Protein AF-A0AAD9DCW6-F1 (afdb_monomer)

Nearest PDB structures (foldseek):
  4v8p-assembly4_GA  TM=5.154E-01  e=1.288E+00  Tetrahymena thermophila
  4v7e-assembly1_CA  TM=5.288E-01  e=1.793E+00  Triticum aestivum
  8p5d-assembly1_LA0  TM=4.698E-01  e=2.003E+00  Spraguea lophii 42_110
  8ove-assembly1_Be  TM=5.011E-01  e=5.710E+00  Trypanosoma brucei brucei
  9e7f-assembly1_AA  TM=5.849E-01  e=9.380E+00  Pyrobaculum calidifontis JCM 11548

Foldseek 3Di:
DDDDDDDDPPPPPPDDCQFVVVVDQPCPPRQQPDPAKFKDWQCLLQVQAPSLVVLLVVLVVCVLLFLGKIKMKIWFHLPHQDRDADFDDPFDKFKAWAADKDWDWDWDQPQLVPDLADDSGPGDCVDPPIHGPDTEMDHHGDRDHHDDDRGITMMMIMGRDCVVLLQFQVSLVLLLLLLVVFDQLQDDPPDLCPQVPPSSSHGLLSVDDPVVNCNRGRGPDPCVPVPPDPVVVVCVSSVHDPPDPRDDDPVSSVVSSVLSSVLSNQSSVLNNVSSVVSNVLVVVQCPPPPGVPRPRDRDDPPVVVCSSDPVVVVVSQVSSLVSSQSSVCSSNVPDDDDDDDRQDGQQFKKWFQPPPPPDPDDPDDRDTFIWGFHDADSVRAFTWTQGLVRDIDTGDGPVRIGDSGPDDGND

Radius of gyration: 25.86 Å; Cα contacts (8 Å, |Δi|>4): 596; chains: 1; bounding box: 61×48×114 Å

Structure (mmCIF, N/CA/C/O backbone):
data_AF-A0AAD9DCW6-F1
#
_entry.id   AF-A0AAD9DCW6-F1
#
loop_
_atom_site.group_PDB
_atom_site.id
_atom_site.type_symbol
_atom_site.label_atom_id
_atom_site.label_alt_id
_atom_site.label_comp_id
_atom_site.label_asym_id
_atom_site.label_entity_id
_atom_site.label_seq_id
_atom_site.pdbx_PDB_ins_code
_atom_site.Cartn_x
_atom_site.Cartn_y
_atom_site.Cartn_z
_atom_site.occupancy
_atom_site.B_iso_or_equiv
_atom_site.auth_seq_id
_atom_site.auth_comp_id
_atom_site.auth_asym_id
_atom_site.auth_atom_id
_atom_site.pdbx_PDB_model_num
ATOM 1 N N . MET A 1 1 ? -26.956 3.023 78.928 1.00 43.16 1 MET A N 1
ATOM 2 C CA . MET A 1 1 ? -27.654 3.083 77.628 1.00 43.16 1 MET A CA 1
ATOM 3 C C . MET A 1 1 ? -26.698 3.852 76.741 1.00 43.16 1 MET A C 1
ATOM 5 O O . MET A 1 1 ? -26.778 5.067 76.673 1.00 43.16 1 MET A O 1
ATOM 9 N N . GLU A 1 2 ? -25.659 3.157 76.285 1.00 40.28 2 GLU A N 1
ATOM 10 C CA . GLU A 1 2 ? -24.523 3.760 75.590 1.00 40.28 2 GLU A CA 1
ATOM 11 C C . GLU A 1 2 ? -24.525 3.313 74.132 1.00 40.28 2 GLU A C 1
ATOM 13 O O . GLU A 1 2 ? -24.668 2.134 73.812 1.00 40.28 2 GLU A O 1
ATOM 18 N N . ASP A 1 3 ? -24.443 4.357 73.324 1.00 49.50 3 ASP A N 1
ATOM 19 C CA . ASP A 1 3 ? -24.202 4.511 71.902 1.00 49.50 3 ASP A CA 1
ATOM 20 C C . ASP A 1 3 ? -23.234 3.487 71.278 1.00 49.50 3 ASP A C 1
ATOM 22 O O . ASP A 1 3 ? -22.104 3.313 71.731 1.00 49.50 3 ASP A O 1
ATOM 26 N N . LEU A 1 4 ? -23.661 2.871 70.173 1.00 43.44 4 LEU A N 1
ATOM 27 C CA . LEU A 1 4 ? -22.801 2.152 69.227 1.00 43.44 4 LEU A CA 1
ATOM 28 C C . LEU A 1 4 ? -23.035 2.731 67.825 1.00 43.44 4 LEU A C 1
ATOM 30 O O . LEU A 1 4 ? -23.683 2.120 66.976 1.00 43.44 4 LEU A O 1
ATOM 34 N N . GLY A 1 5 ? -22.518 3.939 67.602 1.00 42.28 5 GLY A N 1
ATOM 35 C CA . GLY A 1 5 ? -22.386 4.550 66.281 1.00 42.28 5 GLY A CA 1
ATOM 36 C C . GLY A 1 5 ? -21.096 4.088 65.603 1.00 42.28 5 GLY A C 1
ATOM 37 O O . GLY A 1 5 ? -20.014 4.572 65.925 1.00 42.28 5 GLY A O 1
ATOM 38 N N . GLY A 1 6 ? -21.204 3.133 64.679 1.00 46.81 6 GLY A N 1
ATOM 39 C CA . GLY A 1 6 ? -20.100 2.712 63.816 1.00 46.81 6 GLY A CA 1
ATOM 40 C C . GLY A 1 6 ? -19.926 3.669 62.636 1.00 46.81 6 GLY A C 1
ATOM 41 O O . GLY A 1 6 ? -20.803 3.749 61.780 1.00 46.81 6 GLY A O 1
ATOM 42 N N . ASN A 1 7 ? -18.788 4.365 62.589 1.00 44.06 7 ASN A N 1
ATOM 43 C CA . ASN A 1 7 ? -18.316 5.106 61.418 1.00 44.06 7 ASN A CA 1
ATOM 44 C C . ASN A 1 7 ? -18.002 4.123 60.281 1.00 44.06 7 ASN A C 1
ATOM 46 O O . ASN A 1 7 ? -17.129 3.266 60.422 1.00 44.06 7 ASN A O 1
ATOM 50 N N . GLN A 1 8 ? -18.700 4.257 59.154 1.00 42.03 8 GLN A N 1
ATOM 51 C CA . GLN A 1 8 ? -18.253 3.713 57.877 1.00 42.03 8 GLN A CA 1
ATOM 52 C C . GLN A 1 8 ? -17.338 4.752 57.227 1.00 42.03 8 GLN A C 1
ATOM 54 O O . GLN A 1 8 ? -17.790 5.826 56.837 1.00 42.03 8 GLN A O 1
ATOM 59 N N . ASP A 1 9 ? -16.048 4.435 57.144 1.00 42.88 9 ASP A N 1
ATOM 60 C CA . ASP A 1 9 ? -15.074 5.230 56.406 1.00 42.88 9 ASP A CA 1
ATOM 61 C C . ASP A 1 9 ? -15.342 5.097 54.897 1.00 42.88 9 ASP A C 1
ATOM 63 O O . ASP A 1 9 ? -14.933 4.134 54.246 1.00 42.88 9 ASP A O 1
ATOM 67 N N . GLU A 1 10 ? -16.024 6.091 54.325 1.00 46.06 10 GLU A N 1
ATOM 68 C CA . GLU A 1 10 ? -16.065 6.341 52.883 1.00 46.06 10 GLU A CA 1
ATOM 69 C C . GLU A 1 10 ? -14.675 6.795 52.406 1.00 46.06 10 GLU A C 1
ATOM 71 O O . GLU A 1 10 ? -14.394 7.977 52.209 1.00 46.06 10 GLU A O 1
ATOM 76 N N . HIS A 1 11 ? -13.758 5.847 52.214 1.00 43.75 11 HIS A N 1
ATOM 77 C CA . HIS A 1 11 ? -12.545 6.087 51.433 1.00 43.75 11 HIS A CA 1
ATOM 78 C C . HIS A 1 11 ? -12.903 6.123 49.946 1.00 43.75 11 HIS A C 1
ATOM 80 O O . HIS A 1 11 ? -12.711 5.164 49.199 1.00 43.75 11 HIS A O 1
ATOM 86 N N . GLY A 1 12 ? -13.444 7.268 49.523 1.00 41.47 12 GLY A N 1
ATOM 87 C CA . GLY A 1 12 ? -13.582 7.628 48.121 1.00 41.47 12 GLY A CA 1
ATOM 88 C C . GLY A 1 12 ? -12.207 7.649 47.462 1.00 41.47 12 GLY A C 1
ATOM 89 O O . GLY A 1 12 ? -11.446 8.606 47.611 1.00 41.47 12 GLY A O 1
ATOM 90 N N . TYR A 1 13 ? -11.886 6.582 46.732 1.00 41.00 13 TYR A N 1
ATOM 91 C CA . TYR A 1 13 ? -10.754 6.547 45.815 1.00 41.00 13 TYR A CA 1
ATOM 92 C C . TYR A 1 13 ? -10.971 7.643 44.767 1.00 41.00 13 TYR A C 1
ATOM 94 O O . TYR A 1 13 ? -11.741 7.478 43.821 1.00 41.00 13 TYR A O 1
ATOM 102 N N . LYS A 1 14 ? -10.318 8.796 44.952 1.00 44.78 14 LYS A N 1
ATOM 103 C CA . LYS A 1 14 ? -10.203 9.811 43.905 1.00 44.78 14 LYS A CA 1
ATOM 104 C C . LYS A 1 14 ? -9.448 9.171 42.748 1.00 44.78 14 LYS A C 1
ATOM 106 O O . LYS A 1 14 ? -8.256 8.902 42.856 1.00 44.78 14 LYS A O 1
ATOM 111 N N . GLN A 1 15 ? -10.177 8.884 41.677 1.00 44.22 15 GLN A N 1
ATOM 112 C CA . GLN A 1 15 ? -9.623 8.407 40.421 1.00 44.22 15 GLN A CA 1
ATOM 113 C C . GLN A 1 15 ? -8.603 9.443 39.938 1.00 44.22 15 GLN A C 1
ATOM 115 O O . GLN A 1 15 ? -8.938 10.614 39.758 1.00 44.22 15 GLN A O 1
ATOM 120 N N . ASP A 1 16 ? -7.344 9.031 39.823 1.00 41.41 16 ASP A N 1
ATOM 121 C CA . ASP A 1 16 ? -6.258 9.925 39.445 1.00 41.41 16 ASP A CA 1
ATOM 122 C C . ASP A 1 16 ? -6.395 10.284 37.958 1.00 41.41 16 ASP A C 1
ATOM 124 O O . ASP A 1 16 ? -6.097 9.486 37.063 1.00 41.41 16 ASP A O 1
ATOM 128 N N . VAL A 1 17 ? -6.898 11.494 37.705 1.00 43.19 17 VAL A N 1
ATOM 129 C CA . VAL A 1 17 ? -7.213 12.051 36.375 1.00 43.19 17 VAL A CA 1
ATOM 130 C C . VAL A 1 17 ? -5.956 12.259 35.511 1.00 43.19 17 VAL A C 1
ATOM 132 O O . VAL A 1 17 ? -6.035 12.718 34.373 1.00 43.19 17 VAL A O 1
ATOM 135 N N . HIS A 1 18 ? -4.773 11.931 36.038 1.00 38.69 18 HIS A N 1
ATOM 136 C CA . HIS A 1 18 ? -3.491 12.084 35.359 1.00 38.69 18 HIS A CA 1
ATOM 137 C C . HIS A 1 18 ? -2.806 10.769 34.979 1.00 38.69 18 HIS A C 1
ATOM 139 O O . HIS A 1 18 ? -1.744 10.819 34.352 1.00 38.69 18 HIS A O 1
ATOM 145 N N . SER A 1 19 ? -3.391 9.604 35.282 1.00 43.72 19 SER A N 1
ATOM 146 C CA . SER A 1 19 ? -2.816 8.336 34.822 1.00 43.72 19 SER A CA 1
ATOM 147 C C . SER A 1 19 ? -2.799 8.271 33.287 1.00 43.72 19 SER A C 1
ATOM 149 O O . SER A 1 19 ? -3.727 8.718 32.613 1.00 43.72 19 SER A O 1
ATOM 151 N N . PHE A 1 20 ? -1.755 7.675 32.705 1.00 40.03 20 PHE A N 1
ATOM 152 C CA . PHE A 1 20 ? -1.665 7.422 31.258 1.00 40.03 20 PHE A CA 1
ATOM 153 C C . PHE A 1 20 ? -2.896 6.663 30.718 1.00 40.03 20 PHE A C 1
ATOM 155 O O . PHE A 1 20 ? -3.254 6.795 29.553 1.00 40.03 20 PHE A O 1
ATOM 162 N N . GLN A 1 21 ? -3.590 5.913 31.581 1.00 39.16 21 GLN A N 1
ATOM 163 C CA . GLN A 1 21 ? -4.846 5.242 31.255 1.00 39.16 21 GLN A CA 1
ATOM 164 C C . GLN A 1 21 ? -6.036 6.187 31.100 1.00 39.16 21 GLN A C 1
ATOM 166 O O . GLN A 1 21 ? -6.860 5.946 30.227 1.00 39.16 21 GLN A O 1
ATOM 171 N N . ALA A 1 22 ? -6.101 7.258 31.895 1.00 37.78 22 ALA A N 1
ATOM 172 C CA . ALA A 1 22 ? -7.092 8.325 31.751 1.00 37.78 22 ALA A CA 1
ATOM 173 C C . ALA A 1 22 ? -6.827 9.215 30.518 1.00 37.78 22 ALA A C 1
ATOM 175 O O . ALA A 1 22 ? -7.684 10.003 30.141 1.00 37.78 22 ALA A O 1
ATOM 176 N N . LYS A 1 23 ? -5.641 9.089 29.899 1.00 44.12 23 LYS A N 1
ATOM 177 C CA . LYS A 1 23 ? -5.234 9.779 28.662 1.00 44.12 23 LYS A CA 1
ATOM 178 C C . LYS A 1 23 ? -5.176 8.878 27.427 1.00 44.12 23 LYS A C 1
ATOM 180 O O . LYS A 1 23 ? -4.789 9.352 26.359 1.00 44.12 23 LYS A O 1
ATOM 185 N N . ARG A 1 24 ? -5.524 7.587 27.531 1.00 49.31 24 ARG A N 1
ATOM 186 C CA . ARG A 1 24 ? -5.905 6.855 26.316 1.00 49.31 24 ARG A CA 1
ATOM 187 C C . ARG A 1 24 ? -7.079 7.627 25.733 1.00 49.31 24 ARG A C 1
ATOM 189 O O . ARG A 1 24 ? -7.981 7.941 26.501 1.00 49.31 24 ARG A O 1
ATOM 196 N N . LEU A 1 25 ? -7.052 7.900 24.425 1.00 46.88 25 LEU A N 1
ATOM 197 C CA . LEU A 1 25 ? -8.269 8.246 23.694 1.00 46.88 25 LEU A CA 1
ATOM 198 C C . LEU A 1 25 ? -9.345 7.293 24.203 1.00 46.88 25 LEU A C 1
ATOM 200 O O . LEU A 1 25 ? -9.191 6.070 24.050 1.00 46.88 25 LEU A O 1
ATOM 204 N N . ASP A 1 26 ? -10.363 7.819 24.883 1.00 57.47 26 ASP A N 1
ATOM 205 C CA . ASP A 1 26 ? -11.524 6.992 25.135 1.00 57.47 26 ASP A CA 1
ATOM 206 C C . ASP A 1 26 ? -12.089 6.738 23.747 1.00 57.47 26 ASP A C 1
ATOM 208 O O . ASP A 1 26 ? -12.622 7.634 23.094 1.00 57.47 26 ASP A O 1
ATOM 212 N N . TRP A 1 27 ? -11.891 5.516 23.251 1.00 62.38 27 TRP A N 1
ATOM 213 C CA . TRP A 1 27 ? -12.328 5.124 21.919 1.00 62.38 27 TRP A CA 1
ATOM 214 C C . TRP A 1 27 ? -13.806 5.431 21.705 1.00 62.38 27 TRP A C 1
ATOM 216 O O . TRP A 1 27 ? -14.225 5.599 20.565 1.00 62.38 27 TRP A O 1
ATOM 226 N N . LYS A 1 28 ? -14.589 5.496 22.788 1.00 63.50 28 LYS A N 1
ATOM 227 C CA . LYS A 1 28 ? -16.005 5.823 22.738 1.00 63.50 28 LYS A CA 1
ATOM 228 C C . LYS A 1 28 ? -16.292 7.312 22.828 1.00 63.50 28 LYS A C 1
ATOM 230 O O . LYS A 1 28 ? -17.206 7.744 22.142 1.00 63.50 28 LYS A O 1
ATOM 235 N N . GLU A 1 29 ? -15.578 8.083 23.641 1.00 68.94 29 GLU A N 1
ATOM 236 C CA . GLU A 1 29 ? -15.847 9.522 23.738 1.00 68.94 29 GLU A CA 1
ATOM 237 C C . GLU A 1 29 ? -15.021 10.319 22.732 1.00 68.94 29 GLU A C 1
ATOM 239 O O . GLU A 1 29 ? -15.595 10.993 21.889 1.00 68.94 29 GLU A O 1
ATOM 244 N N . ASP A 1 30 ? -13.698 10.220 22.725 1.00 76.88 30 ASP A N 1
ATOM 245 C CA . ASP A 1 30 ? -12.877 11.118 21.909 1.00 76.88 30 ASP A CA 1
ATOM 246 C C . ASP A 1 30 ? -12.941 10.791 20.411 1.00 76.88 30 ASP A C 1
ATOM 248 O O . ASP A 1 30 ? -13.061 11.684 19.573 1.00 76.88 30 ASP A O 1
ATOM 252 N N . ILE A 1 31 ? -12.876 9.503 20.057 1.00 76.00 31 ILE A N 1
ATOM 253 C CA . ILE A 1 31 ? -12.838 9.076 18.649 1.00 76.00 31 ILE A CA 1
ATOM 254 C C . ILE A 1 31 ? -14.232 9.156 18.017 1.00 76.00 31 ILE A C 1
ATOM 256 O O . ILE A 1 31 ? -14.356 9.610 16.880 1.00 76.00 31 ILE A O 1
ATOM 260 N N . LEU A 1 32 ? -15.294 8.751 18.727 1.00 75.50 32 LEU A N 1
ATOM 261 C CA . LEU A 1 32 ? -16.655 8.827 18.172 1.00 75.50 32 LEU A CA 1
ATOM 262 C C . LEU A 1 32 ? -17.212 10.254 18.165 1.00 75.50 32 LEU A C 1
ATOM 264 O O . LEU A 1 32 ? -18.049 10.553 17.314 1.00 75.50 32 LEU A O 1
ATOM 268 N N . ASN A 1 33 ? -16.742 11.134 19.060 1.00 80.94 33 ASN A N 1
ATOM 269 C CA . ASN A 1 33 ? -17.097 12.557 19.034 1.00 80.94 33 ASN A CA 1
ATOM 270 C C . ASN A 1 33 ? -16.179 13.390 18.129 1.00 80.94 33 ASN A C 1
ATOM 272 O O . ASN A 1 33 ? -16.326 14.614 18.078 1.00 80.94 33 ASN A O 1
ATOM 276 N N . ALA A 1 34 ? -15.240 12.762 17.414 1.00 84.69 34 ALA A N 1
ATOM 277 C CA . ALA A 1 34 ? -14.451 13.460 16.414 1.00 84.69 34 ALA A CA 1
ATOM 278 C C . ALA A 1 34 ? -15.377 14.138 15.394 1.00 84.69 34 ALA A C 1
ATOM 280 O O . ALA A 1 34 ? -16.452 13.644 15.055 1.00 84.69 34 ALA A O 1
ATOM 281 N N . THR A 1 35 ? -14.967 15.300 14.896 1.00 88.06 35 THR A N 1
ATOM 282 C CA . THR A 1 35 ? -15.722 16.032 13.867 1.00 88.06 35 THR A CA 1
ATOM 283 C C . THR A 1 35 ? -15.347 15.604 12.451 1.00 88.06 35 THR A C 1
ATOM 285 O O . THR A 1 35 ? -16.058 15.940 11.509 1.00 88.06 35 THR A O 1
ATOM 288 N N . ASN A 1 36 ? -14.255 14.850 12.306 1.00 88.00 36 ASN A N 1
ATOM 289 C CA . ASN A 1 36 ? -13.702 14.367 11.045 1.00 88.00 36 ASN A CA 1
ATOM 290 C C . ASN A 1 36 ? -13.474 12.852 11.100 1.00 88.00 36 ASN A C 1
ATOM 292 O O . ASN A 1 36 ? -13.563 12.231 12.159 1.00 88.00 36 ASN A O 1
ATOM 296 N N . THR A 1 37 ? -13.175 12.254 9.946 1.00 87.69 37 THR A N 1
ATOM 297 C CA . THR A 1 37 ? -12.719 10.859 9.903 1.00 87.69 37 THR A CA 1
ATOM 298 C C . THR A 1 37 ? -11.311 10.753 10.461 1.00 87.69 37 THR A C 1
ATOM 300 O O . THR A 1 37 ? -10.441 11.500 10.039 1.00 87.69 37 THR A O 1
ATOM 303 N N . ILE A 1 38 ? -11.093 9.783 11.343 1.00 89.75 38 ILE A N 1
ATOM 304 C CA . ILE A 1 38 ? -9.773 9.437 11.871 1.00 89.75 38 ILE A CA 1
ATOM 305 C C . ILE A 1 38 ? -9.246 8.223 11.108 1.00 89.75 38 ILE A C 1
ATOM 307 O O . ILE A 1 38 ? -9.974 7.240 10.930 1.00 89.75 38 ILE A O 1
ATOM 311 N N . ILE A 1 39 ? -7.980 8.277 10.687 1.00 86.94 39 ILE A N 1
ATOM 312 C CA . ILE A 1 39 ? -7.314 7.194 9.958 1.00 86.94 39 ILE A CA 1
ATOM 313 C C . ILE A 1 39 ? -6.101 6.709 10.756 1.00 86.94 39 ILE A C 1
ATOM 315 O O . ILE A 1 39 ? -5.165 7.454 11.037 1.00 86.94 39 ILE A O 1
ATOM 319 N N . PHE A 1 40 ? -6.090 5.422 11.086 1.00 86.88 40 PHE A N 1
ATOM 320 C CA . PHE A 1 40 ? -4.929 4.744 11.648 1.00 86.88 40 PHE A CA 1
ATOM 321 C C . PHE A 1 40 ? -4.222 3.988 10.528 1.00 86.88 40 PHE A C 1
ATOM 323 O O . PHE A 1 40 ? -4.656 2.905 10.126 1.00 86.88 40 PHE A O 1
ATOM 330 N N . ASN A 1 41 ? -3.134 4.562 10.024 1.00 84.81 41 ASN A N 1
ATOM 331 C CA . ASN A 1 41 ? -2.319 3.903 9.012 1.00 84.81 41 ASN A CA 1
ATOM 332 C C . ASN A 1 41 ? -1.529 2.751 9.617 1.00 84.81 41 ASN A C 1
ATOM 334 O O . ASN A 1 41 ? -1.055 2.851 10.749 1.00 84.81 41 ASN A O 1
ATOM 338 N N . SER A 1 42 ? -1.401 1.656 8.867 1.00 85.81 42 SER A N 1
ATOM 339 C CA . SER A 1 42 ? -0.755 0.432 9.351 1.00 85.81 42 SER A CA 1
ATOM 340 C C . SER A 1 42 ? -1.301 -0.043 10.703 1.00 85.81 42 SER A C 1
ATOM 342 O O . SER A 1 42 ? -0.580 -0.578 11.536 1.00 85.81 42 SER A O 1
ATOM 344 N N . ALA A 1 43 ? -2.606 0.106 10.932 1.00 87.62 43 ALA A N 1
ATOM 345 C CA . ALA A 1 43 ? -3.310 -0.364 12.121 1.00 87.62 43 ALA A CA 1
ATOM 346 C C . ALA A 1 43 ? -2.970 -1.821 12.493 1.00 87.62 43 ALA A C 1
ATOM 348 O O . ALA A 1 43 ? -2.911 -2.151 13.676 1.00 87.62 43 ALA A O 1
ATOM 349 N N . GLY A 1 44 ? -2.681 -2.676 11.506 1.00 86.69 44 GLY A N 1
ATOM 350 C CA . GLY A 1 44 ? -2.224 -4.050 11.727 1.00 86.69 44 GLY A CA 1
ATOM 351 C C . GL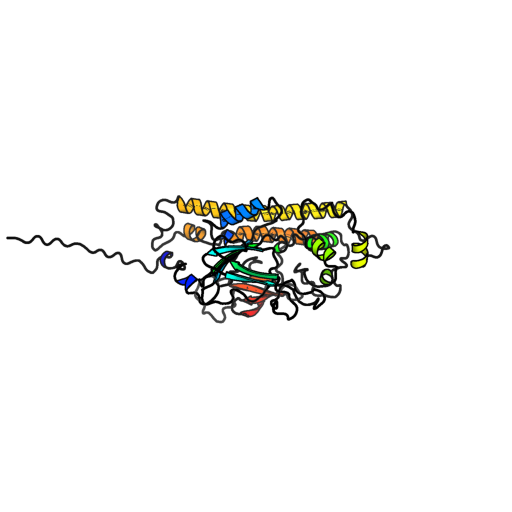Y A 1 44 ? -0.913 -4.177 12.514 1.00 86.69 44 GLY A C 1
ATOM 352 O O . GLY A 1 44 ? -0.744 -5.146 13.245 1.00 86.69 44 GLY A O 1
ATOM 353 N N . SER A 1 45 ? 0.013 -3.218 12.410 1.00 81.06 45 SER A N 1
ATOM 354 C CA . SER A 1 45 ? 1.297 -3.260 13.128 1.00 81.06 45 SER A CA 1
ATOM 355 C C . SER A 1 45 ? 1.212 -2.667 14.539 1.00 81.06 45 SER A C 1
ATOM 357 O O . SER A 1 45 ? 2.008 -3.024 15.408 1.00 81.06 45 SER A O 1
ATOM 359 N N . TYR A 1 46 ? 0.223 -1.804 14.793 1.00 75.62 46 TYR A N 1
ATOM 360 C CA . TYR A 1 46 ? 0.083 -1.075 16.058 1.00 75.62 46 TYR A CA 1
ATOM 361 C C . TYR A 1 46 ? -1.031 -1.611 16.971 1.00 75.62 46 TYR A C 1
ATOM 363 O O . TYR A 1 46 ? -0.943 -1.482 18.194 1.00 75.62 46 TYR A O 1
ATOM 371 N N . ILE A 1 47 ? -2.079 -2.220 16.406 1.00 79.88 47 ILE A N 1
ATOM 372 C CA . ILE A 1 47 ? -3.244 -2.743 17.138 1.00 79.88 47 ILE A CA 1
ATOM 373 C C . ILE A 1 47 ? -3.128 -4.271 17.222 1.00 79.88 47 ILE A C 1
ATOM 375 O O . ILE A 1 47 ? -3.740 -5.040 16.476 1.00 79.88 47 ILE A O 1
ATOM 379 N N . SER A 1 48 ? -2.285 -4.702 18.157 1.00 70.62 48 SER A N 1
ATOM 380 C CA . SER A 1 48 ? -1.743 -6.059 18.275 1.00 70.62 48 SER A CA 1
ATOM 381 C C . SER A 1 48 ? -2.752 -7.164 18.601 1.00 70.62 48 SER A C 1
ATOM 383 O O . SER A 1 48 ? -2.548 -8.303 18.189 1.00 70.62 48 SER A O 1
ATOM 385 N N . SER A 1 49 ? -3.832 -6.870 19.330 1.00 69.44 49 SER A N 1
ATOM 386 C CA . SER A 1 49 ? -4.725 -7.911 19.867 1.00 69.44 49 SER A CA 1
ATOM 387 C C . SER A 1 49 ? -5.580 -8.617 18.821 1.00 69.44 49 SER A C 1
ATOM 389 O O . SER A 1 49 ? -5.814 -9.818 18.941 1.00 69.44 49 SER A O 1
ATOM 391 N N . THR A 1 50 ? -6.004 -7.897 17.784 1.00 80.25 50 THR A N 1
ATOM 392 C CA . THR A 1 50 ? -6.872 -8.455 16.737 1.00 80.25 50 THR A CA 1
ATOM 393 C C . THR A 1 50 ? -6.333 -8.157 15.345 1.00 80.25 50 THR A C 1
ATOM 395 O O . THR A 1 50 ? -6.301 -9.050 14.506 1.00 80.25 50 THR A O 1
ATOM 398 N N . LEU A 1 51 ? -5.861 -6.934 15.080 1.00 88.12 51 LEU A N 1
ATOM 399 C CA . LEU A 1 51 ? -5.520 -6.532 13.712 1.00 88.12 51 LEU A CA 1
ATOM 400 C C . LEU A 1 51 ? -4.184 -7.103 13.233 1.00 88.12 51 LEU A C 1
ATOM 402 O O . LEU A 1 51 ? -4.070 -7.425 12.053 1.00 88.12 51 LEU A O 1
ATOM 406 N N . ALA A 1 52 ? -3.207 -7.305 14.122 1.00 89.00 52 ALA A N 1
ATOM 407 C CA . ALA A 1 52 ? -1.963 -7.992 13.762 1.00 89.00 52 ALA A CA 1
ATOM 408 C C . ALA A 1 52 ? -2.215 -9.447 13.344 1.00 89.00 52 ALA A C 1
ATOM 410 O O . ALA A 1 52 ? -1.727 -9.889 12.307 1.00 89.00 52 ALA A O 1
ATOM 411 N N . ALA A 1 53 ? -3.039 -10.176 14.104 1.00 88.75 53 ALA A N 1
ATOM 412 C CA . ALA A 1 53 ? -3.421 -11.544 13.762 1.00 88.75 53 ALA A CA 1
ATOM 413 C C . ALA A 1 53 ? -4.218 -11.603 12.448 1.00 88.75 53 ALA A C 1
ATOM 415 O O . ALA A 1 53 ? -3.946 -12.461 11.612 1.00 88.75 53 ALA A O 1
ATOM 416 N N . THR A 1 54 ? -5.148 -10.666 12.226 1.00 90.31 54 THR A N 1
ATOM 417 C CA . THR A 1 54 ? -5.876 -10.555 10.952 1.00 90.31 54 THR A CA 1
ATOM 418 C C . THR A 1 54 ? -4.939 -10.241 9.786 1.00 90.31 54 THR A C 1
ATOM 420 O O . THR A 1 54 ? -5.082 -10.835 8.723 1.00 90.31 54 THR A O 1
ATOM 423 N N . SER A 1 55 ? -3.958 -9.352 9.973 1.00 91.75 55 SER A N 1
ATOM 424 C CA . SER A 1 55 ? -2.976 -9.011 8.932 1.00 91.75 55 SER A CA 1
ATOM 425 C C . SER A 1 55 ? -2.083 -10.204 8.590 1.00 91.75 55 SER A C 1
ATOM 427 O O . SER A 1 55 ? -1.840 -10.471 7.419 1.00 91.75 55 SER A O 1
ATOM 429 N N . LEU A 1 56 ? -1.664 -10.973 9.599 1.00 91.44 56 LEU A N 1
ATOM 430 C CA . LEU A 1 56 ? -0.908 -12.210 9.412 1.00 91.44 56 LEU A CA 1
ATOM 431 C C . LEU A 1 56 ? -1.730 -13.278 8.677 1.00 91.44 56 LEU A C 1
ATOM 433 O O . LEU A 1 56 ? -1.224 -13.940 7.777 1.00 91.44 56 LEU A O 1
ATOM 437 N N . ALA A 1 57 ? -3.008 -13.429 9.033 1.00 91.81 57 ALA A N 1
ATOM 438 C CA . ALA A 1 57 ? -3.912 -14.344 8.345 1.00 91.81 57 ALA A CA 1
ATOM 439 C C . ALA A 1 57 ? -4.144 -13.929 6.885 1.00 91.81 57 ALA A C 1
ATOM 441 O O . ALA A 1 57 ? -4.162 -14.793 6.014 1.00 91.81 57 ALA A O 1
ATOM 442 N N . ALA A 1 58 ? -4.278 -12.626 6.611 1.00 90.81 58 ALA A N 1
ATOM 443 C CA . ALA A 1 58 ? -4.366 -12.103 5.252 1.00 90.81 58 ALA A CA 1
ATOM 444 C C . ALA A 1 58 ? -3.082 -12.395 4.462 1.00 90.81 58 ALA A C 1
ATOM 446 O O . ALA A 1 58 ? -3.164 -12.926 3.361 1.00 90.81 58 ALA A O 1
ATOM 447 N N . LEU A 1 59 ? -1.910 -12.137 5.051 1.00 90.50 59 LEU A N 1
ATOM 448 C CA . LEU A 1 59 ? -0.617 -12.407 4.421 1.00 90.50 59 LEU A CA 1
ATOM 449 C C . LEU A 1 59 ? -0.454 -13.894 4.070 1.00 90.50 59 LEU A C 1
ATOM 451 O O . LEU A 1 59 ? -0.117 -14.223 2.939 1.00 90.50 59 LEU A O 1
ATOM 455 N N . HIS A 1 60 ? -0.756 -14.800 5.006 1.00 91.00 60 HIS A N 1
ATOM 456 C CA . HIS A 1 60 ? -0.700 -16.243 4.752 1.00 91.00 60 HIS A CA 1
ATOM 457 C C . HIS A 1 60 ? -1.766 -16.715 3.755 1.00 91.00 60 HIS A C 1
ATOM 459 O O . HIS A 1 60 ? -1.509 -17.616 2.965 1.00 91.00 60 HIS A O 1
ATOM 465 N N . GLY A 1 61 ? -2.966 -16.130 3.792 1.00 87.62 61 GLY A N 1
ATOM 466 C CA . GLY A 1 61 ? -4.066 -16.494 2.899 1.00 87.62 61 GLY A CA 1
ATOM 467 C C . GLY A 1 61 ? -3.808 -16.150 1.431 1.00 87.62 61 GLY A C 1
ATOM 468 O O . GLY A 1 61 ? -4.453 -16.727 0.561 1.00 87.62 61 GLY A O 1
ATOM 469 N N . LEU A 1 62 ? -2.868 -15.242 1.163 1.00 83.06 62 LEU A N 1
ATOM 470 C CA . LEU A 1 62 ? -2.431 -14.888 -0.186 1.00 83.06 62 LEU A CA 1
ATOM 471 C C . LEU A 1 62 ? -1.349 -15.836 -0.723 1.00 83.06 62 LEU A C 1
ATOM 473 O O . LEU A 1 62 ? -1.026 -15.734 -1.896 1.00 83.06 62 LEU A O 1
ATOM 477 N N . ASP A 1 63 ? -0.804 -16.742 0.098 1.00 78.75 63 ASP A N 1
ATOM 478 C CA . ASP A 1 63 ? 0.143 -17.802 -0.297 1.00 78.75 63 ASP A CA 1
ATOM 479 C C . ASP A 1 63 ? 1.278 -17.323 -1.228 1.00 78.75 63 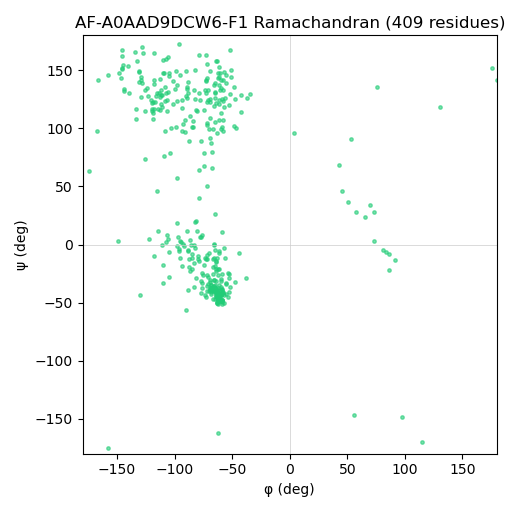ASP A C 1
ATOM 481 O O . ASP A 1 63 ? 1.558 -17.907 -2.269 1.00 78.75 63 ASP A O 1
ATOM 485 N N . GLY A 1 64 ? 1.899 -16.189 -0.886 1.00 71.38 64 GLY A N 1
ATOM 486 C CA . GLY A 1 64 ? 2.986 -15.596 -1.677 1.00 71.38 64 GLY A CA 1
ATOM 487 C C . GLY A 1 64 ? 2.543 -14.730 -2.863 1.00 71.38 64 GLY A C 1
ATOM 488 O O . GLY A 1 64 ? 3.379 -14.037 -3.434 1.00 71.38 64 GLY A O 1
ATOM 489 N N . ALA A 1 65 ? 1.246 -14.665 -3.186 1.00 70.94 65 ALA A N 1
ATOM 490 C CA . ALA A 1 65 ? 0.712 -13.773 -4.224 1.00 70.94 65 ALA A CA 1
ATOM 491 C C . ALA A 1 65 ? 0.822 -12.279 -3.864 1.00 70.94 65 ALA A C 1
ATOM 493 O O . ALA A 1 65 ? 0.631 -11.416 -4.718 1.00 70.94 65 ALA A O 1
ATOM 494 N N . SER A 1 66 ? 1.126 -11.963 -2.603 1.00 76.06 66 SER A N 1
ATOM 495 C CA . SER A 1 66 ? 1.385 -10.607 -2.139 1.00 76.06 66 SER A CA 1
ATOM 496 C C . SER A 1 66 ?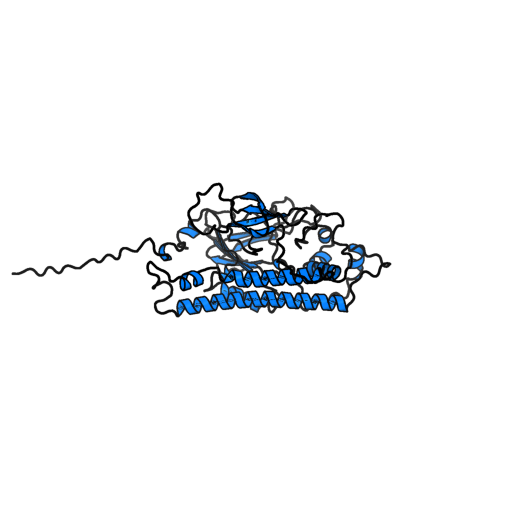 2.732 -10.534 -1.433 1.00 76.06 66 SER A C 1
ATOM 498 O O . SER A 1 66 ? 3.036 -11.345 -0.556 1.00 76.06 66 SER A O 1
ATOM 500 N N . ALA A 1 67 ? 3.519 -9.519 -1.789 1.00 78.31 67 ALA A N 1
ATOM 501 C CA . ALA A 1 67 ? 4.787 -9.220 -1.132 1.00 78.31 67 ALA A CA 1
ATOM 502 C C . ALA A 1 67 ? 4.602 -8.595 0.262 1.00 78.31 67 ALA A C 1
ATOM 504 O O . ALA A 1 67 ? 5.566 -8.477 1.009 1.00 78.31 67 ALA A O 1
ATOM 505 N N . GLY A 1 68 ? 3.388 -8.179 0.631 1.00 85.12 68 GLY A N 1
ATOM 506 C CA . GLY A 1 68 ? 3.118 -7.568 1.925 1.00 85.12 68 GLY A CA 1
ATOM 507 C C . GLY A 1 68 ? 1.677 -7.095 2.052 1.00 85.12 68 GLY A C 1
ATOM 508 O O . GLY A 1 68 ? 1.033 -6.728 1.076 1.00 85.12 68 GLY A O 1
ATOM 509 N N . VAL A 1 69 ? 1.177 -7.064 3.284 1.00 88.38 69 VAL A N 1
ATOM 510 C CA . VAL A 1 69 ? -0.159 -6.546 3.595 1.00 88.38 69 VAL A CA 1
ATOM 511 C C . VAL A 1 69 ? -0.014 -5.213 4.313 1.00 88.38 69 VAL A C 1
ATOM 513 O O . VAL A 1 69 ? 0.779 -5.097 5.240 1.00 88.38 69 VAL A O 1
ATOM 516 N N . CYS A 1 70 ? -0.801 -4.209 3.935 1.00 87.81 70 CYS A N 1
ATOM 517 C CA . CYS A 1 70 ? -0.927 -2.972 4.703 1.00 87.81 70 CYS A CA 1
ATOM 518 C C . CYS A 1 70 ? -2.376 -2.801 5.149 1.00 87.81 70 CYS A C 1
ATOM 520 O O . CYS A 1 70 ? -3.283 -2.787 4.326 1.00 87.81 70 CYS A O 1
ATOM 522 N N . MET A 1 71 ? -2.619 -2.689 6.453 1.00 90.44 71 MET A N 1
ATOM 523 C CA . MET A 1 71 ? -3.973 -2.542 6.981 1.00 90.44 71 MET A CA 1
ATOM 524 C C . MET A 1 71 ? -4.162 -1.148 7.555 1.00 90.44 71 MET A C 1
ATOM 526 O O . MET A 1 71 ? -3.508 -0.820 8.540 1.00 90.44 71 MET A O 1
ATOM 530 N N . ASN A 1 72 ? -5.093 -0.372 7.010 1.00 91.31 72 ASN A N 1
ATOM 531 C CA . ASN A 1 72 ? -5.511 0.899 7.599 1.00 91.31 72 ASN A CA 1
ATOM 532 C C . ASN A 1 72 ? -6.884 0.741 8.258 1.00 91.31 72 ASN A C 1
ATOM 534 O O . ASN A 1 72 ? -7.718 -0.050 7.813 1.00 91.31 72 ASN A O 1
ATOM 538 N N . LEU A 1 73 ? -7.117 1.488 9.334 1.00 90.25 73 LEU A N 1
ATOM 539 C CA . LEU A 1 73 ? -8.393 1.538 10.043 1.00 90.25 73 LEU A CA 1
ATOM 540 C C . LEU A 1 73 ? -8.969 2.945 9.933 1.00 90.25 73 LEU A C 1
ATOM 542 O O . LEU A 1 73 ? -8.313 3.916 10.294 1.00 90.25 73 LEU A O 1
ATOM 546 N N . TYR A 1 74 ? -10.217 3.035 9.500 1.00 92.12 74 TYR A N 1
ATOM 547 C CA . TYR A 1 74 ? -10.937 4.290 9.347 1.00 92.12 74 TYR A CA 1
ATOM 548 C C . TYR A 1 74 ? -12.106 4.326 10.318 1.00 92.12 74 TYR A C 1
ATOM 550 O O . TYR A 1 74 ? -12.924 3.400 10.340 1.00 92.12 74 TYR A O 1
ATOM 558 N N . VAL A 1 75 ? -12.222 5.425 11.057 1.00 90.88 75 VAL A N 1
ATOM 559 C CA . VAL A 1 75 ? -13.363 5.707 11.929 1.00 90.88 75 VAL A CA 1
ATOM 560 C C . VAL A 1 75 ? -14.028 6.992 11.457 1.00 90.88 75 VAL A C 1
ATOM 562 O O . VAL A 1 75 ? -13.426 8.061 11.498 1.00 90.88 75 VAL A O 1
ATOM 565 N N . THR A 1 76 ? -15.265 6.886 10.978 1.00 90.00 76 THR A N 1
ATOM 566 C CA . THR A 1 76 ? -16.041 8.009 10.443 1.00 90.00 76 THR A CA 1
ATOM 567 C C . THR A 1 76 ? -17.255 8.273 11.338 1.00 90.00 76 THR A C 1
ATOM 569 O O . THR A 1 76 ? -18.129 7.408 11.438 1.00 90.00 76 THR A O 1
ATOM 572 N N . PRO A 1 77 ? -17.339 9.450 11.979 1.00 89.44 77 PRO A N 1
ATOM 573 C CA . PRO A 1 77 ? -18.499 9.861 12.770 1.00 89.44 77 PRO A CA 1
ATOM 574 C C . PRO A 1 77 ? -19.778 9.952 11.927 1.00 89.44 77 PRO A C 1
ATOM 576 O O . PRO A 1 77 ? -19.722 10.253 10.737 1.00 89.44 77 PRO A O 1
ATOM 579 N N . ALA A 1 78 ? -20.950 9.769 12.545 1.00 85.88 78 ALA A N 1
ATOM 580 C CA . ALA A 1 78 ? -22.241 9.746 11.839 1.00 85.88 78 ALA A CA 1
ATOM 581 C C . ALA A 1 78 ? -22.566 11.046 11.070 1.00 85.88 78 ALA A C 1
ATOM 583 O O . ALA A 1 78 ? -23.244 11.008 10.048 1.00 85.88 78 ALA A O 1
ATOM 584 N N . MET A 1 79 ? -22.072 12.196 11.545 1.00 83.31 79 MET A N 1
ATOM 585 C CA . MET A 1 79 ? -22.294 13.503 10.906 1.00 83.31 79 MET A CA 1
ATOM 586 C C . MET A 1 79 ? -21.371 13.762 9.704 1.00 83.31 79 MET A C 1
ATOM 588 O O . MET A 1 79 ? -21.561 14.742 8.985 1.00 83.31 79 MET A O 1
ATOM 592 N N . VAL A 1 80 ? -20.365 12.912 9.480 1.00 85.88 80 VAL A N 1
ATOM 593 C CA . VAL A 1 80 ? -19.399 13.072 8.391 1.00 85.88 80 VAL A CA 1
ATOM 594 C C . VAL A 1 80 ? -19.903 12.320 7.163 1.00 85.88 80 VAL A C 1
ATOM 596 O O . VAL A 1 80 ? -19.865 11.094 7.102 1.00 85.88 80 VAL A O 1
ATOM 599 N N . GLN A 1 81 ? -20.359 13.070 6.159 1.00 84.88 81 GLN A N 1
ATOM 600 C CA . GLN A 1 81 ? -20.938 12.499 4.938 1.00 84.88 81 GLN A CA 1
ATOM 601 C C . GLN A 1 81 ? -19.904 11.777 4.060 1.00 84.88 81 GLN A C 1
ATOM 603 O O . GLN A 1 81 ? -20.228 10.795 3.393 1.00 84.88 81 GLN A O 1
ATOM 608 N N . THR A 1 82 ? -18.661 12.260 4.068 1.00 83.62 82 THR A N 1
ATOM 609 C CA . THR A 1 82 ? -17.587 11.783 3.195 1.00 83.62 82 THR A CA 1
ATOM 610 C C . THR A 1 82 ? -16.330 11.564 4.025 1.00 83.62 82 THR A C 1
ATOM 612 O O . THR A 1 82 ? -15.790 12.514 4.584 1.00 83.62 82 THR A O 1
ATOM 615 N N . SER A 1 83 ? -15.856 10.315 4.112 1.00 83.69 83 SER A N 1
ATOM 616 C CA . SER A 1 83 ? -14.675 9.987 4.925 1.00 83.69 83 SER A CA 1
ATOM 617 C C . SER A 1 83 ? -13.371 10.545 4.359 1.00 83.69 83 SER A C 1
ATOM 619 O O . SER A 1 83 ? -12.492 10.948 5.108 1.00 83.69 83 SER A O 1
ATOM 621 N N . ALA A 1 84 ? -13.252 10.528 3.035 1.00 82.19 84 ALA A N 1
ATOM 622 C CA . ALA A 1 84 ? -12.134 11.056 2.273 1.00 82.19 84 ALA A CA 1
ATOM 623 C C . ALA A 1 84 ? -12.682 11.552 0.926 1.00 82.19 84 ALA A C 1
ATOM 625 O O . ALA A 1 84 ? -13.650 10.959 0.431 1.00 82.19 84 ALA A O 1
ATOM 626 N N . PRO A 1 85 ? -12.108 12.611 0.327 1.00 81.50 85 PRO A N 1
ATOM 627 C CA . PRO A 1 85 ? -12.482 13.041 -1.018 1.00 81.50 85 PRO A CA 1
ATOM 628 C C . PRO A 1 85 ? -12.437 11.867 -2.010 1.00 81.50 85 PRO A C 1
ATOM 630 O O . PRO A 1 85 ? -11.624 10.963 -1.813 1.00 81.50 85 PRO A O 1
ATOM 633 N N . PRO A 1 86 ? -13.262 11.852 -3.073 1.00 82.31 86 PRO A N 1
ATOM 634 C CA . PRO A 1 86 ? -13.184 10.816 -4.101 1.00 82.31 86 PRO A CA 1
ATOM 635 C C . PRO A 1 86 ? -11.760 10.683 -4.662 1.00 82.31 86 PRO A C 1
ATOM 637 O O . PRO A 1 86 ? -11.208 11.645 -5.200 1.00 82.31 86 PRO A O 1
ATOM 640 N N . HIS A 1 87 ? -11.173 9.497 -4.522 1.00 81.75 87 HIS A N 1
ATOM 641 C CA . HIS A 1 87 ? -9.808 9.173 -4.935 1.00 81.75 87 HIS A CA 1
ATOM 642 C C . HIS A 1 87 ? -9.734 7.723 -5.418 1.00 81.75 87 HIS A C 1
ATOM 644 O O . HIS A 1 87 ? -10.669 6.946 -5.220 1.00 81.75 87 HIS A O 1
ATOM 650 N N . THR A 1 88 ? -8.621 7.385 -6.055 1.00 80.06 88 THR A N 1
ATOM 651 C CA . THR A 1 88 ? -8.200 6.008 -6.305 1.00 80.06 88 THR A CA 1
ATOM 652 C C . THR A 1 88 ? -6.993 5.713 -5.421 1.00 80.06 88 THR A C 1
ATOM 654 O O . THR A 1 88 ? -6.193 6.605 -5.122 1.00 80.06 88 THR A O 1
ATOM 657 N N . ASP A 1 89 ? -6.875 4.466 -4.987 1.00 80.94 89 ASP A N 1
ATOM 658 C CA . ASP A 1 89 ? -5.697 3.981 -4.281 1.00 80.94 89 ASP A CA 1
ATOM 659 C C . ASP A 1 89 ? -4.683 3.428 -5.281 1.00 80.94 89 ASP A C 1
ATOM 661 O O . ASP A 1 89 ? -5.052 2.869 -6.310 1.00 80.94 89 ASP A O 1
ATOM 665 N N . LYS A 1 90 ? -3.395 3.535 -4.945 1.00 76.00 90 LYS A N 1
ATOM 666 C CA . LYS A 1 90 ? -2.300 2.887 -5.692 1.00 76.00 90 LYS A CA 1
ATOM 667 C C . LYS A 1 90 ? -2.165 1.395 -5.391 1.00 76.00 90 LYS A C 1
ATOM 669 O O . LYS A 1 90 ? -1.153 0.798 -5.740 1.00 76.00 90 LYS A O 1
ATOM 674 N N . GLN A 1 91 ? -3.107 0.855 -4.629 1.00 80.38 91 GLN A N 1
ATOM 675 C CA . GLN A 1 91 ? -3.097 -0.510 -4.153 1.00 80.38 91 GLN A CA 1
ATOM 676 C C . GLN A 1 91 ? -4.434 -1.159 -4.463 1.00 80.38 91 GLN A C 1
ATOM 678 O O . GLN A 1 91 ? -5.484 -0.540 -4.285 1.00 80.38 91 GLN A O 1
ATOM 683 N N . ASP A 1 92 ? -4.393 -2.440 -4.801 1.00 84.94 92 ASP A N 1
ATOM 684 C CA . ASP A 1 92 ? -5.527 -3.326 -4.603 1.00 84.94 92 ASP A CA 1
ATOM 685 C C . ASP A 1 92 ? -5.914 -3.350 -3.123 1.00 84.94 92 ASP A C 1
ATOM 687 O O . ASP A 1 92 ? -5.097 -3.659 -2.248 1.00 84.94 92 ASP A O 1
ATOM 691 N N . VAL A 1 93 ? -7.174 -3.020 -2.842 1.00 89.94 93 VAL A N 1
ATOM 692 C CA . VAL A 1 93 ? -7.703 -2.923 -1.480 1.00 89.94 93 VAL A CA 1
ATOM 693 C C . VAL A 1 93 ? -8.916 -3.819 -1.283 1.00 89.94 93 VAL A C 1
ATOM 695 O O . VAL A 1 93 ? -9.864 -3.822 -2.068 1.00 89.94 93 VAL A O 1
ATOM 698 N N . VAL A 1 94 ? -8.929 -4.535 -0.161 1.00 91.12 94 VAL A N 1
ATOM 699 C CA . VAL A 1 94 ? -10.129 -5.198 0.357 1.00 91.12 94 VAL A CA 1
ATOM 700 C C . VAL A 1 94 ? -10.696 -4.361 1.493 1.00 91.12 94 VAL A C 1
ATOM 702 O O . VAL A 1 94 ? -10.032 -4.132 2.505 1.00 91.12 94 VAL A O 1
ATOM 705 N N . VAL A 1 95 ? -11.944 -3.921 1.343 1.00 92.06 95 VAL A N 1
ATOM 706 C CA . VAL A 1 95 ? -12.659 -3.175 2.383 1.00 92.06 95 VAL A CA 1
ATOM 707 C C . VAL A 1 95 ? -13.476 -4.136 3.241 1.00 92.06 95 VAL A C 1
ATOM 709 O O . VAL A 1 95 ? -14.327 -4.866 2.732 1.00 92.06 95 VAL A O 1
ATOM 712 N N . VAL A 1 96 ? -13.251 -4.100 4.555 1.00 91.69 96 VAL A N 1
ATOM 713 C CA . VAL A 1 96 ? -13.994 -4.892 5.543 1.00 91.69 96 VAL A CA 1
ATOM 714 C C . VAL A 1 96 ? -14.707 -3.949 6.502 1.00 91.69 96 VAL A C 1
ATOM 716 O O . VAL A 1 96 ? -14.063 -3.249 7.288 1.00 91.69 96 VAL A O 1
ATOM 719 N N . GLN A 1 97 ? -16.037 -3.928 6.472 1.00 92.75 97 GLN A N 1
ATOM 720 C CA . GLN A 1 97 ? -16.806 -3.140 7.431 1.00 92.75 97 GLN A CA 1
ATOM 721 C C . GLN A 1 97 ? -16.855 -3.884 8.770 1.00 92.75 97 GLN A C 1
ATOM 723 O O . GLN A 1 97 ? -17.266 -5.040 8.844 1.00 92.75 97 GLN A O 1
ATOM 728 N N . THR A 1 98 ? -16.423 -3.231 9.849 1.00 89.31 98 THR A N 1
ATOM 729 C CA . THR A 1 98 ? -16.286 -3.877 11.164 1.00 89.31 98 THR A CA 1
ATOM 730 C C . THR A 1 98 ? -17.306 -3.390 12.180 1.00 89.31 98 THR A C 1
ATOM 732 O O . THR A 1 98 ? -17.732 -4.185 13.013 1.00 89.31 98 THR A O 1
ATOM 735 N N . GLN A 1 99 ? -17.719 -2.120 12.128 1.00 89.38 99 GLN A N 1
ATOM 736 C CA . GLN A 1 99 ? -18.782 -1.568 12.980 1.00 89.38 99 GLN A CA 1
ATOM 737 C C . GLN A 1 99 ? -19.592 -0.503 12.244 1.00 89.38 99 GLN A C 1
ATOM 739 O O . GLN A 1 99 ? -19.074 0.173 11.356 1.00 89.38 99 GLN A O 1
ATOM 744 N N . GLY A 1 100 ? -20.861 -0.351 12.626 1.00 89.44 100 GLY A N 1
ATOM 745 C CA . GLY A 1 100 ? -21.781 0.594 11.999 1.00 89.44 100 GLY A CA 1
ATOM 746 C C . GLY A 1 100 ? -21.902 0.388 10.487 1.00 89.44 100 GLY A C 1
ATOM 747 O O . GLY A 1 100 ? -21.805 -0.749 10.027 1.00 89.44 100 GLY A O 1
ATOM 748 N N . ARG A 1 101 ? -22.105 1.453 9.703 1.00 89.06 101 ARG A N 1
ATOM 749 C CA . ARG A 1 101 ? -22.309 1.307 8.252 1.00 89.06 101 ARG A CA 1
ATOM 750 C C . ARG A 1 101 ? -21.710 2.422 7.411 1.00 89.06 101 ARG A C 1
ATOM 752 O O . ARG A 1 101 ? -21.632 3.563 7.851 1.00 89.06 101 ARG A O 1
ATOM 759 N N . LYS A 1 102 ? -21.389 2.127 6.151 1.00 89.69 102 LYS A N 1
ATOM 760 C CA . LYS A 1 102 ? -20.886 3.134 5.205 1.00 89.69 102 LYS A CA 1
ATOM 761 C C . LYS A 1 102 ? -21.390 2.895 3.792 1.00 89.69 102 LYS A C 1
ATOM 763 O O . LYS A 1 102 ? -21.338 1.768 3.304 1.00 89.69 102 LYS A O 1
ATOM 768 N N . ARG A 1 103 ? -21.865 3.958 3.133 1.00 91.75 103 ARG A N 1
ATOM 769 C CA . ARG A 1 103 ? -22.202 3.940 1.703 1.00 91.75 103 ARG A CA 1
ATOM 770 C C . ARG A 1 103 ? -20.934 4.144 0.880 1.00 91.75 103 ARG A C 1
ATOM 772 O O . ARG A 1 103 ? -20.223 5.127 1.071 1.00 91.75 103 ARG A O 1
ATOM 779 N N . TRP A 1 104 ? -20.681 3.226 -0.036 1.00 92.06 104 TRP A N 1
ATOM 780 C CA . TRP A 1 104 ? -19.575 3.236 -0.978 1.00 92.06 104 TRP A CA 1
ATOM 781 C C . TRP A 1 104 ? -20.110 3.442 -2.386 1.00 92.06 104 TRP A C 1
ATOM 783 O O . TRP A 1 104 ? -21.064 2.784 -2.794 1.00 92.06 104 TRP A O 1
ATOM 793 N N . ARG A 1 105 ? -19.468 4.356 -3.113 1.00 90.81 105 ARG A N 1
ATOM 794 C CA . ARG A 1 105 ? -19.681 4.578 -4.542 1.00 90.81 105 ARG A CA 1
ATOM 795 C C . ARG A 1 105 ? -18.356 4.317 -5.245 1.00 90.81 105 ARG A C 1
ATOM 797 O O . ARG A 1 105 ? -17.385 5.010 -4.951 1.00 90.81 105 ARG A O 1
ATOM 804 N N . VAL A 1 106 ? -18.318 3.311 -6.111 1.00 90.75 106 VAL A N 1
ATOM 805 C CA . VAL A 1 106 ? -17.144 2.943 -6.910 1.00 90.75 106 VAL A CA 1
ATOM 806 C C . VAL A 1 106 ? -17.445 3.278 -8.357 1.00 90.75 106 VAL A C 1
ATOM 808 O O . VAL A 1 106 ? -18.489 2.893 -8.887 1.00 90.75 106 VAL A O 1
ATOM 811 N N . TYR A 1 107 ? -16.528 4.002 -8.978 1.00 88.25 107 TYR A N 1
ATOM 812 C CA . TYR A 1 107 ? -16.649 4.462 -10.351 1.00 88.25 107 TYR A CA 1
ATOM 813 C C . TYR A 1 107 ? -15.646 3.726 -11.235 1.00 88.25 107 TYR A C 1
ATOM 815 O O . TYR A 1 107 ? -14.647 3.201 -10.741 1.00 88.25 107 TYR A O 1
ATOM 823 N N . SER A 1 108 ? -15.905 3.695 -12.538 1.00 85.06 108 SER A N 1
ATOM 824 C CA . SER A 1 108 ? -14.949 3.195 -13.513 1.00 85.06 108 SER A CA 1
ATOM 825 C C . SER A 1 108 ? -13.668 4.029 -13.456 1.00 85.06 108 SER A C 1
ATOM 827 O O . SER A 1 108 ? -13.743 5.241 -13.212 1.00 85.06 108 SER A O 1
ATOM 829 N N . PRO A 1 109 ? -12.495 3.423 -13.714 1.00 79.69 109 PRO A N 1
ATOM 830 C CA . PRO A 1 109 ? -11.280 4.193 -13.925 1.00 79.69 109 PRO A CA 1
ATOM 831 C C . PRO A 1 109 ? -11.522 5.283 -14.981 1.00 79.69 109 PRO A C 1
ATOM 833 O O . PRO A 1 109 ? -12.287 5.054 -15.927 1.00 79.69 109 PRO A O 1
ATOM 836 N N . PRO A 1 110 ? -10.913 6.472 -14.836 1.00 73.19 110 PRO A N 1
ATOM 837 C CA . PRO A 1 110 ? -11.009 7.498 -15.862 1.00 73.19 110 PRO A CA 1
ATOM 838 C C . PRO A 1 110 ? -10.445 6.959 -17.179 1.00 73.19 110 PRO A C 1
ATOM 840 O O . PRO A 1 110 ? -9.440 6.245 -17.186 1.00 73.19 110 PRO A O 1
ATOM 843 N N . ASP A 1 111 ? -11.084 7.309 -18.295 1.00 72.62 111 ASP A N 1
ATOM 844 C CA . ASP A 1 111 ? -10.592 6.915 -19.610 1.00 72.62 111 ASP A CA 1
ATOM 845 C C . ASP A 1 111 ? -9.196 7.518 -19.840 1.00 72.62 111 ASP A C 1
ATOM 847 O O . ASP A 1 111 ? -8.989 8.737 -19.795 1.00 72.62 111 ASP A O 1
ATOM 851 N N . SER A 1 112 ? -8.226 6.631 -20.064 1.00 63.84 112 SER A N 1
ATOM 852 C CA . SER A 1 112 ? -6.818 6.973 -20.233 1.00 63.84 112 SER A CA 1
ATOM 853 C C . SER A 1 112 ? -6.543 7.831 -21.462 1.00 63.84 112 SER A C 1
ATOM 855 O O . SER A 1 112 ? -5.477 8.439 -21.535 1.00 63.84 112 SER A O 1
ATOM 857 N N . SER A 1 113 ? -7.481 7.933 -22.410 1.00 67.00 113 SER A N 1
ATOM 858 C CA . SER A 1 113 ? -7.322 8.814 -23.568 1.00 67.00 113 SER A CA 1
ATOM 859 C C . SER A 1 113 ? -7.492 10.299 -23.247 1.00 67.00 113 SER A C 1
ATOM 861 O O . SER A 1 113 ? -7.106 11.133 -24.063 1.00 67.00 113 SER A O 1
ATOM 863 N N . PHE A 1 114 ? -8.105 10.653 -22.110 1.00 61.72 114 PHE A N 1
ATOM 864 C CA . PHE A 1 114 ? -8.537 12.032 -21.859 1.00 61.72 114 PHE A CA 1
ATOM 865 C C . PHE A 1 114 ? -7.481 12.934 -21.219 1.00 61.72 114 PHE A C 1
ATOM 867 O O . PHE A 1 114 ? -7.629 14.149 -21.318 1.00 61.72 114 PHE A O 1
ATOM 874 N N . ASP A 1 115 ? -6.434 12.392 -20.587 1.00 60.31 115 ASP A N 1
ATOM 875 C CA . ASP A 1 115 ? -5.340 13.218 -20.06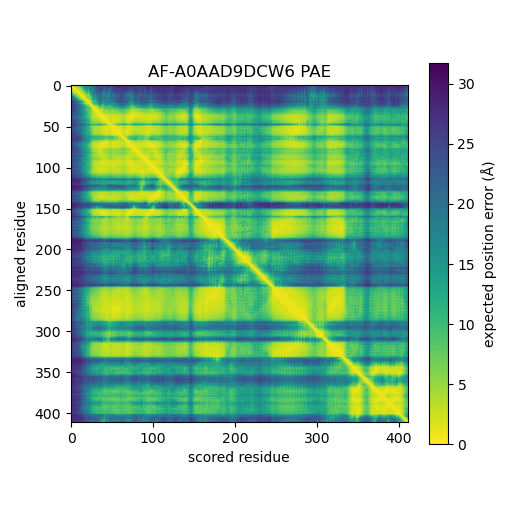0 1.00 60.31 115 ASP A CA 1
ATOM 876 C C . ASP A 1 115 ? -4.122 12.369 -19.650 1.00 60.31 115 ASP A C 1
ATOM 878 O O . ASP A 1 115 ? -4.081 11.806 -18.558 1.00 60.31 115 ASP A O 1
ATOM 882 N N . SER A 1 116 ? -3.107 12.255 -20.514 1.00 54.72 116 SER A N 1
ATOM 883 C CA . SER A 1 116 ? -1.900 11.463 -20.209 1.00 54.72 116 SER A CA 1
ATOM 884 C C . SER A 1 116 ? -0.976 12.110 -19.168 1.00 54.72 116 SER A C 1
ATOM 886 O O . SER A 1 116 ? -0.035 11.462 -18.708 1.00 54.72 116 SER A O 1
ATOM 888 N N . GLU A 1 117 ? -1.208 13.386 -18.842 1.00 54.94 117 GLU A N 1
ATOM 889 C CA . GLU A 1 117 ? -0.408 14.168 -17.888 1.00 54.94 117 GLU A CA 1
ATOM 890 C C . GLU A 1 117 ? -0.990 14.172 -16.468 1.00 54.94 117 GLU A C 1
ATOM 892 O O . GLU A 1 117 ? -0.307 14.584 -15.528 1.00 54.94 117 GLU A O 1
ATOM 897 N N . LEU A 1 118 ? -2.230 13.709 -16.286 1.00 55.22 118 LEU A N 1
ATOM 898 C CA . LEU A 1 118 ? -2.843 13.659 -14.968 1.00 55.22 118 LEU A CA 1
ATOM 899 C C . LEU A 1 118 ? -2.568 12.329 -14.287 1.00 55.22 118 LEU A C 1
ATOM 901 O O . LEU A 1 118 ? -2.837 11.256 -14.819 1.00 55.22 118 LEU A O 1
ATOM 905 N N . ASP A 1 119 ? -2.063 12.443 -13.066 1.00 58.44 119 ASP A N 1
ATOM 906 C CA . ASP A 1 119 ? -1.948 11.344 -12.124 1.00 58.44 119 ASP A CA 1
ATOM 907 C C . ASP A 1 119 ? -3.357 10.775 -11.856 1.00 58.44 119 ASP A C 1
ATOM 909 O O . ASP A 1 119 ? -4.189 11.485 -11.272 1.00 58.44 119 ASP A O 1
ATOM 913 N N . PRO A 1 120 ? -3.654 9.525 -12.266 1.00 55.44 120 PRO A N 1
ATOM 914 C CA . PRO A 1 120 ? -4.971 8.925 -12.066 1.00 55.44 120 PRO A CA 1
ATOM 915 C C . PRO A 1 120 ? -5.328 8.771 -10.578 1.00 55.44 120 PRO A C 1
ATOM 917 O O . PRO A 1 120 ? -6.495 8.532 -10.269 1.00 55.44 120 PRO A O 1
ATOM 920 N N . PHE A 1 121 ? -4.354 8.953 -9.674 1.00 58.50 121 PHE A N 1
ATOM 921 C CA . PHE A 1 121 ? -4.490 8.898 -8.218 1.00 58.50 121 PHE A CA 1
ATOM 922 C C . PHE A 1 121 ? -4.688 10.264 -7.548 1.00 58.50 121 PHE A C 1
ATOM 924 O O . PHE A 1 121 ? -4.976 10.332 -6.350 1.00 58.50 121 PHE A O 1
ATOM 931 N N . LYS A 1 122 ? -4.612 11.380 -8.291 1.00 57.00 122 LYS A N 1
ATOM 932 C CA . LYS A 1 122 ? -4.883 12.720 -7.743 1.00 57.00 122 LYS A CA 1
ATOM 933 C C . LYS A 1 122 ? -6.332 13.141 -7.961 1.00 57.00 122 LYS A C 1
ATOM 935 O O . LYS A 1 122 ? -6.699 13.664 -9.007 1.00 57.00 122 LYS A O 1
ATOM 940 N N . GLY A 1 123 ? -7.113 12.930 -6.898 1.00 53.25 123 GLY A N 1
ATOM 941 C CA . GLY A 1 123 ? -8.459 13.437 -6.613 1.00 53.25 123 GLY A CA 1
ATOM 942 C C . GLY A 1 123 ? -9.137 14.278 -7.694 1.00 53.25 123 GLY A C 1
ATOM 943 O O . GLY A 1 123 ? -8.968 15.492 -7.723 1.00 53.25 123 GLY A O 1
ATOM 944 N N . MET A 1 124 ? -9.966 13.630 -8.517 1.00 53.84 124 MET A N 1
ATOM 945 C CA . MET A 1 124 ? -11.096 14.235 -9.238 1.00 53.84 124 MET A CA 1
ATOM 946 C C . MET A 1 124 ? -11.886 13.133 -9.967 1.00 53.84 124 MET A C 1
ATOM 948 O O . MET A 1 124 ? -11.944 13.077 -11.193 1.00 53.84 124 MET A O 1
ATOM 952 N N . LEU A 1 125 ? -12.478 12.208 -9.204 1.00 54.25 125 LEU A N 1
ATOM 953 C CA . LEU A 1 125 ? -13.328 11.147 -9.768 1.00 54.25 125 LEU A CA 1
ATOM 954 C C . LEU A 1 125 ? -14.754 11.606 -10.103 1.00 54.25 125 LEU A C 1
ATOM 956 O O . LEU A 1 125 ? -15.429 10.924 -10.865 1.00 54.25 125 LEU A O 1
ATOM 960 N N . GLU A 1 126 ? -15.189 12.784 -9.641 1.00 53.75 126 GLU A N 1
ATOM 961 C CA . GLU A 1 126 ? -16.404 13.444 -10.157 1.00 53.75 126 GLU A CA 1
ATOM 962 C C . GLU A 1 126 ? -16.126 14.155 -11.497 1.00 53.75 126 GLU A C 1
ATOM 964 O O . GLU A 1 126 ? -16.568 15.274 -11.745 1.00 53.75 126 GLU A O 1
ATOM 969 N N . ARG A 1 127 ? -15.338 13.524 -12.371 1.00 59.16 127 ARG A N 1
ATOM 970 C CA . ARG A 1 127 ? -15.273 13.916 -13.778 1.00 59.16 127 ARG A CA 1
ATOM 971 C C . ARG A 1 127 ? -16.567 13.465 -14.445 1.00 59.16 127 ARG A C 1
ATOM 973 O O . ARG A 1 127 ? -17.024 12.357 -14.199 1.00 59.16 127 ARG A O 1
ATOM 980 N N . GLU A 1 128 ? -17.103 14.293 -15.339 1.00 61.44 128 GLU A N 1
ATOM 981 C CA . GLU A 1 128 ? -18.367 14.072 -16.069 1.00 61.44 128 GLU A CA 1
ATOM 982 C C . GLU A 1 128 ? -18.426 12.758 -16.888 1.00 61.44 128 GLU A C 1
ATOM 984 O O . GLU A 1 128 ? -19.472 12.436 -17.443 1.00 61.44 128 GLU A O 1
ATOM 989 N N . ASN A 1 129 ? -17.339 11.975 -16.927 1.00 71.56 129 ASN A N 1
ATOM 990 C CA . ASN A 1 129 ? -17.168 10.805 -17.786 1.00 71.56 129 ASN A CA 1
ATOM 991 C C . ASN A 1 129 ? -16.879 9.485 -17.036 1.00 71.56 129 ASN A C 1
ATOM 993 O O . ASN A 1 129 ? -16.602 8.488 -17.699 1.00 71.56 129 ASN A O 1
ATOM 997 N N . SER A 1 130 ? -16.888 9.442 -15.696 1.00 80.44 130 SER A N 1
ATOM 998 C CA . SER A 1 130 ? -16.738 8.176 -14.955 1.00 80.44 130 SER A CA 1
ATOM 999 C C . SER A 1 130 ? -18.103 7.508 -14.732 1.00 80.44 130 SER A C 1
ATOM 1001 O O . SER A 1 130 ? -19.067 8.139 -14.296 1.00 80.44 130 SER A O 1
ATOM 1003 N N . GLU A 1 131 ? -18.216 6.218 -15.051 1.00 88.94 131 GLU A N 1
ATOM 1004 C CA . GLU A 1 131 ? -19.451 5.454 -14.860 1.00 88.94 131 GLU A CA 1
ATOM 1005 C C . GLU A 1 131 ? -19.538 4.957 -13.412 1.00 88.94 131 GLU A C 1
ATOM 1007 O O . GLU A 1 131 ? -18.574 4.409 -12.882 1.00 88.94 131 GLU A O 1
ATOM 1012 N N . LEU A 1 132 ? -20.689 5.119 -12.751 1.00 91.25 132 LEU A N 1
ATOM 1013 C CA . LEU A 1 132 ? -20.928 4.527 -11.432 1.00 91.25 132 LEU A CA 1
ATOM 1014 C C . LEU A 1 132 ? -21.096 3.007 -11.577 1.00 91.25 132 LEU A C 1
ATOM 1016 O O . LEU A 1 132 ? -22.151 2.536 -11.994 1.00 91.25 132 LEU A O 1
ATOM 1020 N N . LEU A 1 133 ? -20.070 2.246 -11.199 1.00 91.25 133 LEU A N 1
ATOM 1021 C CA . LEU A 1 133 ? -20.059 0.784 -11.299 1.00 91.25 133 LEU A CA 1
ATOM 1022 C C . LEU A 1 133 ? -20.744 0.109 -10.109 1.00 91.25 133 LEU A C 1
ATOM 1024 O O . LEU A 1 133 ? -21.385 -0.930 -10.260 1.00 91.25 133 LEU A O 1
ATOM 1028 N N . LEU A 1 134 ? -20.592 0.681 -8.912 1.00 92.31 134 LEU A N 1
ATOM 1029 C CA . LEU A 1 134 ? -21.132 0.114 -7.679 1.00 92.31 134 LEU A CA 1
ATOM 1030 C C . LEU A 1 134 ? -21.607 1.214 -6.733 1.00 92.31 134 LEU A C 1
ATOM 1032 O O . LEU A 1 134 ? -20.869 2.149 -6.439 1.00 92.31 134 LEU A O 1
ATOM 1036 N N . ASP A 1 135 ? -22.814 1.057 -6.198 1.00 93.06 135 ASP A N 1
ATOM 1037 C CA . ASP A 1 135 ? -23.360 1.883 -5.122 1.00 93.06 135 ASP A CA 1
ATOM 1038 C C . ASP A 1 135 ? -23.990 0.964 -4.078 1.00 93.06 135 ASP A C 1
ATOM 1040 O O . ASP A 1 135 ? -24.999 0.302 -4.329 1.00 93.06 135 ASP A O 1
ATOM 1044 N N . VAL A 1 136 ? -23.336 0.842 -2.928 1.00 91.88 136 VAL A N 1
ATOM 1045 C CA . VAL A 1 136 ? -23.684 -0.152 -1.910 1.00 91.88 136 VAL A CA 1
ATOM 1046 C C . VAL A 1 136 ? -23.438 0.401 -0.519 1.00 91.88 136 VAL A C 1
ATOM 1048 O O . VAL A 1 136 ? -22.577 1.247 -0.312 1.00 91.88 136 VAL A O 1
ATOM 1051 N N . THR A 1 137 ? -24.196 -0.070 0.465 1.00 90.94 137 THR A N 1
ATOM 1052 C CA . THR A 1 137 ? -23.957 0.254 1.877 1.00 90.94 137 THR A CA 1
ATOM 1053 C C . THR A 1 137 ? -23.505 -0.987 2.624 1.00 90.94 137 THR A C 1
ATOM 1055 O O . THR A 1 137 ? -24.214 -1.983 2.559 1.00 90.94 137 THR A O 1
ATOM 1058 N N . LEU A 1 138 ? -22.373 -0.917 3.326 1.00 89.62 138 LEU A N 1
ATOM 1059 C CA . LEU A 1 138 ? -21.780 -2.048 4.052 1.00 89.62 138 LEU A CA 1
ATOM 1060 C C . LEU A 1 138 ? -22.187 -2.066 5.523 1.00 89.62 138 LEU A C 1
ATOM 1062 O O . LEU A 1 138 ? -22.279 -0.993 6.122 1.00 89.62 138 LEU A O 1
ATOM 1066 N N . TYR A 1 139 ? -22.348 -3.264 6.090 1.00 89.31 139 TYR A N 1
ATOM 1067 C CA . TYR A 1 139 ? -22.652 -3.557 7.500 1.00 89.31 139 TYR A CA 1
ATOM 1068 C C . TYR A 1 139 ? -21.529 -4.358 8.152 1.00 89.31 139 TYR A C 1
ATOM 1070 O O . TYR A 1 139 ? -20.676 -4.905 7.458 1.00 89.31 139 TYR A O 1
ATOM 1078 N N . PRO A 1 140 ? -21.486 -4.452 9.492 1.00 89.88 140 PRO A N 1
ATOM 1079 C CA . PRO A 1 140 ? -20.449 -5.207 10.179 1.00 89.88 140 PRO A CA 1
ATOM 1080 C C . PRO A 1 140 ? -20.403 -6.663 9.706 1.00 89.88 140 PRO A C 1
ATOM 1082 O O . PRO A 1 140 ? -21.408 -7.368 9.761 1.00 89.88 140 PRO A O 1
ATOM 1085 N N . GLY A 1 141 ? -19.225 -7.110 9.277 1.00 82.62 141 GLY A N 1
ATOM 1086 C CA . GLY A 1 141 ? -19.010 -8.442 8.711 1.00 82.62 141 GLY A CA 1
ATOM 1087 C C . GLY A 1 141 ? -19.155 -8.504 7.190 1.00 82.62 141 GLY A C 1
ATOM 1088 O O . GLY A 1 141 ? -18.695 -9.477 6.595 1.00 82.62 141 GLY A O 1
ATOM 1089 N N . ASP A 1 142 ? -19.708 -7.469 6.553 1.00 82.75 142 ASP A N 1
ATOM 1090 C CA . ASP A 1 142 ? -19.734 -7.391 5.100 1.00 82.75 142 ASP A CA 1
ATOM 1091 C C . ASP A 1 142 ? -18.331 -7.099 4.566 1.00 82.75 142 ASP A C 1
ATOM 1093 O O . ASP A 1 142 ? -17.707 -6.069 4.846 1.00 82.75 142 ASP A O 1
ATOM 1097 N N . THR A 1 143 ? -17.872 -8.001 3.709 1.00 71.12 143 THR A N 1
ATOM 1098 C CA . THR A 1 143 ? -16.945 -7.689 2.630 1.00 71.12 143 THR A CA 1
ATOM 1099 C C . THR A 1 143 ? -17.802 -7.357 1.412 1.00 71.12 143 THR A C 1
ATOM 1101 O O . THR A 1 143 ? -18.340 -8.235 0.750 1.00 71.12 143 THR A O 1
ATOM 1104 N N . LEU A 1 144 ? -18.042 -6.067 1.179 1.00 62.28 144 LEU A N 1
ATOM 1105 C CA . LEU A 1 144 ? -18.825 -5.565 0.041 1.00 62.28 144 LEU A CA 1
ATOM 1106 C C . LEU A 1 144 ? -20.138 -6.340 -0.309 1.00 62.28 144 LEU A C 1
ATOM 1108 O O . LEU A 1 144 ? -20.245 -6.916 -1.391 1.00 62.28 144 LEU A O 1
ATOM 1112 N N . ARG A 1 145 ? -21.184 -6.279 0.558 1.00 29.77 145 ARG A N 1
ATOM 1113 C CA . ARG A 1 145 ? -22.647 -6.293 0.210 1.00 29.77 145 ARG A CA 1
ATOM 1114 C C . ARG A 1 145 ? -23.552 -5.664 1.326 1.00 29.77 145 ARG A C 1
ATOM 1116 O O . ARG A 1 145 ? -22.987 -5.016 2.177 1.00 29.77 145 ARG A O 1
ATOM 1123 N N . SER A 1 146 ? -24.903 -5.687 1.227 1.00 31.73 146 SER A N 1
ATOM 1124 C CA . SER A 1 146 ? -25.903 -4.578 1.476 1.00 31.73 146 SER A CA 1
ATOM 1125 C C . SER A 1 146 ? -26.839 -4.562 2.749 1.00 31.73 146 SER A C 1
ATOM 1127 O O . SER A 1 146 ? -27.183 -5.643 3.211 1.00 31.73 146 SER A O 1
ATOM 1129 N N . PHE A 1 147 ? -27.391 -3.358 3.140 1.00 31.20 147 PHE A N 1
ATOM 1130 C CA . PHE A 1 147 ? -28.759 -2.917 3.687 1.00 31.20 147 PHE A CA 1
ATOM 1131 C C . PHE A 1 147 ? -28.943 -2.010 4.971 1.00 31.20 147 PHE A C 1
ATOM 1133 O O . PHE A 1 147 ? -28.716 -2.461 6.080 1.00 31.20 147 PHE A O 1
ATOM 1140 N N . GLU A 1 148 ? -29.553 -0.802 4.827 1.00 34.91 148 GLU A N 1
ATOM 1141 C CA . GLU A 1 148 ? -29.724 0.452 5.669 1.00 34.91 148 GLU A CA 1
ATOM 1142 C C . GLU A 1 148 ? -29.939 0.527 7.243 1.00 34.91 148 GLU A C 1
ATOM 1144 O O . GLU A 1 148 ? -30.986 0.099 7.719 1.00 34.91 148 GLU A O 1
ATOM 1149 N N . LYS A 1 149 ? -29.113 1.307 8.022 1.00 42.59 149 LYS A N 1
ATOM 1150 C CA . LYS A 1 149 ? -29.513 2.425 8.988 1.00 42.59 149 LYS A CA 1
ATOM 1151 C C . LYS A 1 149 ? -28.422 3.419 9.549 1.00 42.59 149 LYS A C 1
ATOM 1153 O O . LYS A 1 149 ? -27.316 2.978 9.807 1.00 42.59 149 LYS A O 1
ATOM 1158 N N . GLU A 1 150 ? -28.702 4.738 9.709 1.00 58.09 150 GLU A N 1
ATOM 1159 C CA . GLU A 1 150 ? -27.736 5.859 9.983 1.00 58.09 150 GLU A CA 1
ATOM 1160 C C . GLU A 1 150 ? -26.979 5.753 11.318 1.00 58.09 150 GLU A C 1
ATOM 1162 O O . GLU A 1 150 ? -27.464 6.214 12.343 1.00 58.09 150 GLU A O 1
ATOM 1167 N N . ASP A 1 151 ? -25.768 5.204 11.278 1.00 71.94 151 ASP A N 1
ATOM 1168 C CA . ASP A 1 151 ? -24.830 5.159 12.400 1.00 71.94 151 ASP A CA 1
ATOM 1169 C C . ASP A 1 151 ? -23.425 5.558 11.917 1.00 71.94 151 ASP A C 1
ATOM 1171 O O . ASP A 1 151 ? -23.156 5.603 10.714 1.00 71.94 151 ASP A O 1
ATOM 1175 N N . TRP A 1 152 ? -22.527 5.853 12.861 1.00 86.75 152 TRP A N 1
ATOM 1176 C CA . TRP A 1 152 ? -21.086 5.997 12.625 1.00 86.75 152 TRP A CA 1
ATOM 1177 C C . TRP A 1 152 ? -20.517 4.767 11.893 1.00 86.75 152 TRP A C 1
ATOM 1179 O O . TRP A 1 152 ? -21.171 3.734 11.785 1.00 86.75 152 TRP A O 1
ATOM 1189 N N . SER A 1 153 ? -19.292 4.844 11.380 1.00 89.88 153 SER A N 1
ATOM 1190 C CA . SER A 1 153 ? -18.679 3.750 10.625 1.00 89.88 153 SER A CA 1
ATOM 1191 C C . SER A 1 153 ? -17.279 3.436 11.114 1.00 89.88 153 SER A C 1
ATOM 1193 O O . SER A 1 153 ? -16.459 4.336 11.272 1.00 89.88 153 SER A O 1
ATOM 1195 N N . MET A 1 154 ? -16.959 2.146 11.168 1.00 90.94 154 MET A N 1
ATOM 1196 C CA . MET A 1 154 ? -15.592 1.656 11.256 1.00 90.94 154 MET A CA 1
ATOM 1197 C C . MET A 1 154 ? -15.334 0.600 10.189 1.00 90.94 154 MET A C 1
ATOM 1199 O O . MET A 1 154 ? -16.072 -0.382 10.088 1.00 90.94 154 MET A O 1
ATOM 1203 N N . HIS A 1 155 ? -14.282 0.792 9.400 1.00 92.75 155 HIS A N 1
ATOM 1204 C CA . HIS A 1 155 ? -13.865 -0.182 8.393 1.00 92.75 155 HIS A CA 1
ATOM 1205 C C . HIS A 1 155 ? -12.350 -0.308 8.337 1.00 92.75 155 HIS A C 1
ATOM 1207 O O . HIS A 1 155 ? -11.614 0.615 8.686 1.00 92.75 155 HIS A O 1
ATOM 1213 N N . LEU A 1 156 ? -11.914 -1.480 7.897 1.00 92.69 156 LEU A N 1
ATOM 1214 C CA . LEU A 1 156 ? -10.532 -1.780 7.572 1.00 92.69 156 LEU A CA 1
ATOM 1215 C C . LEU A 1 156 ? -10.369 -1.721 6.058 1.00 92.69 156 LEU A C 1
ATOM 1217 O O . LEU A 1 156 ? -11.237 -2.203 5.330 1.00 92.69 156 LEU A O 1
ATOM 1221 N N . THR A 1 157 ? -9.249 -1.183 5.596 1.00 92.38 157 THR A N 1
ATOM 1222 C CA . THR A 1 157 ? -8.779 -1.383 4.224 1.00 92.38 157 THR A CA 1
ATOM 1223 C C . THR A 1 157 ? -7.519 -2.225 4.288 1.00 92.38 157 THR A C 1
ATOM 1225 O O . THR A 1 157 ? -6.548 -1.853 4.948 1.00 92.38 157 THR A O 1
ATOM 1228 N N . VAL A 1 158 ? -7.546 -3.377 3.634 1.00 91.25 158 VAL 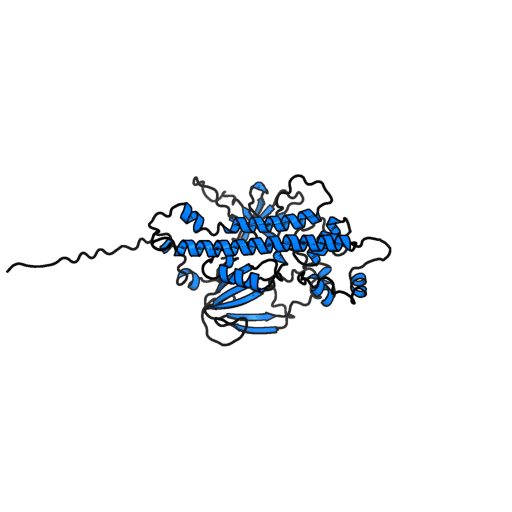A N 1
ATOM 1229 C CA . VAL A 1 158 ? -6.412 -4.292 3.545 1.00 91.25 158 VAL A CA 1
ATOM 1230 C C . VAL A 1 158 ? -5.812 -4.126 2.157 1.00 91.25 158 VAL A C 1
ATOM 1232 O O . VAL A 1 158 ? -6.369 -4.628 1.186 1.00 91.25 158 VAL A O 1
ATOM 1235 N N . GLY A 1 159 ? -4.726 -3.364 2.069 1.00 89.25 159 GLY A N 1
ATOM 1236 C CA . GLY A 1 159 ? -3.910 -3.228 0.870 1.00 89.25 159 GLY A CA 1
ATOM 1237 C C . GLY A 1 159 ? -3.133 -4.516 0.624 1.00 89.25 159 GLY A C 1
ATOM 1238 O O . GLY A 1 159 ? -2.431 -4.989 1.522 1.00 89.25 159 GLY A O 1
ATOM 1239 N N . LEU A 1 160 ? -3.298 -5.082 -0.569 1.00 84.75 160 LEU A N 1
ATOM 1240 C CA . LEU A 1 160 ? -2.715 -6.363 -0.988 1.00 84.75 160 LEU A CA 1
ATOM 1241 C C . LEU A 1 160 ? -1.538 -6.196 -1.953 1.00 84.75 160 LEU A C 1
ATOM 1243 O O . LEU A 1 160 ? -0.887 -7.171 -2.323 1.00 84.75 160 LEU A O 1
ATOM 1247 N N . ASP A 1 161 ? -1.298 -4.966 -2.384 1.00 74.69 161 ASP A N 1
ATOM 1248 C CA . ASP A 1 161 ? -0.551 -4.696 -3.595 1.00 74.69 161 ASP A CA 1
ATOM 1249 C C . ASP A 1 161 ? 0.966 -4.595 -3.388 1.00 74.69 161 ASP A C 1
ATOM 1251 O O . ASP A 1 161 ? 1.461 -3.965 -2.448 1.00 74.69 161 ASP A O 1
ATOM 1255 N N . SER A 1 162 ? 1.699 -5.164 -4.339 1.00 76.00 162 SER A N 1
ATOM 1256 C CA . SER A 1 162 ? 3.143 -5.114 -4.491 1.00 76.00 162 SER A CA 1
ATOM 1257 C C . SER A 1 162 ? 3.647 -3.796 -5.116 1.00 76.00 162 SER A C 1
ATOM 1259 O O . SER A 1 162 ? 4.837 -3.485 -5.005 1.00 76.00 162 SER A O 1
ATOM 1261 N N . HIS A 1 163 ? 2.775 -2.973 -5.720 1.00 76.19 163 HIS A N 1
ATOM 1262 C CA . HIS A 1 163 ? 3.158 -1.709 -6.372 1.00 76.19 163 HIS A CA 1
ATOM 1263 C C . HIS A 1 163 ? 3.849 -0.716 -5.438 1.00 76.19 163 HIS A C 1
ATOM 1265 O O . HIS A 1 163 ? 4.831 -0.096 -5.845 1.00 76.19 163 HIS A O 1
ATOM 1271 N N . VAL A 1 164 ? 3.404 -0.594 -4.183 1.00 76.56 164 VAL A N 1
ATOM 1272 C CA . VAL A 1 164 ? 4.039 0.313 -3.201 1.00 76.56 164 VAL A CA 1
ATOM 1273 C C . VAL A 1 164 ? 5.494 -0.055 -2.908 1.00 76.56 164 VAL A C 1
ATOM 1275 O O . VAL A 1 164 ? 6.283 0.790 -2.489 1.00 76.56 164 VAL A O 1
ATOM 1278 N N . TRP A 1 165 ? 5.862 -1.305 -3.187 1.00 81.50 165 TRP A N 1
ATOM 1279 C CA . TRP A 1 165 ? 7.210 -1.836 -3.038 1.00 81.50 165 TRP A CA 1
ATOM 1280 C C . TRP A 1 165 ? 8.006 -1.834 -4.347 1.00 81.50 165 TRP A C 1
ATOM 1282 O O . TRP A 1 165 ? 9.117 -2.354 -4.383 1.00 81.50 165 TRP A O 1
ATOM 1292 N N . ASN A 1 166 ? 7.466 -1.248 -5.422 1.00 82.50 166 ASN A N 1
ATOM 1293 C CA . ASN A 1 166 ? 8.005 -1.324 -6.782 1.00 82.50 166 ASN A CA 1
ATOM 1294 C C . ASN A 1 166 ? 8.148 -2.765 -7.302 1.00 82.50 166 ASN A C 1
ATOM 1296 O O . ASN A 1 166 ? 8.992 -3.038 -8.151 1.00 82.50 166 ASN A O 1
ATOM 1300 N N . LEU A 1 167 ? 7.317 -3.692 -6.829 1.00 84.56 167 LEU A N 1
ATOM 1301 C CA . LEU A 1 167 ? 7.334 -5.099 -7.234 1.00 84.56 167 LEU A CA 1
ATOM 1302 C C . LEU A 1 167 ? 6.265 -5.366 -8.309 1.00 84.56 167 LEU A C 1
ATOM 1304 O O . LEU A 1 167 ? 5.368 -6.185 -8.127 1.00 84.56 167 LEU A O 1
ATOM 1308 N N . ASN A 1 168 ? 6.349 -4.634 -9.422 1.00 83.62 168 ASN A N 1
ATOM 1309 C CA . ASN A 1 168 ? 5.469 -4.748 -10.594 1.00 83.62 168 ASN A CA 1
ATOM 1310 C C . ASN A 1 168 ? 6.298 -4.918 -11.885 1.00 83.62 168 ASN A C 1
ATOM 1312 O O . ASN A 1 168 ? 7.509 -4.657 -11.873 1.00 83.62 168 ASN A O 1
ATOM 1316 N N . TYR A 1 169 ? 5.688 -5.345 -13.003 1.00 79.56 169 TYR A N 1
ATOM 1317 C CA . TYR A 1 169 ? 6.467 -5.649 -14.217 1.00 79.56 169 TYR A CA 1
ATOM 1318 C C . TYR A 1 169 ? 7.165 -4.433 -14.814 1.00 79.56 169 TYR A C 1
ATOM 1320 O O . TYR A 1 169 ? 8.243 -4.590 -15.386 1.00 79.56 169 TYR A O 1
ATOM 1328 N N . ILE A 1 170 ? 6.604 -3.229 -14.693 1.00 82.12 170 ILE A N 1
ATOM 1329 C CA . ILE A 1 170 ? 7.277 -2.035 -15.213 1.00 82.12 170 ILE A CA 1
ATOM 1330 C C . ILE A 1 170 ? 8.546 -1.777 -14.412 1.00 82.12 170 ILE A C 1
ATOM 1332 O O . ILE A 1 170 ? 9.599 -1.594 -15.010 1.00 82.12 170 ILE A O 1
ATOM 1336 N N . SER A 1 171 ? 8.487 -1.827 -13.080 1.00 84.88 171 SER A N 1
ATOM 1337 C CA . SER A 1 171 ? 9.667 -1.660 -12.220 1.00 84.88 171 SER A CA 1
ATOM 1338 C C . SER A 1 171 ? 10.718 -2.715 -12.512 1.00 84.88 171 SER A C 1
ATOM 1340 O O . SER A 1 171 ? 11.896 -2.387 -12.652 1.00 84.88 171 SER A O 1
ATOM 1342 N N . MET A 1 172 ? 10.280 -3.958 -12.698 1.00 88.19 172 MET A N 1
ATOM 1343 C CA . MET A 1 172 ? 11.136 -5.067 -13.094 1.00 88.19 172 MET A CA 1
ATOM 1344 C C . MET A 1 172 ? 11.814 -4.828 -14.441 1.00 88.19 172 MET A C 1
ATOM 1346 O O . MET A 1 172 ? 13.034 -4.940 -14.540 1.00 88.19 172 MET A O 1
ATOM 1350 N N . ARG A 1 173 ? 11.057 -4.425 -15.463 1.00 87.88 173 ARG A N 1
ATOM 1351 C CA . ARG A 1 173 ? 11.583 -4.104 -16.792 1.00 87.88 173 ARG A CA 1
ATOM 1352 C C . ARG A 1 173 ? 12.560 -2.929 -16.737 1.00 87.88 173 ARG A C 1
ATOM 1354 O O . ARG A 1 173 ? 13.665 -3.048 -17.253 1.00 87.88 173 ARG A O 1
ATOM 1361 N N . THR A 1 174 ? 12.171 -1.817 -16.119 1.00 86.56 174 THR A N 1
ATOM 1362 C CA . THR A 1 174 ? 12.988 -0.599 -16.026 1.00 86.56 174 THR A CA 1
ATOM 1363 C C . THR A 1 174 ? 14.316 -0.890 -15.331 1.00 86.56 174 THR A C 1
ATOM 1365 O O . THR A 1 174 ? 15.373 -0.534 -15.852 1.00 86.56 174 THR A O 1
ATOM 1368 N N . LEU A 1 175 ? 14.287 -1.586 -14.188 1.00 88.62 175 LEU A N 1
ATOM 1369 C CA . LEU A 1 175 ? 15.502 -1.937 -13.451 1.00 88.62 175 LEU A CA 1
ATOM 1370 C C . LEU A 1 175 ? 16.355 -2.967 -14.202 1.00 88.62 175 LEU A C 1
ATOM 1372 O O . LEU A 1 175 ? 17.576 -2.847 -14.180 1.00 88.62 175 LEU A O 1
ATOM 1376 N N . ALA A 1 176 ? 15.748 -3.916 -14.921 1.00 90.19 176 ALA A N 1
ATOM 1377 C CA . ALA A 1 176 ? 16.476 -4.874 -15.756 1.00 90.19 176 ALA A CA 1
ATOM 1378 C C . ALA A 1 176 ? 17.209 -4.213 -16.922 1.00 90.19 176 ALA A C 1
ATOM 1380 O O . ALA A 1 176 ? 18.380 -4.500 -17.162 1.00 90.19 176 ALA A O 1
ATOM 1381 N N . LEU A 1 177 ? 16.535 -3.321 -17.651 1.00 88.38 177 LEU A N 1
ATOM 1382 C CA . LEU A 1 177 ? 17.159 -2.582 -18.747 1.00 88.38 177 LEU A CA 1
ATOM 1383 C C . LEU A 1 177 ? 18.307 -1.724 -18.210 1.00 88.38 177 LEU A C 1
ATOM 1385 O O . LEU A 1 177 ? 19.409 -1.756 -18.757 1.00 88.38 177 LEU A O 1
ATOM 1389 N N . ARG A 1 178 ? 18.081 -1.033 -17.087 1.00 86.69 178 ARG A N 1
ATOM 1390 C CA . ARG A 1 178 ? 19.082 -0.174 -16.452 1.00 86.69 178 ARG A CA 1
ATOM 1391 C C . ARG A 1 178 ? 20.310 -0.949 -15.967 1.00 86.69 178 ARG A C 1
ATOM 1393 O O . ARG A 1 178 ? 21.425 -0.534 -16.283 1.00 86.69 178 ARG A O 1
ATOM 1400 N N . SER A 1 179 ? 20.124 -2.086 -15.292 1.00 89.06 179 SER A N 1
ATOM 1401 C CA . SER A 1 179 ? 21.229 -2.905 -14.769 1.00 89.06 179 SER A CA 1
ATOM 1402 C C . SER A 1 179 ? 22.119 -3.488 -15.872 1.00 89.06 179 SER A C 1
ATOM 1404 O O . SER A 1 179 ? 23.286 -3.790 -15.630 1.00 89.06 179 SER A O 1
ATOM 1406 N N . HIS A 1 180 ? 21.601 -3.574 -17.100 1.00 87.50 180 HIS A N 1
ATOM 1407 C CA . HIS A 1 180 ? 22.320 -4.068 -18.275 1.00 87.50 180 HIS A CA 1
ATOM 1408 C C . HIS A 1 180 ? 22.719 -2.962 -19.264 1.00 87.50 180 HIS A C 1
ATOM 1410 O O . HIS A 1 180 ? 23.209 -3.264 -20.352 1.00 87.50 180 HIS A O 1
ATOM 1416 N N . GLY A 1 181 ? 22.531 -1.686 -18.907 1.00 85.44 181 GLY A N 1
ATOM 1417 C CA . GLY A 1 181 ? 22.886 -0.549 -19.761 1.00 85.44 181 GLY A CA 1
ATOM 1418 C C . GLY A 1 181 ? 22.070 -0.454 -21.054 1.00 85.44 181 GLY A C 1
ATOM 1419 O O . GLY A 1 181 ? 22.538 0.129 -22.031 1.00 85.44 181 GLY A O 1
ATOM 1420 N N . ILE A 1 182 ? 20.869 -1.032 -21.074 1.00 85.00 182 ILE A N 1
ATOM 1421 C CA . ILE A 1 182 ? 19.948 -0.999 -22.209 1.00 85.00 182 ILE A CA 1
ATOM 1422 C C . ILE A 1 182 ? 19.050 0.235 -22.087 1.00 85.00 182 ILE A C 1
ATOM 1424 O O . ILE A 1 182 ? 18.531 0.542 -21.013 1.00 85.00 182 ILE A O 1
ATOM 1428 N N . HIS A 1 183 ? 18.857 0.959 -23.192 1.00 83.00 183 HIS A N 1
ATOM 1429 C CA . HIS A 1 183 ? 18.014 2.148 -23.194 1.00 83.00 183 HIS A CA 1
ATOM 1430 C C . HIS A 1 183 ? 16.537 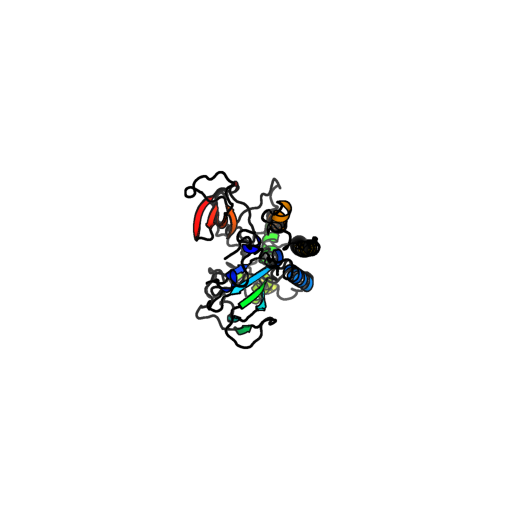1.782 -23.011 1.00 83.00 183 HIS A C 1
ATOM 1432 O O . HIS A 1 183 ? 15.965 1.011 -23.783 1.00 83.00 183 HIS A O 1
ATOM 1438 N N . ASP A 1 184 ? 15.893 2.380 -22.011 1.00 82.00 184 ASP A N 1
ATOM 1439 C CA . ASP A 1 184 ? 14.459 2.225 -21.823 1.00 82.00 184 ASP A CA 1
ATOM 1440 C C . ASP A 1 184 ? 13.660 3.207 -22.692 1.00 82.00 184 ASP A C 1
ATOM 1442 O O . ASP A 1 184 ? 13.542 4.391 -22.383 1.00 82.00 184 ASP A O 1
ATOM 1446 N N . VAL A 1 185 ? 13.048 2.681 -23.754 1.00 77.00 185 VAL A N 1
ATOM 1447 C CA . VAL A 1 185 ? 12.201 3.430 -24.699 1.00 77.00 185 VAL A CA 1
ATOM 1448 C C . VAL A 1 185 ? 10.913 4.009 -24.097 1.00 77.00 185 VAL A C 1
ATOM 1450 O O . VAL A 1 185 ? 10.304 4.898 -24.699 1.00 77.00 185 VAL A O 1
ATOM 1453 N N . LEU A 1 186 ? 10.468 3.507 -22.938 1.00 72.69 186 LEU A N 1
ATOM 1454 C CA . LEU A 1 186 ? 9.268 4.004 -22.256 1.00 72.69 186 LEU A CA 1
ATOM 1455 C C . LEU A 1 186 ? 9.574 5.223 -21.377 1.00 72.69 186 LEU A C 1
ATOM 1457 O O . LEU A 1 186 ? 8.672 6.021 -21.110 1.00 72.69 186 LEU A O 1
ATOM 1461 N N . LEU A 1 187 ? 10.837 5.411 -20.987 1.00 69.38 187 LEU A N 1
ATOM 1462 C CA . LEU A 1 187 ? 11.289 6.589 -20.259 1.00 69.38 187 LEU A CA 1
ATOM 1463 C C . LEU A 1 187 ? 11.523 7.734 -21.257 1.00 69.38 187 LEU A C 1
ATOM 1465 O O . LEU A 1 187 ? 12.371 7.656 -22.145 1.00 69.38 187 LEU A O 1
ATOM 1469 N N . GLN A 1 188 ? 10.744 8.816 -21.147 1.00 58.56 188 GLN A N 1
ATOM 1470 C CA . GLN A 1 188 ? 10.933 9.989 -22.005 1.00 58.56 188 GLN A CA 1
ATOM 1471 C C . GLN A 1 188 ? 12.344 10.578 -21.823 1.00 58.56 188 GLN A C 1
ATOM 1473 O O . GLN A 1 188 ? 12.784 10.833 -20.706 1.00 58.56 188 GLN A O 1
ATOM 1478 N N . GLN A 1 189 ? 13.019 10.899 -22.933 1.00 48.31 189 GLN A N 1
ATOM 1479 C CA . GLN A 1 189 ? 14.328 11.575 -22.948 1.00 48.31 189 GLN A CA 1
ATOM 1480 C C . GLN A 1 189 ? 14.301 13.018 -22.393 1.00 48.31 189 GLN A C 1
ATOM 1482 O O . GLN A 1 189 ? 15.341 13.666 -22.303 1.00 48.31 189 GLN A O 1
ATOM 1487 N N . THR A 1 190 ? 13.129 13.562 -22.055 1.00 43.88 190 THR A N 1
ATOM 1488 C CA . THR A 1 190 ? 12.930 15.003 -21.838 1.00 43.88 190 THR A CA 1
ATOM 1489 C C . THR A 1 190 ? 13.096 15.497 -20.405 1.00 43.88 190 THR A C 1
ATOM 1491 O O . THR A 1 190 ? 13.025 16.705 -20.195 1.00 43.88 190 THR A O 1
ATOM 1494 N N . ALA A 1 191 ? 13.379 14.651 -19.415 1.00 45.75 191 ALA A N 1
ATOM 1495 C CA . ALA A 1 191 ? 13.531 15.128 -18.044 1.00 45.75 191 ALA A CA 1
ATOM 1496 C C . ALA A 1 191 ? 14.995 15.079 -17.578 1.00 45.75 191 ALA A C 1
ATOM 1498 O O . ALA A 1 191 ? 15.471 14.079 -17.054 1.00 45.75 191 ALA A O 1
ATOM 1499 N N . GLN A 1 192 ? 15.686 16.222 -17.666 1.00 46.56 192 GLN A N 1
ATOM 1500 C CA . GLN A 1 192 ? 16.866 16.508 -16.828 1.00 46.56 192 GLN A CA 1
ATOM 1501 C C . GLN A 1 192 ? 16.558 16.395 -15.319 1.00 46.56 192 GLN A C 1
ATOM 1503 O O . GLN A 1 192 ? 17.474 16.348 -14.507 1.00 46.56 192 GLN A O 1
ATOM 1508 N N . ASN A 1 193 ? 15.278 16.298 -14.957 1.00 45.41 193 ASN A N 1
ATOM 1509 C CA . ASN A 1 193 ? 14.798 15.908 -13.643 1.00 45.41 193 ASN A CA 1
ATOM 1510 C C . ASN A 1 193 ? 14.181 14.516 -13.764 1.00 45.41 193 ASN A C 1
ATOM 1512 O O . ASN A 1 193 ? 12.962 14.383 -13.844 1.00 45.41 193 ASN A O 1
ATOM 1516 N N . PHE A 1 194 ? 15.027 13.492 -13.849 1.00 50.22 194 PHE A N 1
ATOM 1517 C CA . PHE A 1 194 ? 14.600 12.117 -13.630 1.00 50.22 194 PHE A CA 1
ATOM 1518 C C . PHE A 1 194 ? 14.000 12.094 -12.221 1.00 50.22 194 PHE A C 1
ATOM 1520 O O . PHE A 1 194 ? 14.745 12.102 -11.238 1.00 50.22 194 PHE A O 1
ATOM 1527 N N . ASP A 1 195 ? 12.675 12.195 -12.108 1.00 49.25 195 ASP A N 1
ATOM 1528 C CA . ASP A 1 195 ? 12.022 11.993 -10.827 1.00 49.25 195 ASP A CA 1
ATOM 1529 C C . ASP A 1 195 ? 12.251 10.516 -10.521 1.00 49.25 195 ASP A C 1
ATOM 1531 O O . ASP A 1 195 ? 11.653 9.634 -11.127 1.00 49.25 195 ASP A O 1
ATOM 1535 N N . ARG A 1 196 ? 13.250 10.239 -9.677 1.00 54.00 196 ARG A N 1
ATOM 1536 C CA . ARG A 1 196 ? 13.664 8.877 -9.305 1.00 54.00 196 ARG A CA 1
ATOM 1537 C C . ARG A 1 196 ? 12.565 8.152 -8.515 1.00 54.00 196 ARG A C 1
ATOM 1539 O O . ARG A 1 196 ? 12.747 6.997 -8.131 1.00 54.00 196 ARG A O 1
ATOM 1546 N N . ASN A 1 197 ? 11.431 8.817 -8.290 1.00 51.25 197 ASN A N 1
ATOM 1547 C CA . ASN A 1 197 ? 10.164 8.174 -8.017 1.00 51.25 197 ASN A CA 1
ATOM 1548 C C . ASN A 1 197 ? 9.802 7.236 -9.166 1.00 51.25 197 ASN A C 1
ATOM 1550 O O . ASN A 1 197 ? 9.369 7.656 -10.234 1.00 51.25 197 ASN A O 1
ATOM 1554 N N . MET A 1 198 ? 9.909 5.938 -8.896 1.00 52.91 198 MET A N 1
ATOM 1555 C CA . MET A 1 198 ? 9.399 4.835 -9.720 1.00 52.91 198 MET A CA 1
ATOM 1556 C C . MET A 1 198 ? 7.857 4.832 -9.818 1.00 52.91 198 MET A C 1
ATOM 1558 O O . MET A 1 198 ? 7.239 3.792 -10.029 1.00 52.91 198 MET A O 1
ATOM 1562 N N . ASP A 1 199 ? 7.218 5.991 -9.668 1.00 52.53 199 ASP A N 1
ATOM 1563 C CA . ASP A 1 199 ? 5.779 6.196 -9.733 1.00 52.53 199 ASP A CA 1
ATOM 1564 C C . ASP A 1 199 ? 5.353 6.224 -11.210 1.00 52.53 199 ASP A C 1
ATOM 1566 O O . ASP A 1 199 ? 4.964 7.239 -11.781 1.00 52.53 199 ASP A O 1
ATOM 1570 N N . MET A 1 200 ? 5.541 5.082 -11.871 1.00 53.09 200 MET A N 1
ATOM 1571 C CA . MET A 1 200 ? 5.534 4.918 -13.326 1.00 53.09 200 MET A CA 1
ATOM 1572 C C . MET A 1 200 ? 4.132 4.801 -13.932 1.00 53.09 200 MET A C 1
ATOM 1574 O O . MET A 1 200 ? 3.974 4.323 -15.053 1.00 53.09 200 MET A O 1
ATOM 1578 N N . CYS A 1 201 ? 3.101 5.252 -13.221 1.00 51.09 201 CYS A N 1
ATOM 1579 C CA . CYS A 1 201 ? 1.726 5.336 -13.723 1.00 51.09 201 CYS A CA 1
ATOM 1580 C C . CYS A 1 201 ? 1.470 6.601 -14.559 1.00 51.09 201 CYS A C 1
ATOM 1582 O O . CYS A 1 201 ? 0.324 7.009 -14.738 1.00 51.09 201 CYS A O 1
ATOM 1584 N N . VAL A 1 202 ? 2.526 7.242 -15.066 1.00 52.00 202 VAL A N 1
ATOM 1585 C CA . VAL A 1 202 ? 2.475 8.465 -15.877 1.00 52.00 202 VAL A CA 1
ATOM 1586 C C . VAL A 1 202 ? 3.327 8.316 -17.144 1.00 52.00 202 VAL A C 1
ATOM 1588 O O . VAL A 1 202 ? 4.343 7.623 -17.152 1.00 52.00 202 VAL A O 1
ATOM 1591 N N . GLY A 1 203 ? 2.926 8.970 -18.241 1.00 58.44 203 GLY A N 1
ATOM 1592 C CA . GLY A 1 203 ? 3.695 9.007 -19.494 1.00 58.44 203 GLY A CA 1
ATOM 1593 C C . GLY A 1 203 ? 3.255 7.997 -20.564 1.00 58.44 203 GLY A C 1
ATOM 1594 O O . GLY A 1 203 ? 2.072 7.692 -20.698 1.00 58.44 203 GLY A O 1
ATOM 1595 N N . ARG A 1 204 ? 4.199 7.503 -21.387 1.00 59.94 204 ARG A N 1
ATOM 1596 C CA . ARG A 1 204 ? 3.892 6.653 -22.563 1.00 59.94 204 ARG A CA 1
ATOM 1597 C C . ARG A 1 204 ? 3.258 5.311 -22.207 1.00 59.94 204 ARG A C 1
ATOM 1599 O O . ARG A 1 204 ? 2.555 4.753 -23.039 1.00 59.94 204 ARG A O 1
ATOM 1606 N N . VAL A 1 205 ? 3.448 4.821 -20.983 1.00 58.56 205 VAL A N 1
ATOM 1607 C CA . VAL A 1 205 ? 2.776 3.602 -20.514 1.00 58.56 205 VAL A CA 1
ATOM 1608 C C . VAL A 1 205 ? 1.251 3.769 -20.520 1.00 58.56 205 VAL A C 1
ATOM 1610 O O . VAL A 1 205 ? 0.532 2.845 -20.891 1.00 58.56 205 VAL A O 1
ATOM 1613 N N . ASN A 1 206 ? 0.743 4.972 -20.231 1.00 59.09 206 ASN A N 1
ATOM 1614 C CA . ASN A 1 206 ? -0.691 5.272 -20.311 1.00 59.09 206 ASN A CA 1
ATOM 1615 C C . ASN A 1 206 ? -1.219 5.365 -21.751 1.00 59.09 206 ASN A C 1
ATOM 1617 O O . ASN A 1 206 ? -2.427 5.448 -21.947 1.00 59.09 206 ASN A O 1
ATOM 1621 N N . GLN A 1 207 ? -0.328 5.362 -22.748 1.00 61.50 207 GLN A N 1
ATOM 1622 C CA . GLN A 1 207 ? -0.668 5.356 -24.174 1.00 61.50 207 GLN A CA 1
ATOM 1623 C C . GLN A 1 207 ? -0.661 3.937 -24.767 1.00 61.50 207 GLN A C 1
ATOM 1625 O O . GLN A 1 207 ? -0.989 3.771 -25.941 1.00 61.50 207 GLN A O 1
ATOM 1630 N N . LEU A 1 208 ? -0.278 2.923 -23.981 1.00 63.22 208 LEU A N 1
ATOM 1631 C CA . LEU A 1 208 ? -0.352 1.522 -24.385 1.00 63.22 208 LEU A CA 1
ATOM 1632 C C . LEU A 1 208 ? -1.809 1.049 -24.417 1.00 63.22 208 LEU A C 1
ATOM 1634 O O . LEU A 1 208 ? -2.673 1.581 -23.716 1.00 63.22 208 LEU A O 1
ATOM 1638 N N . SER A 1 209 ? -2.083 0.019 -25.220 1.00 66.88 209 SER A N 1
ATOM 1639 C CA . SER A 1 209 ? -3.391 -0.641 -25.211 1.00 66.88 209 SER A CA 1
ATOM 1640 C C . SER A 1 209 ? -3.746 -1.167 -23.809 1.00 66.88 209 SER A C 1
ATOM 1642 O O . SER A 1 209 ? -2.859 -1.559 -23.048 1.00 66.88 209 SER A O 1
ATOM 1644 N N . ASN A 1 210 ? -5.041 -1.195 -23.455 1.00 63.28 210 ASN A N 1
ATOM 1645 C CA . ASN A 1 210 ? -5.462 -1.594 -22.104 1.00 63.28 210 ASN A CA 1
ATOM 1646 C C . ASN A 1 210 ? -4.965 -3.001 -21.729 1.00 63.28 210 ASN A C 1
ATOM 1648 O O . ASN A 1 210 ? -4.413 -3.168 -20.650 1.00 63.28 210 ASN A O 1
ATOM 1652 N N . ASP A 1 211 ? -5.060 -3.969 -22.649 1.00 65.44 211 ASP A N 1
ATOM 1653 C CA . ASP A 1 211 ? -4.522 -5.329 -22.479 1.00 65.44 211 ASP A CA 1
ATOM 1654 C C . ASP A 1 211 ? -3.030 -5.331 -22.102 1.00 65.44 211 ASP A C 1
ATOM 1656 O O . ASP A 1 211 ? -2.593 -6.093 -21.241 1.00 65.44 211 ASP A O 1
ATOM 1660 N N . LEU A 1 212 ? -2.228 -4.511 -22.790 1.00 63.78 212 LEU A N 1
ATOM 1661 C CA . LEU A 1 212 ? -0.785 -4.456 -22.582 1.00 63.78 212 LEU A CA 1
ATOM 1662 C C . LEU A 1 212 ? -0.451 -3.789 -21.250 1.00 63.78 212 LEU A C 1
ATOM 1664 O O . LEU A 1 212 ? 0.437 -4.236 -20.526 1.00 63.78 212 LEU A O 1
ATOM 1668 N N . ARG A 1 213 ? -1.189 -2.730 -20.931 1.00 64.75 213 ARG A N 1
ATOM 1669 C CA . ARG A 1 213 ? -1.077 -2.010 -19.674 1.00 64.75 213 ARG A CA 1
ATOM 1670 C C . ARG A 1 213 ? -1.437 -2.909 -18.491 1.00 64.75 213 ARG A C 1
ATOM 1672 O O . ARG A 1 213 ? -0.632 -3.028 -17.580 1.00 64.75 213 ARG A O 1
ATOM 1679 N N . GLU A 1 214 ? -2.578 -3.595 -18.533 1.00 66.75 214 GLU A N 1
ATOM 1680 C CA . GLU A 1 214 ? -2.974 -4.558 -17.494 1.00 66.75 214 GLU A CA 1
ATOM 1681 C C . GLU A 1 214 ? -1.930 -5.667 -17.319 1.00 66.75 214 GLU A C 1
ATOM 1683 O O .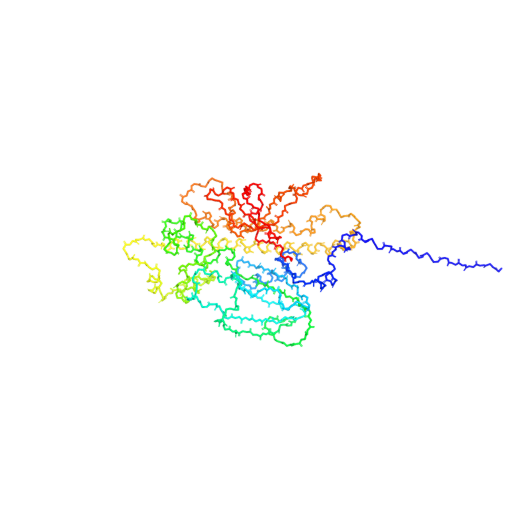 GLU A 1 214 ? -1.564 -5.983 -16.192 1.00 66.75 214 GLU A O 1
ATOM 1688 N N . GLY A 1 215 ? -1.360 -6.188 -18.412 1.00 66.12 215 GLY A N 1
ATOM 1689 C CA . GLY A 1 215 ? -0.249 -7.140 -18.327 1.00 66.12 215 GLY A CA 1
ATOM 1690 C C . GLY A 1 215 ? 0.989 -6.562 -17.628 1.00 66.12 215 GLY A C 1
ATOM 1691 O O . GLY A 1 215 ? 1.572 -7.220 -16.773 1.00 66.12 215 GLY A O 1
ATOM 1692 N N . LEU A 1 216 ? 1.375 -5.321 -17.939 1.00 61.12 216 LEU A N 1
ATOM 1693 C CA . LEU A 1 216 ? 2.541 -4.651 -17.345 1.00 61.12 216 LEU A CA 1
ATOM 1694 C C . LEU A 1 216 ? 2.346 -4.225 -15.878 1.00 61.12 216 LEU A C 1
ATOM 1696 O O . LEU A 1 216 ? 3.325 -4.096 -15.144 1.00 61.12 216 LEU A O 1
ATOM 1700 N N . TYR A 1 217 ? 1.114 -3.987 -15.438 1.00 58.41 217 TYR A N 1
ATOM 1701 C CA . TYR A 1 217 ? 0.817 -3.661 -14.038 1.00 58.41 217 TYR A CA 1
ATOM 1702 C C . TYR A 1 217 ? 0.342 -4.873 -13.228 1.00 58.41 217 TYR A C 1
ATOM 1704 O O . TYR A 1 217 ? 0.109 -4.743 -12.036 1.00 58.41 217 TYR A O 1
ATOM 1712 N N . SER A 1 218 ? 0.207 -6.060 -13.823 1.00 63.31 218 SER A N 1
ATOM 1713 C CA . SER A 1 218 ? -0.130 -7.257 -13.044 1.00 63.31 218 SER A CA 1
ATOM 1714 C C . SER A 1 218 ? 0.980 -7.626 -12.038 1.00 63.31 218 SER A C 1
ATOM 1716 O O . SER A 1 218 ? 2.130 -7.192 -12.169 1.00 63.31 218 SER A O 1
ATOM 1718 N N . SER A 1 219 ? 0.643 -8.376 -10.984 1.00 54.31 219 SER A N 1
ATOM 1719 C CA . SER A 1 219 ? 1.642 -8.841 -10.016 1.00 54.31 219 SER A CA 1
ATOM 1720 C C . SER A 1 219 ? 2.564 -9.884 -10.651 1.00 54.31 219 SER A C 1
ATOM 1722 O O . SER A 1 219 ? 2.165 -10.635 -11.540 1.00 54.31 219 SER A O 1
ATOM 1724 N N . VAL A 1 220 ? 3.818 -9.936 -10.196 1.00 59.44 220 VAL A N 1
ATOM 1725 C CA . VAL A 1 220 ? 4.764 -10.973 -10.624 1.00 59.44 220 VAL A CA 1
ATOM 1726 C C . VAL A 1 220 ? 4.413 -12.267 -9.885 1.00 59.44 220 VAL A C 1
ATOM 1728 O O . VAL A 1 220 ? 4.911 -12.501 -8.788 1.00 59.44 220 VAL A O 1
ATOM 1731 N N . ASP A 1 221 ? 3.523 -13.080 -10.450 1.00 59.38 221 ASP A N 1
ATOM 1732 C CA . ASP A 1 221 ? 3.188 -14.405 -9.918 1.00 59.38 221 ASP A CA 1
ATOM 1733 C C . ASP A 1 221 ? 3.976 -15.535 -10.616 1.00 59.38 221 ASP A C 1
ATOM 1735 O O . ASP A 1 221 ? 4.687 -15.327 -11.608 1.00 59.38 221 ASP A O 1
ATOM 1739 N N . ASP A 1 222 ? 3.852 -16.762 -10.100 1.00 48.41 222 ASP A N 1
ATOM 1740 C CA . ASP A 1 222 ? 4.534 -17.957 -10.624 1.00 48.41 222 ASP A CA 1
ATOM 1741 C C . ASP A 1 222 ? 4.162 -18.309 -12.083 1.00 48.41 222 ASP A C 1
ATOM 1743 O O . ASP A 1 222 ? 4.786 -19.181 -12.695 1.00 48.41 222 ASP A O 1
ATOM 1747 N N . THR A 1 223 ? 3.180 -17.636 -12.697 1.00 53.16 223 THR A N 1
ATOM 1748 C CA . THR A 1 223 ? 2.745 -17.900 -14.078 1.00 53.16 223 THR A CA 1
ATOM 1749 C C . THR A 1 223 ? 3.493 -17.091 -15.144 1.00 53.16 223 THR A C 1
ATOM 1751 O O . THR A 1 223 ? 3.127 -17.147 -16.326 1.00 53.16 223 THR A O 1
ATOM 1754 N N . MET A 1 224 ? 4.599 -16.434 -14.758 1.00 48.84 224 MET A N 1
ATOM 1755 C CA . MET A 1 224 ? 5.505 -15.608 -15.583 1.00 48.84 224 MET A CA 1
ATOM 1756 C C . MET A 1 224 ? 5.789 -16.099 -17.015 1.00 48.84 224 MET A C 1
ATOM 1758 O O . MET A 1 224 ? 6.090 -15.290 -17.892 1.00 48.84 224 MET A O 1
ATOM 1762 N N . LEU A 1 225 ? 5.735 -17.406 -17.277 1.00 47.62 225 LEU A N 1
ATOM 1763 C CA . LEU A 1 225 ? 6.120 -18.002 -18.561 1.00 47.62 225 LEU A CA 1
ATOM 1764 C C . LEU A 1 225 ? 4.951 -18.244 -19.533 1.00 47.62 225 LEU A C 1
ATOM 1766 O O . LEU A 1 225 ? 5.165 -18.779 -20.620 1.00 47.62 225 LEU A O 1
ATOM 1770 N N . SER A 1 226 ? 3.719 -17.854 -19.193 1.00 50.00 226 SER A N 1
ATOM 1771 C CA . SER A 1 226 ? 2.535 -18.150 -20.020 1.00 50.00 226 SER A CA 1
ATOM 1772 C C . SER A 1 226 ? 2.241 -17.143 -21.151 1.00 50.00 226 SER A C 1
ATOM 1774 O O . SER A 1 226 ? 1.327 -17.370 -21.948 1.00 50.00 226 SER A O 1
ATOM 1776 N N . PHE A 1 227 ? 3.041 -16.080 -21.316 1.00 50.69 227 PHE A N 1
ATOM 1777 C CA . PHE A 1 227 ? 2.904 -15.058 -22.377 1.00 50.69 227 PHE A CA 1
ATOM 1778 C C . PHE A 1 227 ? 3.302 -15.555 -23.789 1.00 50.69 227 PHE A C 1
ATOM 1780 O O . PHE A 1 227 ? 4.089 -14.933 -24.500 1.00 50.69 227 PHE A O 1
ATOM 1787 N N . HIS A 1 228 ? 2.777 -16.693 -24.241 1.00 46.69 228 HIS A N 1
ATOM 1788 C CA . HIS A 1 228 ? 3.259 -17.380 -25.446 1.00 46.69 228 HIS A CA 1
ATOM 1789 C C . HIS A 1 228 ? 2.481 -17.141 -26.756 1.00 46.69 228 HIS A C 1
ATOM 1791 O O . HIS A 1 228 ? 2.682 -17.891 -27.705 1.00 46.69 228 HIS A O 1
ATOM 1797 N N . SER A 1 229 ? 1.657 -16.090 -26.910 1.00 48.56 229 SER A N 1
ATOM 1798 C CA . SER A 1 229 ? 1.131 -15.780 -28.269 1.00 48.56 229 SER A CA 1
ATOM 1799 C C . SER A 1 229 ? 0.813 -14.327 -28.650 1.00 48.56 229 SER A C 1
ATOM 1801 O O . SER A 1 229 ? 0.380 -14.102 -29.777 1.00 48.56 229 SER A O 1
ATOM 1803 N N . LYS A 1 230 ? 1.051 -13.319 -27.796 1.00 53.09 230 LYS A N 1
ATOM 1804 C CA . LYS A 1 230 ? 0.770 -11.900 -28.139 1.00 53.09 230 LYS A CA 1
ATOM 1805 C C . LYS A 1 230 ? 2.016 -11.041 -28.448 1.00 53.09 230 LYS A C 1
ATOM 1807 O O . LYS A 1 230 ? 1.861 -9.848 -28.699 1.00 53.09 230 LYS A O 1
ATOM 1812 N N . ASN A 1 231 ? 3.217 -11.631 -28.489 1.00 52.28 231 ASN A N 1
ATOM 1813 C CA . ASN A 1 231 ? 4.497 -10.902 -28.580 1.00 52.28 231 ASN A CA 1
ATOM 1814 C C . ASN A 1 231 ? 4.665 -9.983 -29.806 1.00 52.28 231 ASN A C 1
ATOM 1816 O O . ASN A 1 231 ? 5.393 -8.996 -29.726 1.00 52.28 231 ASN A O 1
ATOM 1820 N N . ASP A 1 232 ? 3.967 -10.244 -30.912 1.00 53.06 232 ASP A N 1
ATOM 1821 C CA . ASP A 1 232 ? 4.102 -9.419 -32.121 1.00 53.06 232 ASP A CA 1
ATOM 1822 C C . ASP A 1 232 ? 3.483 -8.018 -31.963 1.00 53.06 232 ASP A C 1
ATOM 1824 O O . ASP A 1 232 ? 3.943 -7.059 -32.580 1.00 53.06 232 ASP A O 1
ATOM 1828 N N . ARG A 1 233 ? 2.462 -7.862 -31.105 1.00 53.38 233 ARG A N 1
ATOM 1829 C CA . ARG A 1 233 ? 1.836 -6.552 -30.841 1.00 53.38 233 ARG A CA 1
ATOM 1830 C C . ARG A 1 233 ? 2.691 -5.671 -29.933 1.00 53.38 233 ARG A C 1
ATOM 1832 O O . ARG A 1 233 ? 2.783 -4.466 -30.157 1.00 53.38 233 ARG A O 1
ATOM 1839 N N . THR A 1 234 ? 3.341 -6.278 -28.945 1.00 56.59 234 THR A N 1
ATOM 1840 C CA . THR A 1 234 ? 4.154 -5.605 -27.924 1.00 56.59 234 THR A CA 1
ATOM 1841 C C . THR A 1 234 ? 5.325 -4.841 -28.534 1.00 56.59 234 THR A C 1
ATOM 1843 O O . THR A 1 234 ? 5.594 -3.701 -28.161 1.00 56.59 234 THR A O 1
ATOM 1846 N N . ASN A 1 235 ? 6.009 -5.451 -29.504 1.00 55.72 235 ASN A N 1
ATOM 1847 C CA . ASN A 1 235 ? 7.191 -4.861 -30.133 1.00 55.72 235 ASN A CA 1
ATOM 1848 C C . ASN A 1 235 ? 6.843 -3.626 -30.978 1.00 55.72 235 ASN A C 1
ATOM 1850 O O . ASN A 1 235 ? 7.603 -2.656 -31.002 1.00 55.72 235 ASN A O 1
ATOM 1854 N N . LEU A 1 236 ? 5.674 -3.631 -31.629 1.00 55.12 236 LEU A N 1
ATOM 1855 C CA . LEU A 1 236 ? 5.228 -2.525 -32.474 1.00 55.12 236 LEU A CA 1
ATOM 1856 C C . LEU A 1 236 ? 4.801 -1.303 -31.644 1.00 55.12 236 LEU A C 1
ATOM 1858 O O . LEU A 1 236 ? 5.195 -0.181 -31.959 1.00 55.12 236 LEU A O 1
ATOM 1862 N N . GLU A 1 237 ? 4.028 -1.516 -30.571 1.00 54.88 237 GLU A N 1
ATOM 1863 C CA . GLU A 1 237 ? 3.539 -0.438 -29.691 1.00 54.88 237 GLU A CA 1
ATOM 1864 C C . GLU A 1 237 ? 4.675 0.201 -28.870 1.00 54.88 237 GLU A C 1
ATOM 1866 O O . GLU A 1 237 ? 4.657 1.406 -28.619 1.00 54.88 237 GLU A O 1
ATOM 1871 N N . CYS A 1 238 ? 5.717 -0.567 -28.532 1.00 54.91 238 CYS A N 1
ATOM 1872 C CA . CYS A 1 238 ? 6.902 -0.073 -27.823 1.00 54.91 238 CYS A CA 1
ATOM 1873 C C . CYS A 1 238 ? 7.963 0.577 -28.737 1.00 54.91 238 CYS A C 1
ATOM 1875 O O . CYS A 1 238 ? 8.988 1.039 -28.237 1.00 54.91 238 CYS A O 1
ATOM 1877 N N . GLY A 1 239 ? 7.746 0.633 -30.058 1.00 52.81 239 GLY A N 1
ATOM 1878 C CA . GLY A 1 239 ? 8.645 1.305 -31.004 1.00 52.81 239 GLY A CA 1
ATOM 1879 C C . GLY A 1 239 ? 9.965 0.576 -31.285 1.00 52.81 239 GLY A C 1
ATOM 1880 O O . GLY A 1 239 ? 10.959 1.229 -31.610 1.00 52.81 239 GLY A O 1
ATOM 1881 N N . PHE A 1 240 ? 9.994 -0.755 -31.166 1.00 54.25 240 PHE A N 1
ATOM 1882 C CA . PHE A 1 240 ? 11.192 -1.557 -31.427 1.00 54.25 240 PHE A CA 1
ATOM 1883 C C . PHE A 1 240 ? 11.593 -1.478 -32.914 1.00 54.25 240 PHE A C 1
ATOM 1885 O O . PHE A 1 240 ? 10.763 -1.678 -33.802 1.00 54.25 240 PHE A O 1
ATOM 1892 N N . ARG A 1 241 ? 12.871 -1.192 -33.202 1.00 56.38 241 ARG A N 1
ATOM 1893 C CA . ARG A 1 241 ? 13.470 -1.323 -34.543 1.00 56.38 241 ARG A CA 1
ATOM 1894 C C . ARG A 1 241 ? 14.396 -2.537 -34.542 1.00 56.38 241 ARG A C 1
ATOM 1896 O O . ARG A 1 241 ? 15.227 -2.657 -33.653 1.00 56.38 241 ARG A O 1
ATOM 1903 N N . GLU A 1 242 ? 14.256 -3.413 -35.535 1.00 53.78 242 GLU A N 1
ATOM 1904 C CA . GLU A 1 242 ? 14.951 -4.712 -35.610 1.00 53.78 242 GLU A CA 1
ATOM 1905 C C . GLU A 1 242 ? 16.488 -4.619 -35.733 1.00 53.78 242 GLU A C 1
ATOM 1907 O O . GLU A 1 242 ? 17.172 -5.614 -35.510 1.00 53.78 242 GLU A O 1
ATOM 1912 N N . ASP A 1 243 ? 17.046 -3.444 -36.043 1.00 55.88 243 ASP A N 1
ATOM 1913 C CA . ASP A 1 243 ? 18.463 -3.296 -36.414 1.00 55.88 243 ASP A CA 1
ATOM 1914 C C . ASP A 1 243 ? 19.448 -3.072 -35.245 1.00 55.88 243 ASP A C 1
ATOM 1916 O O . ASP A 1 243 ? 20.659 -3.080 -35.468 1.00 55.88 243 ASP A O 1
ATOM 1920 N N . GLU A 1 244 ? 18.995 -2.913 -33.996 1.00 57.84 244 GLU A N 1
ATOM 1921 C CA . GLU A 1 244 ? 19.894 -2.730 -32.844 1.00 57.84 244 GLU A CA 1
ATOM 1922 C C . GLU A 1 244 ? 19.605 -3.754 -31.740 1.00 57.84 244 GLU A C 1
ATOM 1924 O O . GLU A 1 244 ? 18.540 -3.757 -31.127 1.00 57.84 244 GLU A O 1
ATOM 1929 N N . ALA A 1 245 ? 20.579 -4.632 -31.481 1.00 57.53 245 ALA A N 1
ATOM 1930 C CA . ALA A 1 245 ? 20.548 -5.705 -30.486 1.00 57.53 245 ALA A CA 1
ATOM 1931 C C . ALA A 1 245 ? 20.528 -5.182 -29.032 1.00 57.53 245 ALA A C 1
ATOM 1933 O O . ALA A 1 245 ? 21.473 -5.372 -28.271 1.00 57.53 245 ALA A O 1
ATOM 1934 N N . GLN A 1 246 ? 19.444 -4.511 -28.650 1.00 73.50 246 GLN A N 1
ATOM 1935 C CA . GLN A 1 246 ? 19.209 -3.926 -27.330 1.00 73.50 246 GLN A CA 1
ATOM 1936 C C . GLN A 1 246 ? 18.026 -4.612 -26.625 1.00 73.50 246 GLN A C 1
ATOM 1938 O O . GLN A 1 246 ? 17.129 -3.964 -26.094 1.00 73.50 246 GLN A O 1
ATOM 1943 N N . SER A 1 247 ? 17.987 -5.945 -26.645 1.00 82.56 247 SER A N 1
ATOM 1944 C CA . SER A 1 247 ? 17.016 -6.734 -25.877 1.00 82.56 247 SER A CA 1
ATOM 1945 C C . SER A 1 247 ? 17.706 -7.477 -24.741 1.00 82.56 247 SER A C 1
ATOM 1947 O O . SER A 1 247 ? 18.836 -7.940 -24.905 1.00 82.56 247 SER A O 1
ATOM 1949 N N . LEU A 1 248 ? 17.001 -7.661 -23.624 1.00 84.00 248 LEU A N 1
ATOM 1950 C CA . LEU A 1 248 ? 17.457 -8.551 -22.559 1.00 84.00 248 LEU A CA 1
ATOM 1951 C C . LEU A 1 248 ? 17.580 -9.984 -23.092 1.00 84.00 248 LEU A C 1
ATOM 1953 O O . LEU A 1 248 ? 16.704 -10.468 -23.813 1.00 84.00 248 LEU A O 1
ATOM 1957 N N . THR A 1 249 ? 18.658 -10.674 -22.733 1.00 86.06 249 THR A N 1
ATOM 1958 C CA . THR A 1 249 ? 18.763 -12.117 -22.962 1.00 86.06 249 THR A CA 1
ATOM 1959 C C . THR A 1 249 ? 17.861 -12.868 -21.985 1.00 86.06 249 THR A C 1
ATOM 1961 O O . THR A 1 249 ? 17.454 -12.338 -20.949 1.00 86.06 249 THR A O 1
ATOM 1964 N N . PHE A 1 250 ? 17.571 -14.137 -22.279 1.00 83.00 250 PHE A N 1
ATOM 1965 C CA . PHE A 1 250 ? 16.814 -14.986 -21.357 1.00 83.00 250 PHE A CA 1
ATOM 1966 C C . PHE A 1 250 ? 17.462 -15.058 -19.964 1.00 83.00 250 PHE A C 1
ATOM 1968 O O . PHE A 1 250 ? 16.763 -14.924 -18.963 1.00 83.00 250 PHE A O 1
ATOM 1975 N N . ASP A 1 251 ? 18.791 -15.186 -19.896 1.00 85.00 251 ASP A N 1
ATOM 1976 C CA . ASP A 1 251 ? 19.524 -15.240 -18.626 1.00 85.00 251 ASP A CA 1
ATOM 1977 C C . ASP A 1 251 ? 19.393 -13.933 -17.829 1.00 85.00 251 ASP A C 1
ATOM 1979 O O . ASP A 1 251 ? 19.235 -13.970 -16.611 1.00 85.00 251 ASP A O 1
ATOM 1983 N N . GLN A 1 252 ? 19.394 -12.779 -18.506 1.00 87.75 252 GLN A N 1
ATOM 1984 C CA . GLN A 1 252 ? 19.202 -11.469 -17.870 1.00 87.75 252 GLN A CA 1
ATOM 1985 C C . GLN A 1 252 ? 17.772 -11.305 -17.341 1.00 87.75 252 GLN A C 1
ATOM 1987 O O . GLN A 1 252 ? 17.570 -10.819 -16.225 1.00 87.75 252 GLN A O 1
ATOM 1992 N N . CYS A 1 253 ? 16.770 -11.761 -18.101 1.00 87.56 253 CYS A N 1
ATOM 1993 C CA . CYS A 1 253 ? 15.385 -11.817 -17.635 1.00 87.56 253 CYS A CA 1
ATOM 1994 C C . CYS A 1 253 ? 15.259 -12.718 -16.401 1.00 87.56 253 CYS A C 1
ATOM 1996 O O . CYS A 1 253 ? 14.707 -12.296 -15.390 1.00 87.56 253 CYS A O 1
ATOM 1998 N N . LEU A 1 254 ? 15.822 -13.928 -16.445 1.00 85.44 254 LEU A N 1
ATOM 1999 C CA . LEU A 1 254 ? 15.780 -14.868 -15.326 1.00 85.44 254 LEU A CA 1
ATOM 2000 C C . LEU A 1 254 ? 16.484 -14.307 -14.080 1.00 85.44 254 LEU A C 1
ATOM 2002 O O . LEU A 1 254 ? 15.956 -14.410 -12.975 1.00 85.44 254 LEU A O 1
ATOM 2006 N N . GLN A 1 255 ? 17.649 -13.676 -14.246 1.00 89.56 255 GLN A N 1
ATOM 2007 C CA . GLN A 1 255 ? 18.359 -13.010 -13.153 1.00 89.56 255 GLN A CA 1
ATOM 2008 C C . GLN A 1 255 ? 17.509 -11.904 -12.517 1.00 89.56 255 GLN A C 1
ATOM 2010 O O . GLN A 1 255 ? 17.448 -11.812 -11.292 1.00 89.56 255 GLN A O 1
ATOM 2015 N N . THR A 1 256 ? 16.842 -11.095 -13.343 1.00 90.69 256 THR A N 1
ATOM 2016 C CA . THR A 1 256 ? 15.940 -10.031 -12.887 1.00 90.69 256 THR A CA 1
ATOM 2017 C C . THR A 1 256 ? 14.810 -10.607 -12.039 1.00 90.69 256 THR A C 1
ATOM 2019 O O . THR A 1 256 ? 14.594 -10.160 -10.915 1.00 90.69 256 THR A O 1
ATOM 2022 N N . VAL A 1 257 ? 14.119 -11.626 -12.555 1.00 88.81 257 VAL A N 1
ATOM 2023 C CA . VAL A 1 257 ? 12.995 -12.278 -11.870 1.00 88.81 257 VAL A CA 1
ATOM 2024 C C . VAL A 1 257 ? 13.429 -12.839 -10.525 1.00 88.81 257 VAL A C 1
ATOM 2026 O O . VAL A 1 257 ? 12.808 -12.539 -9.509 1.00 88.81 257 VAL A O 1
ATOM 2029 N N . ASN A 1 258 ? 14.538 -13.579 -10.497 1.00 89.19 258 ASN A N 1
ATOM 2030 C CA . ASN A 1 258 ? 15.072 -14.147 -9.263 1.00 89.19 258 ASN A CA 1
ATOM 2031 C C . ASN A 1 258 ? 15.416 -13.058 -8.236 1.00 89.19 258 ASN A C 1
ATOM 2033 O O . ASN A 1 258 ? 15.196 -13.248 -7.042 1.00 89.19 258 ASN A O 1
ATOM 2037 N N . HIS A 1 259 ? 15.944 -11.913 -8.681 1.00 93.38 259 HIS A N 1
ATOM 2038 C CA . HIS A 1 259 ? 16.254 -10.800 -7.787 1.00 93.38 259 HIS A CA 1
ATOM 2039 C C . HIS A 1 259 ? 14.981 -10.151 -7.217 1.00 93.38 259 HIS A C 1
ATOM 2041 O O . HIS A 1 259 ? 14.901 -9.912 -6.014 1.00 93.38 259 HIS A O 1
ATOM 2047 N N . PHE A 1 260 ? 13.957 -9.944 -8.048 1.00 91.88 260 PHE A N 1
ATOM 2048 C CA . PHE A 1 260 ? 12.661 -9.416 -7.611 1.00 91.88 260 PHE A CA 1
ATOM 2049 C C . PHE A 1 260 ? 11.940 -10.359 -6.649 1.00 91.88 260 PHE A C 1
ATOM 2051 O O . PHE A 1 260 ? 11.461 -9.909 -5.612 1.00 91.88 260 PHE A O 1
ATOM 2058 N N . GLN A 1 261 ? 11.913 -11.661 -6.942 1.00 89.81 261 GLN A N 1
ATOM 2059 C CA . GLN A 1 261 ? 11.362 -12.674 -6.038 1.00 89.81 261 GLN A CA 1
ATOM 2060 C C . GLN A 1 261 ? 12.110 -12.690 -4.702 1.00 89.81 261 GLN A C 1
ATOM 2062 O O . GLN A 1 261 ? 11.489 -12.723 -3.642 1.00 89.81 261 GLN A O 1
ATOM 2067 N N . TYR A 1 262 ? 13.443 -12.608 -4.736 1.00 92.81 262 TYR A N 1
ATOM 2068 C CA . TYR A 1 262 ? 14.264 -12.561 -3.530 1.00 92.81 262 TYR A CA 1
ATOM 2069 C C . TYR A 1 262 ? 13.943 -11.347 -2.649 1.00 92.81 262 TYR A C 1
ATOM 2071 O O . TYR A 1 262 ? 13.739 -11.503 -1.443 1.00 92.81 262 TYR A O 1
ATOM 2079 N N . VAL A 1 263 ? 13.854 -10.147 -3.232 1.00 92.50 263 VAL A N 1
ATOM 2080 C CA . VAL A 1 263 ? 13.512 -8.938 -2.470 1.00 92.50 263 VAL A CA 1
ATOM 2081 C C . VAL A 1 263 ? 12.046 -8.944 -2.023 1.00 92.50 263 VAL A C 1
ATOM 2083 O O . VAL A 1 263 ? 11.758 -8.601 -0.877 1.00 92.50 263 VAL A O 1
ATOM 2086 N N . GLY A 1 264 ? 11.123 -9.400 -2.871 1.00 91.12 264 GLY A N 1
ATOM 2087 C CA . GLY A 1 264 ? 9.716 -9.569 -2.506 1.00 91.12 264 GLY A CA 1
ATOM 2088 C C . GLY A 1 264 ? 9.534 -10.502 -1.311 1.00 91.12 264 GLY A C 1
ATOM 2089 O O . GLY A 1 264 ? 8.809 -10.169 -0.375 1.00 91.12 264 GLY A O 1
ATOM 2090 N N . GLN A 1 265 ? 10.278 -11.611 -1.271 1.00 91.06 265 GLN A N 1
ATOM 2091 C CA . GLN A 1 265 ? 10.266 -12.527 -0.134 1.00 91.06 265 GLN A CA 1
ATOM 2092 C C . GLN A 1 265 ? 10.820 -11.882 1.143 1.00 91.06 265 GLN A C 1
ATOM 2094 O O . GLN A 1 265 ? 10.292 -12.136 2.225 1.00 91.06 265 GLN A O 1
ATOM 2099 N N . LYS A 1 266 ? 11.862 -11.042 1.051 1.00 93.31 266 LYS A N 1
ATOM 2100 C CA . LYS A 1 266 ? 12.360 -10.281 2.211 1.00 93.31 266 LYS A CA 1
ATOM 2101 C C . LYS A 1 266 ? 11.286 -9.353 2.774 1.00 93.31 266 LYS A C 1
ATOM 2103 O O . LYS A 1 266 ? 11.066 -9.373 3.980 1.00 93.31 266 LYS A O 1
ATOM 2108 N N . ILE A 1 267 ? 10.592 -8.601 1.918 1.00 90.94 267 ILE A N 1
ATOM 2109 C CA . ILE A 1 267 ? 9.511 -7.697 2.342 1.00 90.94 267 ILE A CA 1
ATOM 2110 C C . ILE A 1 267 ? 8.377 -8.493 3.001 1.00 90.94 267 ILE A C 1
ATOM 2112 O O . ILE A 1 267 ? 7.935 -8.135 4.096 1.00 90.94 267 ILE A O 1
ATOM 2116 N N . ALA A 1 268 ? 7.971 -9.616 2.402 1.00 90.56 268 ALA A N 1
ATOM 2117 C CA . ALA A 1 268 ? 6.940 -10.487 2.963 1.00 90.56 268 ALA A CA 1
ATOM 2118 C C . ALA A 1 268 ? 7.345 -11.029 4.343 1.00 90.56 268 ALA A C 1
ATOM 2120 O O . ALA A 1 268 ? 6.549 -10.993 5.284 1.00 90.56 268 ALA A O 1
ATOM 2121 N N . ASN A 1 269 ? 8.601 -11.458 4.494 1.00 92.25 269 ASN A N 1
ATOM 2122 C CA . ASN A 1 269 ? 9.144 -11.920 5.769 1.00 92.25 269 ASN A CA 1
ATOM 2123 C C . ASN A 1 269 ? 9.179 -10.796 6.815 1.00 92.25 269 ASN A C 1
ATOM 2125 O O . ASN A 1 269 ? 8.747 -11.021 7.942 1.00 92.25 269 ASN A O 1
ATOM 2129 N N . SER A 1 270 ? 9.612 -9.581 6.456 1.00 91.62 270 SER A N 1
ATOM 2130 C CA . SER A 1 270 ? 9.606 -8.435 7.377 1.00 91.62 270 SER A CA 1
ATOM 2131 C C . SER A 1 270 ? 8.186 -8.073 7.828 1.00 91.62 270 SER A C 1
ATOM 2133 O O . SER A 1 270 ? 7.967 -7.814 9.012 1.00 91.62 270 SER A O 1
ATOM 2135 N N . HIS A 1 271 ? 7.186 -8.127 6.938 1.00 90.44 271 HIS A N 1
ATOM 2136 C CA . HIS A 1 271 ? 5.778 -7.978 7.327 1.00 90.44 271 HIS A CA 1
ATOM 2137 C C . HIS A 1 271 ? 5.320 -9.086 8.284 1.00 90.44 271 HIS A C 1
ATOM 2139 O O . HIS A 1 271 ? 4.689 -8.803 9.306 1.00 90.44 271 HIS A O 1
ATOM 2145 N N . GLN A 1 272 ? 5.640 -10.343 7.975 1.00 92.31 272 GLN A N 1
ATOM 2146 C CA . GLN A 1 272 ? 5.303 -11.484 8.822 1.00 92.31 272 GLN A CA 1
ATOM 2147 C C . GLN A 1 272 ? 5.907 -11.333 10.224 1.00 92.31 272 GLN A C 1
ATOM 2149 O O . GLN A 1 272 ? 5.190 -11.448 11.223 1.00 92.31 272 GLN A O 1
ATOM 2154 N N . ASP A 1 273 ? 7.200 -11.029 10.306 1.00 91.94 273 ASP A N 1
ATOM 2155 C CA . ASP A 1 273 ? 7.922 -10.857 11.564 1.00 91.94 273 ASP A CA 1
ATOM 2156 C C . ASP A 1 273 ? 7.368 -9.683 12.372 1.00 91.94 273 ASP A C 1
ATOM 2158 O O . ASP A 1 273 ? 7.181 -9.812 13.586 1.00 91.94 273 ASP A O 1
ATOM 2162 N N . MET A 1 274 ? 7.010 -8.581 11.705 1.00 90.12 274 MET A N 1
ATOM 2163 C CA . MET A 1 274 ? 6.338 -7.440 12.325 1.00 90.12 274 MET A CA 1
ATOM 2164 C C . MET A 1 274 ? 5.025 -7.855 13.000 1.00 90.12 274 MET A C 1
ATOM 2166 O O . MET A 1 274 ? 4.806 -7.547 14.177 1.00 90.12 274 MET A O 1
ATOM 2170 N N . TYR A 1 275 ? 4.151 -8.585 12.301 1.00 90.38 275 TYR A N 1
ATOM 2171 C CA . TYR A 1 275 ? 2.868 -9.013 12.868 1.00 90.38 275 TYR A CA 1
ATOM 2172 C C . TYR A 1 275 ? 3.029 -10.066 13.962 1.00 90.38 275 TYR A C 1
ATOM 2174 O O . TYR A 1 275 ? 2.357 -9.991 14.994 1.00 90.38 275 TYR A O 1
ATOM 2182 N N . VAL A 1 276 ? 3.953 -11.014 13.798 1.00 90.69 276 VAL A N 1
ATOM 2183 C CA . VAL A 1 276 ? 4.272 -12.006 14.832 1.00 90.69 276 VAL A CA 1
ATOM 2184 C C . VAL A 1 276 ? 4.803 -11.322 16.092 1.00 90.69 276 VAL A C 1
ATOM 2186 O O . VAL A 1 276 ? 4.395 -11.678 17.201 1.00 90.69 276 VAL A O 1
ATOM 2189 N N . ALA A 1 277 ? 5.681 -10.326 15.952 1.00 88.12 277 ALA A N 1
ATOM 2190 C CA . ALA A 1 277 ? 6.189 -9.548 17.075 1.00 88.12 277 ALA A CA 1
ATOM 2191 C C . ALA A 1 277 ? 5.074 -8.761 17.778 1.00 88.12 277 ALA A C 1
ATOM 2193 O O . ALA A 1 277 ? 5.033 -8.741 19.011 1.00 88.12 277 ALA A O 1
ATOM 2194 N N . ALA A 1 278 ? 4.143 -8.172 17.021 1.00 84.56 278 ALA A N 1
ATOM 2195 C CA . ALA A 1 278 ? 2.978 -7.486 17.574 1.00 84.56 278 ALA A CA 1
ATOM 2196 C C . ALA A 1 278 ? 2.074 -8.445 18.373 1.00 84.56 278 ALA A C 1
ATOM 2198 O O . ALA A 1 278 ? 1.738 -8.153 19.522 1.00 84.56 278 ALA A O 1
ATOM 2199 N N . VAL A 1 279 ? 1.745 -9.623 17.827 1.00 86.00 279 VAL A N 1
ATOM 2200 C CA . VAL A 1 279 ? 0.930 -10.640 18.522 1.00 86.00 279 VAL A CA 1
ATOM 2201 C C . VAL A 1 279 ? 1.621 -11.142 19.794 1.00 86.00 279 VAL A C 1
ATOM 2203 O O . VAL A 1 279 ? 0.992 -11.214 20.851 1.00 86.00 279 VAL A O 1
ATOM 2206 N N . LYS A 1 280 ? 2.922 -11.458 19.727 1.00 86.62 280 LYS A N 1
ATOM 2207 C CA . LYS A 1 280 ? 3.703 -11.905 20.895 1.00 86.62 280 LYS A CA 1
ATOM 2208 C C . LYS A 1 280 ? 3.741 -10.845 21.992 1.00 86.62 280 LYS A C 1
ATOM 2210 O O . LYS A 1 280 ? 3.607 -11.180 23.166 1.00 86.62 280 LYS A O 1
ATOM 2215 N N . GLU A 1 281 ? 3.911 -9.576 21.625 1.00 82.56 281 GLU A N 1
ATOM 2216 C CA . GLU A 1 281 ? 3.882 -8.475 22.589 1.00 82.56 281 GLU A CA 1
ATOM 2217 C C . GLU A 1 281 ? 2.542 -8.404 23.319 1.00 82.56 281 GLU A C 1
ATOM 2219 O O . GLU A 1 281 ? 2.528 -8.277 24.542 1.00 82.56 281 GLU A O 1
ATOM 2224 N N . GLU A 1 282 ? 1.424 -8.553 22.608 1.00 80.81 282 GLU A N 1
ATOM 2225 C CA . GLU A 1 282 ? 0.113 -8.575 23.253 1.00 80.81 282 GLU A CA 1
ATOM 2226 C C . GLU A 1 282 ? -0.045 -9.755 24.212 1.00 80.81 282 GLU A C 1
ATOM 2228 O O . GLU A 1 282 ? -0.500 -9.581 25.341 1.00 80.81 282 GLU A O 1
ATOM 2233 N N . GLN A 1 283 ? 0.382 -10.950 23.804 1.00 83.31 283 GLN A N 1
ATOM 2234 C CA . GLN A 1 283 ? 0.348 -12.126 24.674 1.00 83.31 283 GLN A CA 1
ATOM 2235 C C . GLN A 1 283 ? 1.167 -11.906 25.951 1.00 83.31 283 GLN A C 1
ATOM 2237 O O . GLN A 1 283 ? 0.712 -12.250 27.042 1.00 83.31 283 GLN A O 1
ATOM 2242 N N . MET A 1 284 ? 2.346 -11.282 25.845 1.00 82.88 284 MET A N 1
ATOM 2243 C CA . MET A 1 284 ? 3.145 -10.915 27.016 1.00 82.88 284 MET A CA 1
ATOM 2244 C C . MET A 1 284 ? 2.398 -9.932 27.925 1.00 82.88 284 MET A C 1
ATOM 2246 O O . MET A 1 284 ? 2.378 -10.133 29.136 1.00 82.88 284 MET A O 1
ATOM 2250 N N . ARG A 1 285 ? 1.718 -8.922 27.367 1.00 78.00 285 ARG A N 1
ATOM 2251 C CA . ARG A 1 285 ? 0.909 -7.962 28.146 1.00 78.00 285 ARG A CA 1
ATOM 2252 C C . ARG A 1 285 ? -0.249 -8.625 28.895 1.00 78.00 285 ARG A C 1
ATOM 2254 O O . ARG A 1 285 ? -0.560 -8.218 30.014 1.00 78.00 285 ARG A O 1
ATOM 2261 N N . VAL A 1 286 ? -0.889 -9.628 28.293 1.00 79.31 286 VAL A N 1
ATOM 2262 C CA . VAL A 1 286 ? -1.973 -10.396 28.929 1.00 79.31 286 VAL A CA 1
ATOM 2263 C C . VAL A 1 286 ? -1.441 -11.272 30.067 1.00 79.31 286 VAL A C 1
ATOM 2265 O O . VAL A 1 286 ? -2.096 -11.384 31.101 1.00 79.31 286 VAL A O 1
ATOM 2268 N N . ASN A 1 287 ? -0.254 -11.856 29.893 1.00 82.31 287 ASN A N 1
ATOM 2269 C CA . ASN A 1 287 ? 0.353 -12.776 30.858 1.00 82.31 287 ASN A CA 1
ATOM 2270 C C . ASN A 1 287 ? 1.097 -12.079 32.012 1.00 82.31 287 ASN A C 1
ATOM 2272 O O . ASN A 1 287 ? 1.403 -12.729 33.010 1.00 82.31 287 ASN A O 1
ATOM 2276 N N . GLU A 1 288 ? 1.409 -10.785 31.902 1.00 83.31 288 GLU A N 1
ATOM 2277 C CA . GLU A 1 288 ? 1.993 -10.015 33.005 1.00 83.31 288 GLU A CA 1
ATOM 2278 C C . GLU A 1 288 ? 1.035 -9.977 34.210 1.00 83.31 288 GLU A C 1
ATOM 2280 O O . GLU A 1 288 ? -0.116 -9.552 34.090 1.00 83.31 288 GLU A O 1
ATOM 2285 N N . GLU A 1 289 ? 1.512 -10.411 35.386 1.00 70.50 289 GLU A N 1
ATOM 2286 C CA . GLU A 1 289 ? 0.707 -10.471 36.612 1.00 70.50 289 GLU A CA 1
ATOM 2287 C C . GLU A 1 289 ? 0.015 -9.131 36.906 1.00 70.50 289 GLU A C 1
ATOM 2289 O O . GLU A 1 289 ? 0.631 -8.061 36.904 1.00 70.50 289 GLU A O 1
ATOM 2294 N N . GLY A 1 290 ? -1.297 -9.206 37.149 1.00 65.69 290 GLY A N 1
ATOM 2295 C CA . GLY A 1 290 ? -2.189 -8.061 37.349 1.00 65.69 290 GLY A CA 1
ATOM 2296 C C . GLY A 1 290 ? -2.759 -7.462 36.061 1.00 65.69 290 GLY A C 1
ATOM 2297 O O . GLY A 1 290 ? -3.692 -6.670 36.132 1.00 65.69 290 GLY A O 1
ATOM 2298 N N . GLY A 1 291 ? -2.298 -7.890 34.887 1.00 63.69 291 GLY A N 1
ATOM 2299 C CA . GLY A 1 291 ? -2.699 -7.331 33.606 1.00 63.69 291 GLY A CA 1
ATOM 2300 C C . GLY A 1 291 ? -2.030 -5.982 33.371 1.00 63.69 291 GLY A C 1
ATOM 2301 O O . GLY A 1 291 ? -1.996 -5.108 34.240 1.00 63.69 291 GLY A O 1
ATOM 2302 N N . TRP A 1 292 ? -1.522 -5.788 32.159 1.00 64.06 292 TRP A N 1
ATOM 2303 C CA . TRP A 1 292 ? -0.754 -4.599 31.785 1.00 64.06 292 TRP A CA 1
ATOM 2304 C C . TRP A 1 292 ? -1.459 -3.267 32.088 1.00 64.06 292 TRP A C 1
ATOM 2306 O O . TRP A 1 292 ? -0.816 -2.268 32.396 1.00 64.06 292 TRP A O 1
ATOM 2316 N N . ALA A 1 293 ? -2.794 -3.269 32.064 1.00 58.81 293 ALA A N 1
ATOM 2317 C CA . ALA A 1 293 ? -3.610 -2.122 32.422 1.00 58.81 293 ALA A CA 1
ATOM 2318 C C . ALA A 1 293 ? -3.708 -1.873 33.942 1.00 58.81 293 ALA A C 1
ATOM 2320 O O . ALA A 1 293 ? -3.801 -0.729 34.351 1.00 58.81 293 ALA A O 1
ATOM 2321 N N . ARG A 1 294 ? -3.703 -2.871 34.828 1.00 55.47 294 ARG A N 1
ATOM 2322 C CA . ARG A 1 294 ? -4.050 -2.594 36.241 1.00 55.47 294 ARG A CA 1
ATOM 2323 C C . ARG A 1 294 ? -2.877 -2.111 37.096 1.00 55.47 294 ARG A C 1
ATOM 2325 O O . ARG A 1 294 ? -3.110 -1.623 38.193 1.00 55.47 294 ARG A O 1
ATOM 2332 N N . ASN A 1 295 ? -1.644 -2.215 36.593 1.00 52.94 295 ASN A N 1
ATOM 2333 C CA . ASN A 1 295 ? -0.420 -1.977 37.371 1.00 52.94 295 ASN A CA 1
ATOM 2334 C C . ASN A 1 295 ? 0.403 -0.762 36.917 1.00 52.94 295 ASN A C 1
ATOM 2336 O O . ASN A 1 295 ? 1.543 -0.586 37.350 1.00 52.94 295 ASN A O 1
ATOM 2340 N N . VAL A 1 296 ? -0.148 0.085 36.049 1.00 55.22 296 VAL A N 1
ATOM 2341 C CA . VAL A 1 296 ? 0.414 1.411 35.772 1.00 55.22 296 VAL A CA 1
ATOM 2342 C C . VAL A 1 296 ? -0.173 2.389 36.777 1.00 55.22 296 VAL A C 1
ATOM 2344 O O . VAL A 1 296 ? -1.211 2.997 36.540 1.00 55.22 296 VAL A O 1
ATOM 2347 N N . GLY A 1 297 ? 0.491 2.525 37.925 1.00 58.50 297 GLY A N 1
ATOM 2348 C CA . GLY A 1 297 ? 0.320 3.719 38.753 1.00 58.50 297 GLY A CA 1
ATOM 2349 C C . GLY A 1 297 ? 0.774 4.982 37.999 1.00 58.50 297 GLY A C 1
ATOM 2350 O O . GLY A 1 297 ? 0.960 4.977 36.782 1.00 58.50 297 GLY A O 1
ATOM 2351 N N . ASN A 1 298 ? 1.029 6.074 38.720 1.00 60.62 298 ASN A N 1
ATOM 2352 C CA . ASN A 1 298 ? 1.453 7.341 38.101 1.00 60.62 298 ASN A CA 1
ATOM 2353 C C . ASN A 1 298 ? 2.833 7.300 37.423 1.00 60.62 298 ASN A C 1
ATOM 2355 O O . ASN A 1 298 ? 3.175 8.231 36.698 1.00 60.62 298 ASN A O 1
ATOM 2359 N N . SER A 1 299 ? 3.626 6.246 37.636 1.00 60.38 299 SER A N 1
ATOM 2360 C CA . SER A 1 299 ? 4.895 6.041 36.945 1.00 60.38 299 SER A CA 1
ATOM 2361 C C . SER A 1 299 ? 4.887 4.731 36.167 1.00 60.38 299 SER A C 1
ATOM 2363 O O . SER A 1 299 ? 4.649 3.640 36.686 1.00 60.38 299 SER A O 1
ATOM 2365 N N . MET A 1 300 ? 5.153 4.856 34.876 1.00 66.56 300 MET A N 1
ATOM 2366 C CA . MET A 1 300 ? 5.362 3.739 33.979 1.00 66.56 300 MET A CA 1
ATOM 2367 C C . MET A 1 300 ? 6.869 3.543 33.824 1.00 66.56 300 MET A C 1
ATOM 2369 O O . MET A 1 300 ? 7.541 4.496 33.438 1.00 66.56 300 MET A O 1
ATOM 2373 N N . PRO A 1 301 ? 7.417 2.351 34.116 1.00 72.56 301 PRO A N 1
ATOM 2374 C CA . PRO A 1 301 ? 8.827 2.083 33.865 1.00 72.56 301 PRO A CA 1
ATOM 2375 C C . PRO A 1 301 ? 9.177 2.350 32.396 1.00 72.56 301 PRO A C 1
ATOM 2377 O O . PRO A 1 301 ? 8.411 1.952 31.515 1.00 72.56 301 PRO A O 1
ATOM 2380 N N . ASP A 1 302 ? 10.333 2.961 32.127 1.00 67.75 302 ASP A N 1
ATOM 2381 C CA . ASP A 1 302 ? 10.782 3.315 30.769 1.00 67.75 302 ASP A CA 1
ATOM 2382 C C . ASP A 1 302 ? 10.725 2.132 29.799 1.00 67.75 302 ASP A C 1
ATOM 2384 O O . ASP A 1 302 ? 10.358 2.283 28.637 1.00 67.75 302 ASP A O 1
ATOM 2388 N N . GLU A 1 303 ? 11.031 0.927 30.277 1.00 72.00 303 GLU A N 1
ATOM 2389 C CA . GLU A 1 303 ? 10.916 -0.297 29.487 1.00 72.00 303 GLU A CA 1
ATOM 2390 C C . GLU A 1 303 ? 9.470 -0.553 29.031 1.00 72.00 303 GLU A C 1
ATOM 2392 O O . GLU A 1 303 ? 9.229 -0.833 27.858 1.00 72.00 303 GLU A O 1
ATOM 2397 N N . ARG A 1 304 ? 8.480 -0.379 29.917 1.00 69.75 304 ARG A N 1
ATOM 2398 C CA . ARG A 1 304 ? 7.057 -0.498 29.564 1.00 69.75 304 ARG A CA 1
ATOM 2399 C C . ARG A 1 304 ? 6.598 0.636 28.648 1.00 69.75 304 ARG A C 1
ATOM 2401 O O . ARG A 1 304 ? 5.836 0.367 27.724 1.00 69.75 304 ARG A O 1
ATOM 2408 N N . ALA A 1 305 ? 7.086 1.861 28.845 1.00 65.75 305 ALA A N 1
ATOM 2409 C CA . ALA A 1 305 ? 6.804 2.988 27.951 1.00 65.75 305 ALA A CA 1
ATOM 2410 C C . ALA A 1 305 ? 7.364 2.750 26.535 1.00 65.75 305 ALA A C 1
ATOM 2412 O O . ALA A 1 305 ? 6.677 2.974 25.540 1.00 65.75 305 ALA A O 1
ATOM 2413 N N . ARG A 1 306 ? 8.571 2.184 26.428 1.00 64.81 306 ARG A N 1
ATOM 2414 C CA . ARG A 1 306 ? 9.165 1.771 25.146 1.00 64.81 306 ARG A CA 1
ATOM 2415 C C . ARG A 1 306 ? 8.372 0.638 24.486 1.00 64.81 306 ARG A C 1
ATOM 2417 O O . ARG A 1 306 ? 8.218 0.631 23.268 1.00 64.81 306 ARG A O 1
ATOM 2424 N N . ARG A 1 307 ? 7.809 -0.282 25.280 1.00 65.50 307 ARG A N 1
ATOM 2425 C CA . ARG A 1 307 ? 6.943 -1.391 24.822 1.00 65.50 307 ARG A CA 1
ATOM 2426 C C . ARG A 1 307 ? 5.517 -0.976 24.458 1.00 65.50 307 ARG A C 1
ATOM 2428 O O . ARG A 1 307 ? 4.862 -1.672 23.685 1.00 65.50 307 ARG A O 1
ATOM 2435 N N . LEU A 1 308 ? 5.024 0.132 25.009 1.00 57.41 308 LEU A N 1
ATOM 2436 C CA . LEU A 1 308 ? 3.783 0.793 24.583 1.00 57.41 308 LEU A CA 1
ATOM 2437 C C . LEU A 1 308 ? 3.881 1.382 23.202 1.00 57.41 308 LEU A C 1
ATOM 2439 O O . LEU A 1 308 ? 2.872 1.622 22.541 1.00 57.41 308 LEU A O 1
ATOM 2443 N N . SER A 1 309 ? 5.108 1.684 22.828 1.00 51.50 309 SER A N 1
ATOM 2444 C CA . SER A 1 309 ? 5.316 2.521 21.706 1.00 51.50 309 SER A CA 1
ATOM 2445 C C . SER A 1 309 ? 5.136 1.727 20.425 1.00 51.50 309 SER A C 1
ATOM 2447 O O . SER A 1 309 ? 5.740 0.680 20.182 1.00 51.50 309 SER A O 1
ATOM 2449 N N . ILE A 1 310 ? 4.336 2.331 19.568 1.00 51.25 310 ILE A N 1
ATOM 2450 C CA . ILE A 1 310 ? 4.360 2.194 18.122 1.00 51.25 310 ILE A CA 1
ATOM 2451 C C . ILE A 1 310 ? 5.795 2.243 17.531 1.00 51.25 310 ILE A C 1
ATOM 2453 O O . ILE A 1 310 ? 5.969 1.929 16.363 1.00 51.25 310 ILE A O 1
ATOM 2457 N N . PHE A 1 311 ? 6.844 2.551 18.314 1.00 49.41 311 PHE A N 1
ATOM 2458 C CA . PHE A 1 311 ? 8.247 2.640 17.898 1.00 49.41 311 PHE A CA 1
ATOM 2459 C C . PHE A 1 311 ? 9.003 1.297 17.790 1.00 49.41 311 PHE A C 1
ATOM 2461 O O . PHE A 1 311 ? 10.216 1.317 17.604 1.00 49.41 311 PHE A O 1
ATOM 2468 N N . ARG A 1 312 ? 8.346 0.124 17.831 1.00 56.44 312 ARG A N 1
ATOM 2469 C CA . ARG A 1 312 ? 8.962 -1.133 17.316 1.00 56.44 312 ARG A CA 1
ATOM 2470 C C . ARG A 1 312 ? 8.847 -1.281 15.806 1.00 56.44 312 ARG A C 1
ATOM 2472 O O . ARG A 1 312 ? 9.679 -1.900 15.158 1.00 56.44 312 ARG A O 1
ATOM 2479 N N . VAL A 1 313 ? 7.796 -0.694 15.267 1.00 63.66 313 VAL A N 1
ATOM 2480 C CA . VAL A 1 313 ? 7.458 -0.726 13.857 1.00 63.66 313 VAL A CA 1
ATOM 2481 C C . VAL A 1 313 ? 8.481 0.011 12.956 1.00 63.66 313 VAL A C 1
ATOM 2483 O O . VAL A 1 313 ? 8.716 -0.471 11.852 1.00 63.66 313 VAL A O 1
ATOM 2486 N N . PRO A 1 314 ? 9.182 1.080 13.401 1.00 71.50 314 PRO A N 1
ATOM 2487 C CA . PRO A 1 314 ? 10.272 1.690 12.646 1.00 71.50 314 PRO A CA 1
ATOM 2488 C C . PRO A 1 314 ? 11.386 0.723 12.247 1.00 71.50 314 PRO A C 1
ATOM 2490 O O . PRO A 1 314 ? 11.931 0.900 11.168 1.00 71.50 314 PRO A O 1
ATOM 2493 N N . LEU A 1 315 ? 11.714 -0.297 13.058 1.00 83.56 315 LEU A N 1
ATOM 2494 C CA . LEU A 1 315 ? 12.743 -1.279 12.685 1.00 83.56 315 LEU A CA 1
ATOM 2495 C C . LEU A 1 315 ? 12.323 -2.059 11.433 1.00 83.56 315 LEU A C 1
ATOM 2497 O O . LEU A 1 315 ? 13.077 -2.134 10.472 1.00 83.56 315 LEU A O 1
ATOM 2501 N N . TYR A 1 316 ? 11.098 -2.583 11.422 1.00 86.50 316 TYR A N 1
ATOM 2502 C CA . TYR A 1 316 ? 10.577 -3.331 10.280 1.00 86.50 316 TYR A CA 1
ATOM 2503 C C . TYR A 1 316 ? 10.403 -2.446 9.044 1.00 86.50 316 TYR A C 1
ATOM 2505 O O . TYR A 1 316 ? 10.663 -2.892 7.933 1.00 86.50 316 TYR A O 1
ATOM 2513 N N . PHE A 1 317 ? 10.015 -1.177 9.210 1.00 81.69 317 PHE A N 1
ATOM 2514 C CA . PHE A 1 317 ? 9.981 -0.251 8.074 1.00 81.69 317 PHE A CA 1
ATOM 2515 C C . PHE A 1 317 ? 11.366 0.080 7.545 1.00 81.69 317 PHE A C 1
ATOM 2517 O O . PHE A 1 317 ? 11.539 0.070 6.336 1.00 81.69 317 PHE A O 1
ATOM 2524 N N . GLN A 1 318 ? 12.366 0.252 8.412 1.00 83.81 318 GLN A N 1
ATOM 2525 C CA . GLN A 1 318 ? 13.755 0.381 7.972 1.00 83.81 318 GLN A CA 1
ATOM 2526 C C . GLN A 1 318 ? 14.207 -0.851 7.180 1.00 83.81 318 GLN A C 1
ATOM 2528 O O . GLN A 1 318 ? 14.867 -0.698 6.159 1.00 83.81 318 GLN A O 1
ATOM 2533 N N . GLU A 1 319 ? 13.833 -2.064 7.597 1.00 88.62 319 GLU A N 1
ATOM 2534 C CA . GLU A 1 319 ? 14.104 -3.284 6.822 1.00 88.62 319 GLU A CA 1
ATOM 2535 C C . GLU A 1 319 ? 13.437 -3.269 5.441 1.00 88.62 319 GLU A C 1
ATOM 2537 O O . GLU A 1 319 ? 14.083 -3.587 4.440 1.00 88.62 319 GLU A O 1
ATOM 2542 N N . MET A 1 320 ? 12.172 -2.856 5.362 1.00 87.81 320 MET A N 1
ATOM 2543 C CA . MET A 1 320 ? 11.454 -2.734 4.091 1.00 87.81 320 MET A CA 1
ATOM 2544 C C . MET A 1 320 ? 12.039 -1.633 3.194 1.00 87.81 320 MET A C 1
ATOM 2546 O O . MET A 1 320 ? 12.173 -1.828 1.986 1.00 87.81 320 MET A O 1
ATOM 2550 N N . ASP A 1 321 ? 12.446 -0.501 3.765 1.00 83.31 321 ASP A N 1
ATOM 2551 C CA . ASP A 1 321 ? 13.108 0.578 3.033 1.00 83.31 321 ASP A CA 1
ATOM 2552 C C . ASP A 1 321 ? 14.485 0.128 2.524 1.00 83.31 321 ASP A C 1
ATOM 2554 O O . ASP A 1 321 ? 14.810 0.359 1.361 1.00 83.31 321 ASP A O 1
ATOM 2558 N N . MET A 1 322 ? 15.252 -0.628 3.321 1.00 86.19 322 MET A N 1
ATOM 2559 C CA . MET A 1 322 ? 16.490 -1.266 2.855 1.00 86.19 322 MET A CA 1
ATOM 2560 C C . MET A 1 322 ? 16.240 -2.218 1.677 1.00 86.19 322 MET A C 1
ATOM 2562 O O . MET A 1 322 ? 17.037 -2.243 0.744 1.00 86.19 322 MET A O 1
ATOM 2566 N N . CYS A 1 323 ? 15.128 -2.960 1.671 1.00 90.69 323 CYS A N 1
ATOM 2567 C CA . CYS A 1 323 ? 14.748 -3.805 0.535 1.00 90.69 323 CYS A CA 1
ATOM 2568 C C . CYS A 1 323 ? 14.460 -2.977 -0.732 1.00 90.69 323 CYS A C 1
ATOM 2570 O O . CYS A 1 323 ? 14.873 -3.354 -1.831 1.00 90.69 323 CYS A O 1
ATOM 2572 N N . ARG A 1 324 ? 13.796 -1.821 -0.599 1.00 86.88 324 ARG A N 1
ATOM 2573 C CA . ARG A 1 324 ? 13.560 -0.899 -1.727 1.00 86.88 324 ARG A CA 1
ATOM 2574 C C . ARG A 1 324 ? 14.871 -0.328 -2.270 1.00 86.88 324 ARG A C 1
ATOM 2576 O O . ARG A 1 324 ? 15.046 -0.255 -3.487 1.00 86.88 324 ARG A O 1
ATOM 2583 N N . GLU A 1 325 ? 15.793 0.049 -1.386 1.00 84.44 325 GLU A N 1
ATOM 2584 C CA . GLU A 1 325 ? 17.125 0.517 -1.781 1.00 84.44 325 GLU A CA 1
ATOM 2585 C C . GLU A 1 325 ? 17.953 -0.585 -2.441 1.00 84.44 325 GLU A C 1
ATOM 2587 O O . GLU A 1 325 ? 18.662 -0.309 -3.403 1.00 84.44 325 GLU A O 1
ATOM 2592 N N . GLU A 1 326 ? 17.833 -1.836 -1.990 1.00 90.56 326 GLU A N 1
ATOM 2593 C CA . GLU A 1 326 ? 18.494 -2.986 -2.614 1.00 90.56 326 GLU A CA 1
ATOM 2594 C C . GLU A 1 326 ? 18.066 -3.151 -4.082 1.00 90.56 326 GLU A C 1
ATOM 2596 O O . GLU A 1 326 ? 18.928 -3.227 -4.959 1.00 90.56 326 GLU A O 1
ATOM 2601 N N . LEU A 1 327 ? 16.757 -3.101 -4.374 1.00 89.69 327 LEU A N 1
ATOM 2602 C CA . LEU A 1 327 ? 16.241 -3.143 -5.753 1.00 89.69 327 LEU A CA 1
ATOM 2603 C C . LEU A 1 327 ? 16.743 -1.976 -6.600 1.00 89.69 327 LEU A C 1
ATOM 2605 O O . LEU A 1 327 ? 17.114 -2.154 -7.763 1.00 89.69 327 LEU A O 1
ATOM 2609 N N . ARG A 1 328 ? 16.750 -0.768 -6.027 1.00 86.12 328 ARG A N 1
ATOM 2610 C CA . ARG A 1 328 ? 17.242 0.424 -6.720 1.00 86.12 328 ARG A CA 1
ATOM 2611 C C . ARG A 1 328 ? 18.730 0.286 -7.035 1.00 86.12 328 ARG A C 1
ATOM 2613 O O . ARG A 1 328 ? 19.123 0.458 -8.183 1.00 86.12 328 ARG A O 1
ATOM 2620 N N . ALA A 1 329 ? 19.539 -0.066 -6.042 1.00 86.38 329 ALA A N 1
ATOM 2621 C CA . ALA A 1 329 ? 20.979 -0.241 -6.178 1.00 86.38 329 ALA A CA 1
ATOM 2622 C C . ALA A 1 329 ? 21.339 -1.314 -7.211 1.00 86.38 329 ALA A C 1
ATOM 2624 O O . ALA A 1 329 ? 22.300 -1.146 -7.960 1.00 86.38 329 ALA A O 1
ATOM 2625 N N . TRP A 1 330 ? 20.551 -2.389 -7.291 1.00 90.88 330 TRP A N 1
ATOM 2626 C CA . TRP A 1 330 ? 20.712 -3.413 -8.317 1.00 90.88 330 TRP A CA 1
ATOM 2627 C C . TRP A 1 330 ? 20.506 -2.861 -9.736 1.00 90.88 330 TRP A C 1
ATOM 2629 O O . TRP A 1 330 ? 21.298 -3.154 -10.633 1.00 90.88 330 TRP A O 1
ATOM 2639 N N . GLY A 1 331 ? 19.500 -2.004 -9.937 1.00 88.31 331 GLY A N 1
ATOM 2640 C CA . GLY A 1 331 ? 19.298 -1.295 -11.205 1.00 88.31 331 GLY A CA 1
ATOM 2641 C C . GLY A 1 331 ? 20.448 -0.352 -11.577 1.00 88.31 331 GLY A C 1
ATOM 2642 O O . GLY A 1 331 ? 20.678 -0.098 -12.757 1.00 88.31 331 GLY A O 1
ATOM 2643 N N . ASP A 1 332 ? 21.185 0.152 -10.586 1.00 83.31 332 ASP A N 1
ATOM 2644 C CA . ASP A 1 332 ? 22.218 1.184 -10.737 1.00 83.31 332 ASP A CA 1
ATOM 2645 C C . ASP A 1 332 ? 23.635 0.612 -10.938 1.00 83.31 332 ASP A C 1
ATOM 2647 O O . ASP A 1 332 ? 24.577 1.389 -11.098 1.00 83.31 332 ASP A O 1
ATOM 2651 N N . PHE A 1 333 ? 23.795 -0.719 -10.965 1.00 71.94 333 PHE A N 1
ATOM 2652 C CA . PHE A 1 333 ? 25.057 -1.480 -10.847 1.00 71.94 333 PHE A CA 1
ATOM 2653 C C . PHE A 1 333 ? 26.166 -1.203 -11.901 1.00 71.94 333 PHE A C 1
ATOM 2655 O O . PHE A 1 333 ? 27.197 -1.870 -11.931 1.00 71.94 333 PHE A O 1
ATOM 2662 N N . LEU A 1 334 ? 26.057 -0.173 -12.739 1.00 61.56 334 LEU A N 1
ATOM 2663 C CA . LEU A 1 334 ? 27.129 0.247 -13.651 1.00 61.56 334 LEU A CA 1
ATOM 2664 C C . LEU A 1 334 ? 28.279 1.034 -12.973 1.00 61.56 334 LEU A C 1
ATOM 2666 O O . LEU A 1 334 ? 29.182 1.498 -13.670 1.00 61.56 334 LEU A O 1
ATOM 2670 N N . GLY A 1 335 ? 28.305 1.173 -11.639 1.00 52.56 335 GLY A N 1
ATOM 2671 C CA . GLY A 1 335 ? 29.345 1.911 -10.907 1.00 52.56 335 GLY A CA 1
ATOM 2672 C C . GLY A 1 335 ? 29.670 1.328 -9.527 1.00 52.56 335 GLY A C 1
ATOM 2673 O O . GLY A 1 335 ? 28.803 0.824 -8.827 1.00 52.56 335 GLY A O 1
ATOM 2674 N N . THR A 1 336 ? 30.947 1.385 -9.148 1.00 48.53 336 THR A N 1
ATOM 2675 C CA . THR A 1 336 ? 31.546 0.832 -7.919 1.00 48.53 336 THR A CA 1
ATOM 2676 C C . THR A 1 336 ? 30.779 1.167 -6.631 1.00 48.53 336 THR A C 1
ATOM 2678 O O . THR A 1 336 ? 30.579 2.337 -6.312 1.00 48.53 336 THR A O 1
ATOM 2681 N N . HIS A 1 337 ? 30.415 0.130 -5.868 1.00 48.22 337 HIS A N 1
ATOM 2682 C CA . HIS A 1 337 ? 29.737 0.199 -4.569 1.00 48.22 337 HIS A CA 1
ATOM 2683 C C . HIS A 1 337 ? 30.616 0.792 -3.454 1.00 48.22 337 HIS A C 1
ATOM 2685 O O . HIS A 1 337 ? 31.225 0.050 -2.685 1.00 48.22 337 HIS A O 1
ATOM 2691 N N . GLU A 1 338 ? 30.632 2.111 -3.294 1.00 46.69 338 GLU A N 1
ATOM 2692 C CA . GLU A 1 338 ? 31.081 2.719 -2.037 1.00 46.69 338 GLU A CA 1
ATOM 2693 C C . GLU A 1 338 ? 29.930 3.524 -1.415 1.00 46.69 338 GLU A C 1
ATOM 2695 O O . GLU A 1 338 ? 29.540 4.565 -1.927 1.00 46.69 338 GLU A O 1
ATOM 2700 N N . ASN A 1 339 ? 29.382 2.985 -0.315 1.00 53.91 339 ASN A N 1
ATOM 2701 C CA . ASN A 1 339 ? 28.378 3.562 0.594 1.00 53.91 339 ASN A CA 1
ATOM 2702 C C . ASN A 1 339 ? 27.080 4.089 -0.048 1.00 53.91 339 ASN A C 1
ATOM 2704 O O . ASN A 1 339 ? 26.947 5.268 -0.361 1.00 53.91 339 ASN A O 1
ATOM 2708 N N . ILE A 1 340 ? 26.073 3.216 -0.143 1.00 55.31 340 ILE A N 1
ATOM 2709 C CA . ILE A 1 340 ? 24.705 3.603 -0.505 1.00 55.31 340 ILE A CA 1
ATOM 2710 C C . ILE A 1 340 ? 23.997 4.080 0.771 1.00 55.31 340 ILE A C 1
ATOM 2712 O O . ILE A 1 340 ? 23.585 3.263 1.594 1.00 55.31 340 ILE A O 1
ATOM 2716 N N . SER A 1 341 ? 23.888 5.395 0.955 1.00 57.09 341 SER A N 1
ATOM 2717 C CA . SER A 1 341 ? 22.901 5.963 1.883 1.00 57.09 341 SER A CA 1
ATOM 2718 C C . SER A 1 341 ? 21.496 5.806 1.284 1.00 57.09 341 SER A C 1
ATOM 2720 O O . SER A 1 341 ? 21.362 5.926 0.062 1.00 57.09 341 SER A O 1
ATOM 2722 N N . PRO A 1 342 ? 20.455 5.541 2.098 1.00 62.50 342 PRO A N 1
ATOM 2723 C CA . PRO A 1 342 ? 19.080 5.491 1.610 1.00 62.50 342 PRO A CA 1
ATOM 2724 C C . PRO A 1 342 ? 18.716 6.836 0.983 1.00 62.50 342 PRO A C 1
ATOM 2726 O O . PRO A 1 342 ? 18.880 7.884 1.603 1.00 62.50 342 PRO A O 1
ATOM 2729 N N . MET A 1 343 ? 18.270 6.812 -0.269 1.00 73.94 343 MET A N 1
ATOM 2730 C CA . MET A 1 343 ? 18.065 8.031 -1.038 1.00 73.94 343 MET A CA 1
ATOM 2731 C C . MET A 1 343 ? 16.616 8.499 -0.900 1.00 73.94 343 MET A C 1
ATOM 2733 O O . MET A 1 343 ? 15.689 7.819 -1.340 1.00 73.94 343 MET A O 1
ATOM 2737 N N . ILE A 1 344 ? 16.440 9.686 -0.322 1.00 80.06 344 ILE A N 1
ATOM 2738 C CA . ILE A 1 344 ? 15.141 10.339 -0.132 1.00 80.06 344 ILE A CA 1
ATOM 2739 C C . ILE A 1 344 ? 14.617 10.861 -1.480 1.00 80.06 344 ILE A C 1
ATOM 2741 O O . ILE A 1 344 ? 15.327 11.558 -2.206 1.00 80.06 344 ILE A O 1
ATOM 2745 N N . LEU A 1 345 ? 13.363 10.550 -1.811 1.00 80.62 345 LEU A N 1
ATOM 2746 C CA . LEU A 1 345 ? 12.680 10.952 -3.042 1.00 80.62 345 LEU A CA 1
ATOM 2747 C C . LEU A 1 345 ? 11.640 12.050 -2.818 1.00 80.62 345 LEU A C 1
ATOM 2749 O O . LEU A 1 345 ? 11.147 12.267 -1.714 1.00 80.62 345 LEU A O 1
ATOM 2753 N N . VAL A 1 346 ? 11.247 12.734 -3.899 1.00 76.88 346 VAL A N 1
ATOM 2754 C CA . VAL A 1 346 ? 10.023 13.545 -3.887 1.00 76.88 346 VAL A CA 1
ATOM 2755 C C . VAL A 1 346 ? 8.854 12.628 -3.529 1.00 76.88 346 VAL A C 1
ATOM 2757 O O . VAL A 1 346 ? 8.803 11.481 -3.933 1.00 76.88 346 VAL A O 1
ATOM 2760 N N . GLY A 1 347 ? 7.897 13.100 -2.748 1.00 72.94 347 GLY A N 1
ATOM 2761 C CA . GLY A 1 347 ? 6.748 12.317 -2.311 1.00 72.94 347 GLY A CA 1
ATOM 2762 C C . GLY A 1 347 ? 6.978 11.482 -1.055 1.00 72.94 347 GLY A C 1
ATOM 2763 O O . GLY A 1 347 ? 5.987 11.208 -0.373 1.00 72.94 347 GLY A O 1
ATOM 2764 N N . ASP A 1 348 ? 8.229 11.158 -0.719 1.00 78.69 348 ASP A N 1
ATOM 2765 C CA . ASP A 1 348 ? 8.554 10.417 0.496 1.00 78.69 348 ASP A CA 1
ATOM 2766 C C . ASP A 1 348 ? 8.130 11.191 1.743 1.00 78.69 348 ASP A C 1
ATOM 2768 O O . ASP A 1 348 ? 8.217 12.423 1.805 1.00 78.69 348 ASP A O 1
ATOM 2772 N N . GLN A 1 349 ? 7.676 10.459 2.758 1.00 80.62 349 GLN A N 1
ATOM 2773 C CA . GLN A 1 349 ? 7.481 11.033 4.078 1.00 80.62 349 GLN A CA 1
ATOM 2774 C C . GLN A 1 349 ? 8.769 10.901 4.879 1.00 80.62 349 GLN A C 1
ATOM 2776 O O . GLN A 1 349 ? 9.397 9.849 4.907 1.00 80.62 349 GLN A O 1
ATOM 2781 N N . VAL A 1 350 ? 9.162 11.981 5.531 1.00 86.94 350 VAL A N 1
ATOM 2782 C CA . VAL A 1 350 ? 10.371 12.091 6.344 1.00 86.94 350 VAL A CA 1
ATOM 2783 C C . VAL A 1 350 ? 9.999 12.736 7.668 1.00 86.94 350 VAL A C 1
ATOM 2785 O O . VAL A 1 350 ? 9.001 13.445 7.758 1.00 86.94 350 VAL A O 1
ATOM 2788 N N . GLU A 1 351 ? 10.794 12.543 8.707 1.00 88.00 351 GLU A N 1
ATOM 2789 C CA . GLU A 1 351 ? 10.742 13.408 9.876 1.00 88.00 351 GLU A CA 1
ATOM 2790 C C . GLU A 1 351 ? 11.846 14.454 9.778 1.00 88.00 351 GLU A C 1
ATOM 2792 O O . GLU A 1 351 ? 12.981 14.143 9.426 1.00 88.00 351 GLU A O 1
ATOM 2797 N N . SER A 1 352 ? 11.537 15.701 10.111 1.00 89.88 352 SER A N 1
ATOM 2798 C CA . SER A 1 352 ? 12.517 16.779 10.127 1.00 89.88 352 SER A CA 1
ATOM 2799 C C . SER A 1 352 ? 12.449 17.568 11.423 1.00 89.88 352 SER A C 1
ATOM 2801 O O . SER A 1 352 ? 11.397 17.687 12.059 1.00 89.88 352 SER A O 1
ATOM 2803 N N . VAL A 1 353 ? 13.596 18.108 11.831 1.00 86.38 353 VAL A N 1
ATOM 2804 C CA . VAL A 1 353 ? 13.658 19.076 12.922 1.00 86.38 353 VAL A CA 1
ATOM 2805 C C . VAL A 1 353 ? 13.004 20.366 12.437 1.00 86.38 353 VAL A C 1
ATOM 2807 O O . VAL A 1 353 ? 13.542 21.079 11.588 1.00 86.38 353 VAL A O 1
ATOM 2810 N N . PHE A 1 354 ? 11.822 20.661 12.975 1.00 76.81 354 PHE A N 1
ATOM 2811 C CA . PHE A 1 354 ? 11.089 21.871 12.627 1.00 76.81 354 PHE A CA 1
ATOM 2812 C C . PHE A 1 354 ? 11.937 23.097 12.996 1.00 76.81 354 PHE A C 1
ATOM 2814 O O . PHE A 1 354 ? 12.464 23.144 14.111 1.00 76.81 354 PHE A O 1
ATOM 2821 N N . PRO A 1 355 ? 12.080 24.105 12.119 1.00 68.19 355 PRO A N 1
ATOM 2822 C CA . PRO A 1 355 ? 12.850 25.298 12.422 1.00 68.19 355 PRO A CA 1
ATOM 2823 C C . PRO A 1 355 ? 12.093 26.102 13.482 1.00 68.19 355 PRO A C 1
ATOM 2825 O O . PRO A 1 355 ? 11.220 26.921 13.186 1.00 68.19 355 PRO A O 1
ATOM 2828 N N . THR A 1 356 ? 12.407 25.848 14.749 1.00 59.53 356 THR A N 1
ATOM 2829 C CA . THR A 1 356 ? 11.861 26.546 15.910 1.00 59.53 356 THR A CA 1
ATOM 2830 C C . THR A 1 35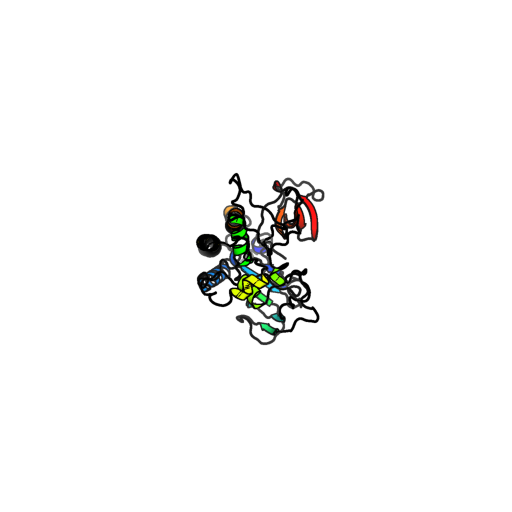6 ? 12.477 27.936 16.029 1.00 59.53 356 THR A C 1
ATOM 2832 O O . THR A 1 356 ? 13.167 28.243 16.987 1.00 59.53 356 THR A O 1
ATOM 2835 N N . ASN A 1 357 ? 12.175 28.821 15.080 1.00 54.38 357 ASN A N 1
ATOM 2836 C CA . ASN A 1 357 ? 12.273 30.265 15.323 1.00 54.38 357 ASN A CA 1
ATOM 2837 C C . ASN A 1 357 ? 11.015 30.806 16.039 1.00 54.38 357 ASN A C 1
ATOM 2839 O O . ASN A 1 357 ? 10.951 31.988 16.364 1.00 54.38 357 ASN A O 1
ATOM 2843 N N . LEU A 1 358 ? 10.004 29.957 16.287 1.00 55.12 358 LEU A N 1
ATOM 2844 C CA . LEU A 1 358 ? 8.708 30.334 16.875 1.00 55.12 358 LEU A CA 1
ATOM 2845 C C . LEU A 1 358 ? 8.392 29.673 18.228 1.00 55.12 358 LEU A C 1
ATOM 2847 O O . LEU A 1 358 ? 7.458 30.105 18.901 1.00 55.12 358 LEU A O 1
ATOM 2851 N N . CYS A 1 359 ? 9.173 28.686 18.674 1.00 50.84 359 CYS A N 1
ATOM 2852 C CA . CYS A 1 359 ? 9.009 28.071 19.991 1.00 50.84 359 CYS A CA 1
ATOM 2853 C C . CYS A 1 359 ? 10.281 28.316 20.799 1.00 50.84 359 CYS A C 1
ATOM 2855 O O . CYS A 1 359 ? 11.358 27.896 20.389 1.00 50.84 359 CYS A O 1
ATOM 2857 N N . ARG A 1 360 ? 10.148 29.055 21.909 1.00 53.50 360 ARG A N 1
ATOM 2858 C CA . ARG A 1 360 ? 11.239 29.338 22.853 1.00 53.50 360 ARG A CA 1
ATOM 2859 C C . ARG A 1 360 ? 11.973 28.047 23.206 1.00 53.50 360 ARG A C 1
ATOM 2861 O O . ARG A 1 360 ? 11.314 27.054 23.503 1.00 53.50 360 ARG A O 1
ATOM 2868 N N . GLU A 1 361 ? 13.301 2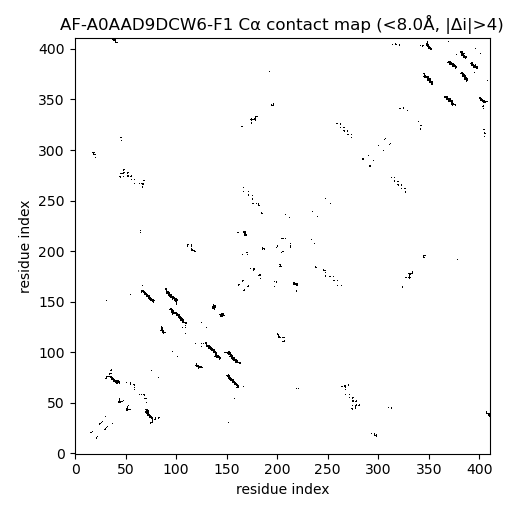8.122 23.208 1.00 45.59 361 GLU A N 1
ATOM 2869 C CA . GLU A 1 361 ? 14.206 27.114 23.758 1.00 45.59 361 GLU A CA 1
ATOM 2870 C C . GLU A 1 361 ? 13.729 26.734 25.164 1.00 45.59 361 GLU A C 1
ATOM 2872 O O . GLU A 1 361 ? 13.873 27.487 26.127 1.00 45.59 361 GLU A O 1
ATOM 2877 N N . VAL A 1 362 ? 13.067 25.588 25.261 1.00 55.91 362 VAL A N 1
ATOM 2878 C CA . VAL A 1 362 ? 12.902 24.867 26.514 1.00 55.91 362 VAL A CA 1
ATOM 2879 C C . VAL A 1 362 ? 13.834 23.684 26.358 1.00 55.91 362 VAL A C 1
ATOM 2881 O O . VAL A 1 362 ? 13.643 22.892 25.439 1.00 55.91 362 VAL A O 1
ATOM 2884 N N . ASP A 1 363 ? 14.868 23.630 27.194 1.00 56.38 363 ASP A N 1
ATOM 2885 C CA . ASP A 1 363 ? 15.906 22.600 27.199 1.00 56.38 363 ASP A CA 1
ATOM 2886 C C . ASP A 1 363 ? 15.290 21.191 27.114 1.00 56.38 363 ASP A C 1
ATOM 2888 O O . ASP A 1 363 ? 14.780 20.650 28.096 1.00 56.38 363 ASP A O 1
ATOM 2892 N N . GLY A 1 364 ? 15.289 20.608 25.918 1.00 56.16 364 GLY A N 1
ATOM 2893 C CA . GLY A 1 364 ? 14.675 19.318 25.630 1.00 56.16 364 GLY A CA 1
ATOM 2894 C C . GLY A 1 364 ? 14.857 18.966 24.159 1.00 56.16 364 GLY A C 1
ATOM 2895 O O . GLY A 1 364 ? 14.832 19.848 23.304 1.00 56.16 364 GLY A O 1
ATOM 2896 N N . GLU A 1 365 ? 15.105 17.689 23.872 1.00 61.47 365 GLU A N 1
ATOM 2897 C CA . GLU A 1 365 ? 15.293 17.155 22.519 1.00 61.47 365 GLU A CA 1
ATOM 2898 C C . GLU A 1 365 ? 14.273 17.744 21.532 1.00 61.47 365 GLU A C 1
ATOM 2900 O O . GLU A 1 365 ? 13.068 17.735 21.793 1.00 61.47 365 GLU A O 1
ATOM 2905 N N . HIS A 1 366 ? 14.749 18.270 20.398 1.00 64.56 366 HIS A N 1
ATOM 2906 C CA . HIS A 1 366 ? 13.848 18.821 19.394 1.00 64.56 366 HIS A CA 1
ATOM 2907 C C . HIS A 1 366 ? 12.963 17.700 18.836 1.00 64.56 366 HIS A C 1
ATOM 2909 O O . HIS A 1 366 ? 13.495 16.724 18.296 1.00 64.56 366 HIS A O 1
ATOM 2915 N N . PRO A 1 367 ? 11.628 17.817 18.934 1.00 77.12 367 PRO A N 1
ATOM 2916 C CA . PRO A 1 367 ? 10.745 16.812 18.381 1.00 77.12 367 PRO A CA 1
ATOM 2917 C C . PRO A 1 367 ? 10.903 16.800 16.860 1.00 77.12 367 PRO A C 1
ATOM 2919 O O . PRO A 1 367 ? 10.775 17.826 16.185 1.00 77.12 367 PRO A O 1
ATOM 2922 N N . PHE A 1 368 ? 11.192 15.622 16.324 1.00 79.56 368 PHE A N 1
ATOM 2923 C CA . PHE A 1 368 ? 11.098 15.357 14.900 1.00 79.56 368 PHE A CA 1
ATOM 2924 C C . PHE A 1 368 ? 9.625 15.463 14.484 1.00 79.56 368 PHE A C 1
ATOM 2926 O O . PHE A 1 368 ? 8.740 14.938 15.158 1.00 79.56 368 PHE A O 1
ATOM 2933 N N . ASN A 1 369 ? 9.357 16.207 13.413 1.00 81.69 369 ASN A N 1
ATOM 2934 C CA . ASN A 1 369 ? 8.016 16.419 12.880 1.00 81.69 369 ASN A CA 1
ATOM 2935 C C . ASN A 1 369 ? 7.918 15.763 11.510 1.00 81.69 369 ASN A C 1
ATOM 2937 O O . ASN A 1 369 ? 8.760 16.010 10.646 1.00 81.69 369 ASN A O 1
ATOM 2941 N N . SER A 1 370 ? 6.882 14.963 11.293 1.00 82.56 370 SER A N 1
ATOM 2942 C CA . SER A 1 370 ? 6.640 14.341 9.995 1.00 82.56 370 SER A CA 1
ATOM 2943 C C . SER A 1 370 ? 6.315 15.391 8.926 1.00 82.56 370 SER A C 1
ATOM 2945 O O . SER A 1 370 ? 5.530 16.321 9.143 1.00 82.56 370 SER A O 1
ATOM 2947 N N . ALA A 1 371 ? 6.901 15.215 7.751 1.00 88.06 371 ALA A N 1
ATOM 2948 C CA . ALA A 1 371 ? 6.735 16.047 6.576 1.00 88.06 371 ALA A CA 1
ATOM 2949 C C . ALA A 1 371 ? 6.801 15.191 5.308 1.00 88.06 371 ALA A C 1
ATOM 2951 O O . ALA A 1 371 ? 7.303 14.074 5.318 1.00 88.06 371 ALA A O 1
ATOM 2952 N N . LYS A 1 372 ? 6.312 15.728 4.196 1.00 87.44 372 LYS A N 1
ATOM 2953 C CA . LYS A 1 372 ? 6.421 15.137 2.864 1.00 87.44 372 LYS A CA 1
ATOM 2954 C C . LYS A 1 372 ? 7.455 15.899 2.052 1.00 87.44 372 LYS A C 1
ATOM 2956 O O . LYS A 1 372 ? 7.371 17.120 1.965 1.00 87.44 372 LYS A O 1
ATOM 2961 N N . VAL A 1 373 ? 8.385 15.214 1.405 1.00 87.44 373 VAL A N 1
ATOM 2962 C CA . VAL A 1 373 ? 9.298 15.846 0.450 1.00 87.44 373 VAL A CA 1
ATOM 2963 C C . VAL A 1 373 ? 8.488 16.266 -0.772 1.00 87.44 373 VAL A C 1
ATOM 2965 O O . VAL A 1 373 ? 7.811 15.454 -1.392 1.00 87.44 373 VAL A O 1
ATOM 2968 N N . ILE A 1 374 ? 8.507 17.542 -1.131 1.00 91.12 374 ILE A N 1
ATOM 2969 C CA . ILE A 1 374 ? 7.772 18.061 -2.297 1.00 91.12 374 ILE A CA 1
ATOM 2970 C C . ILE A 1 374 ? 8.699 18.480 -3.433 1.00 91.12 374 ILE A C 1
ATOM 2972 O O . ILE A 1 374 ? 8.248 18.635 -4.566 1.00 91.12 374 ILE A O 1
ATOM 2976 N N . LYS A 1 375 ? 9.986 18.676 -3.140 1.00 90.56 375 LYS A N 1
ATOM 2977 C CA . LYS A 1 375 ? 11.004 19.010 -4.131 1.00 90.56 375 LYS A CA 1
ATOM 2978 C C . LYS A 1 375 ? 12.383 18.628 -3.614 1.00 90.56 375 LYS A C 1
ATOM 2980 O O . LYS A 1 375 ? 12.655 18.788 -2.429 1.00 90.56 375 LYS A O 1
ATOM 2985 N N . ILE A 1 376 ? 13.250 18.208 -4.525 1.00 87.44 376 ILE A N 1
ATOM 2986 C CA . ILE A 1 376 ? 14.681 18.028 -4.283 1.00 87.44 376 ILE A CA 1
ATOM 2987 C C . ILE A 1 376 ? 15.421 18.994 -5.211 1.00 87.44 376 ILE A C 1
ATOM 2989 O O . ILE A 1 376 ? 15.013 19.204 -6.359 1.00 87.44 376 ILE A O 1
ATOM 2993 N N . SER A 1 377 ? 16.456 19.658 -4.708 1.00 88.50 377 SER A N 1
ATOM 2994 C CA . SER A 1 377 ? 17.328 20.502 -5.523 1.00 88.50 377 SER A CA 1
ATOM 2995 C C . SER A 1 377 ? 18.060 19.681 -6.587 1.00 88.50 377 SER A C 1
ATOM 2997 O O . SER A 1 377 ? 18.253 18.476 -6.459 1.00 88.50 377 SER A O 1
ATOM 2999 N N . SER A 1 378 ? 18.507 20.340 -7.656 1.00 81.62 378 SER A N 1
ATOM 3000 C CA . SER A 1 378 ? 19.202 19.675 -8.768 1.00 81.62 378 SER A CA 1
ATOM 3001 C C . SER A 1 378 ? 20.528 19.013 -8.373 1.00 81.62 378 SER A C 1
ATOM 3003 O O . SER A 1 378 ? 21.013 18.155 -9.100 1.00 81.62 378 SER A O 1
ATOM 3005 N N . ASP A 1 379 ? 21.132 19.428 -7.257 1.00 83.12 379 ASP A N 1
ATOM 3006 C CA . ASP A 1 379 ? 22.345 18.825 -6.692 1.00 83.12 379 ASP A CA 1
ATOM 3007 C C . ASP A 1 379 ? 22.055 17.666 -5.720 1.00 83.12 379 ASP A C 1
ATOM 3009 O O . ASP A 1 379 ? 22.995 17.031 -5.251 1.00 83.12 379 ASP A O 1
ATOM 3013 N N . GLY A 1 380 ? 20.782 17.384 -5.414 1.00 82.31 380 GLY A N 1
ATOM 3014 C CA . GLY A 1 380 ? 20.375 16.338 -4.472 1.00 82.31 380 GLY A CA 1
ATOM 3015 C C . GLY A 1 380 ? 20.624 16.660 -2.995 1.00 82.31 380 GLY A C 1
ATOM 3016 O O . GLY A 1 380 ? 20.363 15.813 -2.150 1.00 82.31 380 GLY A O 1
ATOM 3017 N N . MET A 1 381 ? 21.122 17.855 -2.662 1.00 88.19 381 MET A N 1
ATOM 3018 C CA . MET A 1 381 ? 21.567 18.184 -1.299 1.00 88.19 381 MET A CA 1
ATOM 3019 C C . MET A 1 381 ? 20.495 18.858 -0.436 1.00 88.19 381 MET A C 1
ATOM 3021 O O . MET A 1 381 ? 20.633 18.921 0.788 1.00 88.19 381 MET A O 1
ATOM 3025 N N . LEU A 1 382 ? 19.453 19.413 -1.060 1.00 92.31 382 LEU A N 1
ATOM 3026 C CA . LEU A 1 382 ? 18.435 20.221 -0.401 1.00 92.31 382 LEU A CA 1
ATOM 3027 C C . LEU A 1 382 ? 17.025 19.733 -0.729 1.00 92.31 382 LEU A C 1
ATOM 3029 O O . LEU A 1 382 ? 16.685 19.456 -1.879 1.00 92.31 382 LEU A O 1
ATOM 3033 N N . TYR A 1 383 ? 16.182 19.724 0.295 1.00 93.44 383 TYR A N 1
ATOM 3034 C CA . TYR A 1 383 ? 14.834 19.181 0.259 1.00 93.44 383 TYR A CA 1
ATOM 3035 C C . TYR A 1 383 ? 13.833 20.267 0.655 1.00 93.44 383 TYR A C 1
ATOM 3037 O O . TYR A 1 383 ? 13.964 20.900 1.705 1.00 93.44 383 TYR A O 1
ATOM 3045 N N . ASP A 1 384 ? 12.814 20.488 -0.171 1.00 94.75 384 ASP A N 1
ATOM 3046 C CA . ASP A 1 384 ? 11.638 21.243 0.248 1.00 94.75 384 ASP A CA 1
ATOM 3047 C C . ASP A 1 384 ? 10.633 20.254 0.843 1.00 94.75 384 ASP A C 1
ATOM 3049 O O . ASP A 1 384 ? 10.261 19.269 0.202 1.00 94.75 384 ASP A O 1
ATOM 3053 N N . LEU A 1 385 ? 10.185 20.522 2.064 1.00 93.81 385 LEU A N 1
ATOM 3054 C CA . LEU A 1 385 ? 9.280 19.688 2.841 1.00 93.81 385 LEU A CA 1
ATOM 3055 C C . LEU A 1 385 ? 7.926 20.377 3.015 1.00 93.81 385 LEU A C 1
ATOM 3057 O O . LEU A 1 385 ? 7.877 21.581 3.250 1.00 93.81 385 LEU A O 1
ATOM 3061 N N . GLN A 1 386 ? 6.836 19.617 2.973 1.00 91.38 386 GLN A N 1
ATOM 3062 C CA . GLN A 1 386 ? 5.489 20.043 3.343 1.00 91.38 386 GLN A CA 1
ATOM 3063 C C . GLN A 1 386 ? 5.037 19.301 4.602 1.00 91.38 386 GLN A C 1
ATOM 3065 O O . GLN A 1 386 ? 4.872 18.084 4.593 1.00 91.38 386 GLN A O 1
ATOM 3070 N N . TYR A 1 387 ? 4.816 20.036 5.681 1.00 87.44 387 TYR A N 1
ATOM 3071 C CA . TYR A 1 387 ? 4.311 19.507 6.944 1.00 87.44 387 TYR A CA 1
ATOM 3072 C C . TYR A 1 387 ? 2.796 19.288 6.904 1.00 87.44 387 TYR A C 1
ATOM 3074 O O . TYR A 1 387 ? 2.090 19.867 6.076 1.00 87.44 387 TYR A O 1
ATOM 3082 N N . PHE A 1 388 ? 2.281 18.498 7.850 1.00 75.94 388 PHE A N 1
ATOM 3083 C CA . PHE A 1 388 ? 0.847 18.195 7.967 1.00 75.94 388 PHE A CA 1
ATOM 3084 C C . PHE A 1 388 ? -0.054 19.429 8.071 1.00 75.94 388 PHE A C 1
ATOM 3086 O O . PHE A 1 388 ? -1.159 19.438 7.541 1.00 75.94 388 PHE A O 1
ATOM 3093 N N . ASN A 1 389 ? 0.421 20.501 8.703 1.00 77.81 389 ASN A N 1
ATOM 3094 C CA . ASN A 1 389 ? -0.312 21.766 8.799 1.00 77.81 389 ASN A CA 1
ATOM 3095 C C . ASN A 1 389 ? -0.289 22.594 7.492 1.00 77.81 389 ASN A C 1
ATOM 3097 O O . ASN A 1 389 ? -0.688 23.757 7.494 1.00 77.81 389 ASN A O 1
ATOM 3101 N N . GLY A 1 390 ? 0.225 22.029 6.395 1.00 85.06 390 GLY A N 1
ATOM 3102 C CA . GLY A 1 390 ? 0.360 22.671 5.090 1.00 85.06 390 GLY A CA 1
ATOM 3103 C C . GLY A 1 390 ? 1.574 23.592 4.958 1.00 85.06 390 GLY A C 1
ATOM 3104 O O . GLY A 1 390 ? 1.828 24.090 3.860 1.00 85.06 390 GLY A O 1
ATOM 3105 N N . MET A 1 391 ? 2.342 23.820 6.031 1.00 89.75 391 MET A N 1
ATOM 3106 C CA . MET A 1 391 ? 3.547 24.644 5.958 1.00 89.75 391 MET A CA 1
ATOM 3107 C C . MET A 1 391 ? 4.599 24.003 5.063 1.00 89.75 391 MET A C 1
ATOM 3109 O O . MET A 1 391 ? 4.857 22.806 5.150 1.00 89.75 391 MET A O 1
ATOM 3113 N N . VAL A 1 392 ? 5.259 24.833 4.259 1.00 93.75 392 VAL A N 1
ATOM 3114 C CA . VAL A 1 392 ? 6.375 24.414 3.413 1.00 93.75 392 VAL A CA 1
ATOM 3115 C C . VAL A 1 392 ? 7.679 24.974 3.968 1.00 93.75 392 VAL A C 1
ATOM 3117 O O . VAL A 1 392 ? 7.821 26.190 4.100 1.00 93.75 392 VAL A O 1
ATOM 3120 N N . GLN A 1 393 ? 8.644 24.103 4.248 1.00 94.25 393 GLN A N 1
ATOM 3121 C CA . GLN A 1 393 ? 10.016 24.480 4.574 1.00 94.25 393 GLN A CA 1
ATOM 3122 C C . GLN A 1 393 ? 10.916 24.154 3.395 1.00 94.25 393 GLN A C 1
ATOM 3124 O O . GLN A 1 393 ? 10.955 23.019 2.943 1.00 94.25 393 GLN A O 1
ATOM 3129 N N . LYS A 1 394 ? 11.646 25.151 2.903 1.00 96.06 394 LYS A N 1
ATOM 3130 C CA . LYS A 1 394 ? 12.532 24.989 1.752 1.00 96.06 394 LYS A CA 1
ATOM 3131 C C . LYS A 1 394 ? 13.974 24.784 2.179 1.00 96.06 394 LYS A C 1
ATOM 3133 O O . LYS A 1 394 ? 14.399 25.365 3.177 1.00 96.06 394 LYS A O 1
ATOM 3138 N N . GLY A 1 395 ? 14.728 24.043 1.377 1.00 94.25 395 GLY A N 1
ATOM 3139 C CA . GLY A 1 395 ? 16.177 23.956 1.528 1.00 94.25 395 GLY A CA 1
ATOM 3140 C C . GLY A 1 395 ? 16.665 23.210 2.775 1.00 94.25 395 GLY A C 1
ATOM 3141 O O . GLY A 1 395 ? 17.674 23.602 3.358 1.00 94.25 395 GLY A O 1
ATOM 3142 N N . VAL A 1 396 ? 15.948 22.180 3.225 1.00 93.69 396 VAL A N 1
ATOM 3143 C CA . VAL A 1 396 ? 16.371 21.326 4.345 1.00 93.69 396 VAL A CA 1
ATOM 3144 C C . VAL A 1 396 ? 17.508 20.421 3.882 1.00 93.69 396 VAL A C 1
ATOM 3146 O O . VAL A 1 396 ? 17.406 19.849 2.808 1.00 93.69 396 VAL A O 1
ATOM 3149 N N . GLN A 1 397 ? 18.593 20.302 4.649 1.00 91.56 397 GLN A N 1
ATOM 3150 C CA . GLN A 1 397 ? 19.697 19.387 4.310 1.00 91.56 397 GLN A CA 1
ATOM 3151 C C . GLN A 1 397 ? 19.377 17.959 4.764 1.00 91.56 397 GLN A C 1
ATOM 3153 O O . GLN A 1 397 ? 18.692 17.776 5.771 1.00 91.56 397 GLN A O 1
ATOM 3158 N N . GLU A 1 398 ? 19.906 16.962 4.053 1.00 88.06 398 GLU A N 1
ATOM 3159 C CA . GLU A 1 398 ? 19.632 15.534 4.289 1.00 88.06 398 GLU A CA 1
ATOM 3160 C C . GLU A 1 398 ? 19.871 15.096 5.739 1.00 88.06 398 GLU A C 1
ATOM 3162 O O . GLU A 1 398 ? 19.056 14.384 6.312 1.00 88.06 398 GLU A O 1
ATOM 3167 N N . HIS A 1 399 ? 20.937 15.577 6.389 1.00 88.00 399 HIS A N 1
ATOM 3168 C CA . HIS A 1 399 ? 21.265 15.178 7.764 1.00 88.00 399 HIS A CA 1
ATOM 3169 C C . HIS A 1 399 ? 20.291 15.718 8.826 1.00 88.00 399 HIS A C 1
ATOM 3171 O O . HIS A 1 399 ? 20.396 15.345 9.995 1.00 88.00 399 HIS A O 1
ATOM 3177 N N . TYR A 1 400 ? 19.355 16.595 8.444 1.00 88.19 400 TYR A N 1
ATOM 3178 C CA . TYR A 1 400 ? 18.226 17.025 9.279 1.00 88.19 400 TYR A CA 1
ATOM 3179 C C . TYR A 1 400 ? 16.952 16.212 9.033 1.00 88.19 400 TYR A C 1
ATOM 3181 O O . TYR A 1 400 ? 15.910 16.528 9.618 1.00 88.19 400 TYR A O 1
ATOM 3189 N N . LEU A 1 401 ? 17.014 15.210 8.158 1.00 87.38 401 LEU A N 1
ATOM 3190 C CA . LEU A 1 401 ? 15.914 14.321 7.829 1.00 87.38 401 LEU A CA 1
ATOM 3191 C C . LEU A 1 401 ? 16.132 12.955 8.486 1.00 87.38 401 LEU A C 1
ATOM 3193 O O . LEU A 1 401 ? 17.252 12.463 8.614 1.00 87.38 401 LEU A O 1
ATOM 3197 N N . ARG A 1 402 ? 15.032 12.333 8.898 1.00 83.38 402 ARG A N 1
ATOM 3198 C CA . ARG A 1 402 ? 14.926 10.900 9.176 1.00 83.38 402 ARG A CA 1
ATOM 3199 C C . ARG A 1 402 ? 13.908 10.311 8.213 1.00 83.38 402 ARG A C 1
ATOM 3201 O O . ARG A 1 402 ? 12.908 10.956 7.916 1.00 83.38 402 ARG A O 1
ATOM 3208 N N . GLY A 1 403 ? 14.167 9.112 7.720 1.00 72.38 403 GLY A N 1
ATOM 3209 C CA . GLY A 1 403 ? 13.335 8.471 6.707 1.00 72.38 403 GLY A CA 1
ATOM 3210 C C . GLY A 1 403 ? 14.076 8.267 5.379 1.00 72.38 403 GLY A C 1
ATOM 3211 O O . GLY A 1 403 ? 15.294 8.441 5.349 1.00 72.38 403 GLY A O 1
ATOM 3212 N N . PRO A 1 404 ? 13.370 7.879 4.303 1.00 59.56 404 PRO A N 1
ATOM 3213 C CA . PRO A 1 404 ? 11.913 7.855 4.183 1.00 59.56 404 PRO A CA 1
ATOM 3214 C C . PRO A 1 404 ? 11.247 6.904 5.183 1.00 59.56 404 PRO A C 1
ATOM 3216 O O . PRO A 1 404 ? 11.825 5.907 5.589 1.00 59.56 404 PRO A O 1
ATOM 3219 N N . HIS A 1 405 ? 10.049 7.248 5.636 1.00 59.91 405 HIS A N 1
ATOM 3220 C CA . HIS A 1 405 ? 9.174 6.359 6.383 1.00 59.91 405 HIS A CA 1
ATOM 3221 C C . HIS A 1 405 ? 7.926 6.178 5.533 1.00 59.91 405 HIS A C 1
ATOM 3223 O O . HIS A 1 405 ? 7.267 7.154 5.196 1.00 59.91 405 HIS A O 1
ATOM 3229 N N . GLY A 1 406 ? 7.565 4.950 5.175 1.00 45.91 406 GLY A N 1
ATOM 3230 C CA . GLY A 1 406 ? 6.361 4.705 4.374 1.00 45.91 406 GLY A CA 1
ATOM 3231 C C . GLY A 1 406 ? 5.037 5.140 5.030 1.00 45.91 406 GLY A C 1
ATOM 3232 O O . GLY A 1 406 ? 3.997 5.034 4.385 1.00 45.91 406 GLY A O 1
ATOM 3233 N N . ILE A 1 407 ? 5.033 5.595 6.295 1.00 42.41 407 ILE A N 1
ATOM 3234 C CA . ILE A 1 407 ? 3.825 5.813 7.104 1.00 42.41 407 ILE A CA 1
ATOM 3235 C C . ILE A 1 407 ? 3.893 7.087 7.934 1.00 42.41 407 ILE A C 1
ATOM 3237 O O . ILE A 1 407 ? 4.795 7.296 8.741 1.00 42.41 407 ILE A O 1
ATOM 3241 N N . GLY A 1 408 ? 2.820 7.858 7.824 1.00 38.66 408 GLY A N 1
ATOM 3242 C CA . GLY A 1 408 ? 2.494 8.991 8.668 1.00 38.66 408 GLY A CA 1
ATOM 3243 C C . GLY A 1 408 ? 1.065 8.800 9.141 1.00 38.66 408 GLY A C 1
ATOM 3244 O O . GLY A 1 408 ? 0.223 8.306 8.394 1.00 38.66 408 GLY A O 1
ATOM 3245 N N . ILE A 1 409 ? 0.777 9.141 10.391 1.00 33.56 409 ILE A N 1
ATOM 3246 C CA . ILE A 1 409 ? -0.596 9.166 10.897 1.00 33.56 409 ILE A CA 1
ATOM 3247 C C . ILE A 1 409 ? -1.264 10.410 10.293 1.00 33.56 409 ILE A C 1
ATOM 3249 O O . ILE A 1 409 ? -0.837 11.525 10.578 1.00 33.56 409 ILE A O 1
ATOM 3253 N N . TYR A 1 410 ? -2.285 10.223 9.453 1.00 32.81 410 TYR A N 1
ATOM 3254 C CA . TYR A 1 410 ? -3.160 11.311 9.008 1.00 32.81 410 TYR A CA 1
ATOM 3255 C C . TYR A 1 410 ? -4.353 11.358 9.973 1.00 32.81 410 TYR A C 1
ATOM 3257 O O . TYR A 1 410 ? -5.213 10.479 9.922 1.00 32.81 410 TYR A O 1
ATOM 3265 N N . ILE A 1 411 ? -4.363 12.332 10.890 1.00 30.33 411 ILE A N 1
ATOM 3266 C CA . ILE A 1 411 ? -5.515 12.629 11.765 1.00 30.33 411 ILE A CA 1
ATOM 3267 C C . ILE A 1 411 ? -6.375 13.700 11.109 1.00 30.33 411 ILE A C 1
ATOM 3269 O O . ILE A 1 411 ? -5.787 14.713 10.660 1.00 30.33 411 ILE A O 1
#

Solvent-accessible surface area (backbone atoms only — not comparable to full-atom values): 24288 Å² total; per-residue (Å²): 142,80,88,85,84,79,84,80,82,81,77,74,78,75,76,66,82,76,25,72,76,67,65,46,74,44,68,72,57,55,58,52,65,35,88,52,45,41,41,39,61,47,30,20,62,66,39,22,86,56,39,5,55,49,44,44,50,52,47,60,71,42,72,72,74,35,35,37,66,46,29,31,36,38,40,30,22,64,88,47,92,65,72,63,79,61,64,50,71,86,44,55,65,48,56,38,27,64,35,50,33,49,79,47,77,43,58,46,77,72,66,56,87,78,50,57,84,55,58,81,57,64,64,65,62,90,43,99,78,41,50,82,74,42,80,47,34,28,35,57,76,25,64,80,49,78,81,95,76,101,42,35,26,29,34,37,38,39,28,45,40,30,53,86,68,54,50,24,43,53,49,50,49,55,33,45,30,42,43,68,75,35,84,59,78,68,58,73,92,82,50,96,66,70,66,84,53,83,73,67,78,53,47,59,58,55,72,45,57,68,73,59,39,52,61,38,66,35,72,84,51,98,65,76,81,70,79,78,82,63,63,78,58,55,42,62,78,64,66,67,62,94,89,57,98,72,68,81,50,71,68,55,50,52,52,43,50,54,49,51,51,53,44,35,50,50,36,29,49,40,48,48,52,44,19,52,52,24,35,52,50,40,53,50,39,64,68,37,87,75,32,63,79,72,69,54,57,91,67,69,56,67,71,55,54,56,69,69,37,69,72,62,53,56,58,42,49,50,53,43,50,50,43,48,47,50,56,51,51,54,21,57,57,86,58,86,93,74,82,88,70,83,80,76,44,59,69,34,31,29,29,27,65,65,85,61,88,82,53,81,92,62,99,62,84,80,66,67,39,64,26,29,28,73,40,65,44,98,83,70,57,29,32,25,31,36,31,87,90,68,52,72,50,73,67,43,47,64,91,53,51,44,65,64,38,102,72,68,77,56,111

Organism: NCBI:txid267567

Sequence (411 aa):
MEDLGGNQDEHGYKQDVHSFQAKRLDWKEDILNATNTIIFNSAGSYISSTLAATSLAALHGLDGASAGVCMNLYVTPAMVQTSAPPHTDKQDVVVVQTQGRKRWRVYSPPDSSFDSELDPFKGMLERENSELLLDVTLYPGDTLRSFEKEDWSMHLTVGLDSHVWNLNYISMRTLALRSHGIHDVLLQQTAQNFDRNMDMCVGRVNQLSNDLREGLYSSVDDTMLSFHSKNDRTNLECGFREDEAQSLTFDQCLQTVNHFQYVGQKIANSHQDMYVAAVKEEQMRVNEEGGWARNVGNSMPDERARRLSIFRVPLYFQEMDMCREELRAWGDFLGTHENISPMILVGDQVESVFPTNLCREVDGEHPFNSAKVIKISSDGMLYDLQYFNGMVQKGVQEHYLRGPHGIGIYI

pLDDT: mean 72.75, std 17.27, range [29.77, 96.06]

InterPro domains:
  IPR003347 JmjC domain [PF08007] (69-144)
  IPR003347 JmjC domain [PS51184] (40-186)
  IPR039994 Histone lysine demethylase/ribosomal histidine hydroxylase NO66-like [PTHR13096] (66-163)

Secondary structure (DSSP, 8-state):
----------------TTSTTTTS--TTTTTTT-SS-EEETTHHHH-TTTHHHHHHHHHHHTTTS-S--EEEEEEE-TT-S-SS-S---SS-EEEEEEEE-EEEEEEPPPPTTS-TTS-TTSS----TT--EEEEEEE-TT-SS--------EEEEEEE--SGGGT-BHHHHHHHHHHHTT---TTS-TT-SS-------SSSGGGGS-HHHHHHHHSB--TTTT---S-HHHHHHHTT--TTS--S--HHHHHHHHHHHHHHHHHHHHHHHHHHHHHHHHHHHHHHSTT-TTTT--S---HHHHHHHSGGGHHHHHHHHHHHHHHHHHHHTTTS--S--PPPP-TT-EEEEE---SSS---SS-PPEEEEEEEEE-TTSSEEEEEETTS-EEEEEEGGGEE---S-----

Mean predicted aligned error: 12.31 Å